Protein AF-A0A7W1CTC3-F1 (afdb_monomer)

Secondary structure (DSSP, 8-state):
--TT-EEEEEEEE---GGGT--SEEEEEEEES---TTTTTTT-EEEEEEE-S-TT-SEEE-GGG-S-EEEEEESEEEEE-STT-EEEEEE-TT-S----STT--GGGGTEEEE-SSSTT-EEEEEEEGGGTEEEEEEEHHHHHHTT--S-GGG-EEEEEEE-S---BTTB-SS--SSS--EEEETTTGGGG---TTTHHHHSGGG-EE---EETTSB--TT--EEEEEEEEE------HHHHHHHH--SSS-STHHHHHHHHHTT--EEEEE-HHHHHHHHH---SS-STT-HHHHHHHHHHHHHTTSEEEPB--TT---GGGS-HHHHHHHHHHHHHHHHHHHSSPPPSSBBPPGGG---HHHHHHHHHTT--EEEEEIIIIIHHHHHHHHHHSGGGGS-EEETTEEEEEE-HHHHGGGG--BTTBS-HHHHHHHHHHHT-SSS--EEEEEEEGGGGGSHHHHHHHHHHHHHHHT-TTEEE--TTHHHHT----EEE----------

Sequence (508 aa):
DSSRDLVAFYAHDGGATNVGGDGNFYFRVDTQDLKAYAEQGNLDIYVAINLGNPGTGEYNLPDQIDTGTSLKWQVVAASYQSDKGNVYVWDKNSPTHSTAIGQDLTQFGVTVRDQNSPNGFKKAYYNSDLDAVEFSINRQALIDAGWGGDPTTLLYQVYTTRDGTLNSPVGLGDIGGRSDIRDSIRNDNIASDYYLDQPNIAGANSVLHSWIGQTADNDRGKKVKVVSLIHGNQAIQPGSTMQKLINNGASGGYYRALDAHQAFEVPLSLHITPTLASAVEWARSATLGADDGPAFNDRIGNLIEAGTIDLLGSTFSDHILPYFHTAFNADNLSLARDFLTNIYGHMPSTNVLWTPERVSSSDVLQKVADAGYAYTFVDQMRHITKWFGRTSALGDDGYRINQINATKTFVVNDSASSYLFQSDDNGSPLLSRQLLSRKARATQHDQIVTFMNDWETFGTKTNADNYDKNMRWLGSRPWIQIVTPDQIPRARSILRSRPMAWATSSAR

Foldseek 3Di:
DQLFAWQDKDKDDQDDVVVPGPQKIKIKTAGLFRDDQCLVQNKKKKKFKDQQDAQDAAFEDPLLQQAGESRHGQWMWMDGHAFWTKIWGFQLPFPDYYDFYPDDRVVRRIDIAICVRVQIWPTWDQDRLQRMIMTMTGNVSCVSSPHPRDQQSMKIKMFMAGPQCDVVVRGPQPPDQQGSTCAIDPPRLLNDPDPVCRVCCGRRNVYDYAIDGNPGDDPVLQAAEEAAEAEEADAQDPLVVQLCQQPVVQQFHLVLVVCLLVVLVFAHEYEYALRNLVSLQNNADPDPDSSGSLVVLQSQLVCVVVRRYQYAQEFNHLDQVVVDDLVVRLVRSVVRQVSSCVSSVDGHDQAEHERRVQPDDPVVQVSCVVSVYQEYEHELVPPCCVFPNPCCSVPQVVFAWEAEPRHIYDYADVVCLCQLLPDDPLAGDSVNSVVRSCQSPDPDGGGYHYRYDYSSQRSHNSSSSSNSSHSNNQSVDSSYHHDHPVVAVVVPDDYDYDYGPPPDDDDD

Solvent-accessible surface area (backbone atoms only — not comparable to full-atom values): 25628 Å² total; per-residue (Å²): 132,53,48,44,39,73,71,48,78,48,76,46,78,45,39,53,56,93,79,75,26,78,34,32,32,39,39,38,40,32,30,69,44,26,50,81,68,35,34,72,65,54,30,26,41,38,39,38,28,22,76,60,52,76,66,47,53,33,19,34,50,73,72,52,34,42,28,27,35,61,48,13,29,33,34,33,45,35,40,42,37,86,60,39,40,38,25,38,32,32,42,69,83,45,94,53,58,46,86,48,63,82,55,69,54,61,84,33,42,39,44,80,16,33,61,86,37,82,57,12,19,63,51,44,48,80,37,34,42,63,17,34,38,39,37,34,32,29,40,54,38,49,42,64,32,65,41,90,82,61,75,60,45,35,33,38,37,44,37,17,31,34,37,44,25,33,80,79,74,70,29,85,18,40,68,78,68,32,34,24,44,63,21,34,62,83,44,45,74,51,39,60,83,53,76,85,52,40,84,66,27,22,48,95,43,11,58,44,78,52,52,33,26,81,81,54,55,63,72,84,79,48,39,18,35,32,30,48,34,38,43,39,78,44,71,78,56,60,33,76,58,40,18,38,47,36,31,52,87,62,72,17,6,48,53,51,60,56,51,39,31,61,77,53,74,38,41,34,24,38,36,59,18,37,31,28,55,50,21,32,49,66,6,61,47,98,56,95,51,87,32,19,15,44,63,50,41,48,49,52,22,54,30,38,75,71,61,40,35,49,45,37,19,38,37,36,70,56,61,54,67,83,83,50,54,70,67,59,52,48,53,37,34,49,53,18,40,54,50,41,21,68,65,32,76,45,74,43,38,72,44,40,35,58,51,37,94,44,72,73,48,78,67,43,40,47,53,42,37,75,68,59,21,50,30,33,55,35,42,18,77,66,43,40,24,71,51,59,34,62,68,37,25,75,40,71,65,27,23,26,53,38,26,48,77,89,19,32,28,44,28,32,32,65,86,59,24,64,44,42,52,35,60,40,81,66,11,49,26,65,69,55,48,54,51,49,56,52,37,30,68,41,88,62,76,68,26,35,49,28,34,58,42,58,43,71,60,22,59,36,36,67,31,32,53,20,34,38,30,24,49,50,34,51,65,70,34,88,49,43,39,67,35,34,82,76,53,52,59,74,71,67,71,75,82,45,85,42,80,78,57,80,78,76,85,77,91,129

Nearest PDB structures (foldseek):
  7e1y-assembly1_H  TM=7.453E-01  e=2.123E-11  Staphylothermus marinus F1
  6h8n-assembly1_A  TM=6.997E-01  e=2.897E-06  Bacillus subtilis subsp. subtilis str. 168
  6rru-assembly1_A  TM=6.208E-01  e=4.379E-07  Drosophila melanogaster
  1o7d-assembly1_A  TM=6.235E-01  e=5.013E-06  Bos taurus
  6b9o-assembly1_B  TM=5.734E-01  e=1.329E-05  Canavalia ensiformis

pLDDT: mean 92.45, std 10.86, range [27.23, 98.75]

Radius of gyration: 27.4 Å; Cα contacts (8 Å, |Δi|>4): 1192; chains: 1; bounding box: 73×39×80 Å

Structure (mmCIF, N/CA/C/O backbone):
data_AF-A0A7W1CTC3-F1
#
_entry.id   AF-A0A7W1CTC3-F1
#
loop_
_atom_site.group_PDB
_atom_site.id
_atom_site.type_symbol
_atom_site.label_atom_id
_atom_site.label_alt_id
_atom_site.label_comp_id
_atom_site.label_asym_id
_atom_site.label_entity_id
_atom_site.label_seq_id
_atom_site.pdbx_PDB_ins_code
_atom_site.Cartn_x
_atom_site.Cartn_y
_atom_site.Cartn_z
_atom_site.occupancy
_atom_site.B_iso_or_equiv
_atom_site.auth_seq_id
_atom_site.auth_comp_id
_atom_site.auth_asym_id
_atom_site.auth_atom_id
_atom_site.pdbx_PDB_model_num
ATOM 1 N N . ASP A 1 1 ? -15.695 15.612 6.391 1.00 71.44 1 ASP A N 1
ATOM 2 C CA . ASP A 1 1 ? -14.465 15.320 7.141 1.00 71.44 1 ASP A CA 1
ATOM 3 C C . ASP A 1 1 ? -14.121 13.880 6.835 1.00 71.44 1 ASP A C 1
ATOM 5 O O . ASP A 1 1 ? -14.897 13.010 7.204 1.00 71.44 1 ASP A O 1
ATOM 9 N N . SER A 1 2 ? -13.076 13.685 6.036 1.00 84.81 2 SER A N 1
ATOM 10 C CA . SER A 1 2 ? -12.657 12.408 5.449 1.00 84.81 2 SER A CA 1
ATOM 11 C C . SER A 1 2 ? -11.713 11.608 6.356 1.00 84.81 2 SER A C 1
ATOM 13 O O . SER A 1 2 ? -11.443 10.440 6.091 1.00 84.81 2 SER A O 1
ATOM 15 N N . SER A 1 3 ? -11.264 12.200 7.471 1.00 92.50 3 SER A N 1
ATOM 16 C CA . SER A 1 3 ? -10.308 11.582 8.404 1.00 92.50 3 SER A CA 1
ATOM 17 C C . SER A 1 3 ? -10.876 10.384 9.165 1.00 92.50 3 SER A C 1
ATOM 19 O O . SER A 1 3 ? -10.132 9.658 9.817 1.00 92.50 3 SER A O 1
ATOM 21 N N . ARG A 1 4 ? -12.199 10.197 9.117 1.00 93.69 4 ARG A N 1
ATOM 22 C CA . ARG A 1 4 ? -12.929 9.150 9.842 1.00 93.69 4 ARG A CA 1
ATOM 23 C C . ARG A 1 4 ? -13.212 7.906 9.008 1.00 93.69 4 ARG A C 1
ATOM 25 O O . ARG A 1 4 ? -13.623 6.908 9.592 1.00 93.69 4 ARG A O 1
ATOM 32 N N . ASP A 1 5 ? -12.967 7.966 7.701 1.00 93.50 5 ASP A N 1
ATOM 33 C CA . ASP A 1 5 ? -13.262 6.881 6.768 1.00 93.50 5 ASP A CA 1
ATOM 34 C C . ASP A 1 5 ? -12.203 5.774 6.916 1.00 93.50 5 ASP A C 1
ATOM 36 O O . ASP A 1 5 ? -11.037 5.938 6.544 1.00 93.50 5 ASP A O 1
ATOM 40 N N . LEU A 1 6 ? -12.602 4.643 7.486 1.00 94.62 6 LEU A N 1
ATOM 41 C CA . LEU A 1 6 ? -11.789 3.473 7.776 1.00 94.62 6 LEU A CA 1
ATOM 42 C C . LEU A 1 6 ? -11.516 2.656 6.507 1.00 94.62 6 LEU A C 1
ATOM 44 O O . LEU A 1 6 ? -12.396 2.364 5.700 1.00 94.62 6 LEU A O 1
ATOM 48 N N . VAL A 1 7 ? -10.270 2.210 6.351 1.00 92.81 7 VAL A N 1
ATOM 49 C CA . VAL A 1 7 ? -9.830 1.382 5.216 1.00 92.81 7 VAL A CA 1
ATOM 50 C C . VAL A 1 7 ? -9.404 -0.007 5.667 1.00 92.81 7 VAL A C 1
ATOM 52 O O . VAL A 1 7 ? -9.766 -0.994 5.022 1.00 92.81 7 VAL A O 1
ATOM 55 N N . ALA A 1 8 ? -8.626 -0.103 6.746 1.00 93.06 8 ALA A N 1
ATOM 56 C CA . ALA A 1 8 ? -8.160 -1.380 7.274 1.00 93.06 8 ALA A CA 1
ATOM 57 C C . ALA A 1 8 ? -7.860 -1.309 8.774 1.00 93.06 8 ALA A C 1
ATOM 59 O O . ALA A 1 8 ? -7.585 -0.244 9.324 1.00 93.06 8 ALA A O 1
ATOM 60 N N . PHE A 1 9 ? -7.876 -2.475 9.413 1.00 94.75 9 PHE A N 1
ATOM 61 C CA . PHE A 1 9 ? -7.536 -2.647 10.818 1.00 94.75 9 PHE A CA 1
ATOM 62 C C . PHE A 1 9 ? -6.572 -3.813 11.000 1.00 94.75 9 PHE A C 1
ATOM 64 O O . PHE A 1 9 ? -6.696 -4.849 10.339 1.00 94.75 9 PHE A O 1
ATOM 71 N N . TYR A 1 10 ? -5.654 -3.643 11.945 1.00 93.88 10 TYR A N 1
ATOM 72 C CA . TYR A 1 10 ? -4.691 -4.650 12.356 1.00 93.88 10 TYR A CA 1
ATOM 73 C C . TYR A 1 10 ? -4.570 -4.677 13.875 1.00 93.88 10 TYR A C 1
ATOM 75 O O . TYR A 1 10 ? -4.657 -3.646 14.541 1.00 93.88 10 TYR A O 1
ATOM 83 N N . ALA A 1 11 ? -4.300 -5.869 14.394 1.00 94.75 11 ALA A N 1
ATOM 84 C CA . ALA A 1 11 ? -4.053 -6.129 15.800 1.00 94.75 11 ALA A CA 1
ATOM 85 C C . ALA A 1 11 ? -2.816 -7.024 15.943 1.00 94.75 11 ALA A C 1
ATOM 87 O O . ALA A 1 11 ? -2.626 -7.947 15.146 1.00 94.75 11 ALA A O 1
ATOM 88 N N . HIS A 1 12 ? -1.986 -6.762 16.951 1.00 94.75 12 HIS A N 1
ATOM 89 C CA . HIS A 1 12 ? -0.773 -7.529 17.222 1.00 94.75 12 HIS A CA 1
ATOM 90 C C . HIS A 1 12 ? -0.528 -7.671 18.732 1.00 94.75 12 HIS A C 1
ATOM 92 O O . HIS A 1 12 ? -0.472 -6.676 19.452 1.00 94.75 12 HIS A O 1
ATOM 98 N N . ASP A 1 13 ? -0.359 -8.909 19.206 1.00 96.94 13 ASP A N 1
ATOM 99 C CA . ASP A 1 13 ? 0.087 -9.189 20.577 1.00 96.94 13 ASP A CA 1
ATOM 100 C C . ASP A 1 13 ? 1.613 -9.052 20.648 1.00 96.94 13 ASP A C 1
ATOM 102 O O . ASP A 1 13 ? 2.325 -9.856 20.046 1.00 96.94 13 ASP A O 1
ATOM 106 N N . GLY A 1 14 ? 2.108 -8.065 21.404 1.00 96.25 14 GLY A N 1
ATOM 107 C CA . GLY A 1 14 ? 3.538 -7.870 21.669 1.00 96.25 14 GLY A CA 1
ATOM 108 C C . GLY A 1 14 ? 4.141 -8.931 22.596 1.00 96.25 14 GLY A C 1
ATOM 109 O O . GLY A 1 14 ? 5.349 -8.945 22.838 1.00 96.25 14 GLY A O 1
ATOM 110 N N . GLY A 1 15 ? 3.310 -9.843 23.108 1.00 95.88 15 GLY A N 1
ATOM 111 C CA . GLY A 1 15 ? 3.713 -10.983 23.916 1.00 95.88 15 GLY A CA 1
ATOM 112 C C . GLY A 1 15 ? 3.867 -10.645 25.396 1.00 95.88 15 GLY A C 1
ATOM 113 O O . GLY A 1 15 ? 3.982 -9.491 25.813 1.00 95.88 15 GLY A O 1
ATOM 114 N N . ALA A 1 16 ? 3.868 -11.682 26.233 1.00 94.75 16 ALA A N 1
ATOM 115 C CA . ALA A 1 16 ? 4.078 -11.515 27.666 1.00 94.75 16 ALA A CA 1
ATOM 116 C C . ALA A 1 16 ? 5.561 -11.265 27.992 1.00 94.75 16 ALA A C 1
ATOM 118 O O . ALA A 1 16 ? 6.462 -11.875 27.413 1.00 94.75 16 ALA A O 1
ATOM 119 N N . THR A 1 17 ? 5.818 -10.403 28.976 1.00 95.31 17 THR A N 1
ATOM 120 C CA . THR A 1 17 ? 7.182 -10.006 29.367 1.00 95.31 17 THR A CA 1
ATOM 121 C C . THR A 1 17 ? 8.026 -11.168 29.887 1.00 95.31 17 THR A C 1
ATOM 123 O O . THR A 1 17 ? 9.236 -11.199 29.685 1.00 95.31 17 THR A O 1
ATOM 126 N N . ASN A 1 18 ? 7.396 -12.175 30.496 1.00 93.44 18 ASN A N 1
ATOM 127 C CA . ASN A 1 18 ? 8.071 -13.377 30.990 1.00 93.44 18 ASN A CA 1
ATOM 128 C C . ASN A 1 18 ? 8.552 -14.333 29.881 1.00 93.44 18 ASN A C 1
ATOM 130 O O . ASN A 1 18 ? 9.319 -15.245 30.176 1.00 93.44 18 ASN A O 1
ATOM 134 N N . VAL A 1 19 ? 8.122 -14.135 28.631 1.00 93.19 19 VAL A N 1
ATOM 135 C CA . VAL A 1 19 ? 8.584 -14.894 27.454 1.00 93.19 19 VAL A CA 1
ATOM 136 C C . VAL A 1 19 ? 9.291 -14.002 26.427 1.00 93.19 19 VAL A C 1
ATOM 138 O O . VAL A 1 19 ? 9.448 -14.392 25.275 1.00 93.19 19 VAL A O 1
ATOM 141 N N . GLY A 1 20 ? 9.741 -12.812 26.845 1.00 94.06 20 GLY A N 1
ATOM 142 C CA . GLY A 1 20 ? 10.511 -11.886 26.007 1.00 94.06 20 GLY A CA 1
ATOM 143 C C . GLY A 1 20 ? 9.679 -10.894 25.190 1.00 94.06 20 GLY A C 1
ATOM 144 O O . GLY A 1 20 ? 10.254 -10.164 24.389 1.00 94.06 20 GLY A O 1
ATOM 145 N N . GLY A 1 21 ? 8.358 -10.851 25.389 1.00 96.12 21 GLY A N 1
ATOM 146 C CA . GLY A 1 21 ? 7.502 -9.804 24.831 1.00 96.12 21 GLY A CA 1
ATOM 147 C C . GLY A 1 21 ? 7.592 -8.483 25.599 1.00 96.12 21 GLY A C 1
ATOM 148 O O . GLY A 1 21 ? 8.264 -8.381 26.626 1.00 96.12 21 GLY A O 1
ATOM 149 N N . ASP A 1 22 ? 6.877 -7.465 25.130 1.00 96.88 22 ASP A N 1
ATOM 150 C CA . ASP A 1 22 ? 6.873 -6.126 25.743 1.00 96.88 22 ASP A CA 1
ATOM 151 C C . ASP A 1 22 ? 5.683 -5.861 26.685 1.00 96.88 22 ASP A C 1
ATOM 153 O O . ASP A 1 22 ? 5.635 -4.830 27.361 1.00 96.88 22 ASP A O 1
ATOM 157 N N . GLY A 1 23 ? 4.739 -6.803 26.779 1.00 96.94 23 GLY A N 1
ATOM 158 C CA . GLY A 1 23 ? 3.557 -6.692 27.631 1.00 96.94 23 GLY A CA 1
ATOM 159 C C . GLY A 1 23 ? 2.469 -5.758 27.096 1.00 96.94 23 GLY A C 1
ATOM 160 O O . GLY A 1 23 ? 1.550 -5.421 27.848 1.00 96.94 23 GLY A O 1
ATOM 161 N N . ASN A 1 24 ? 2.534 -5.351 25.828 1.00 98.00 24 ASN A N 1
ATOM 162 C CA . ASN A 1 24 ? 1.531 -4.511 25.185 1.00 98.00 24 ASN A CA 1
ATOM 163 C C . ASN A 1 24 ? 0.739 -5.276 24.122 1.00 98.00 24 ASN A C 1
ATOM 165 O O . ASN A 1 24 ? 1.158 -6.303 23.590 1.00 98.00 24 ASN A O 1
ATOM 169 N N . PHE A 1 25 ? -0.427 -4.729 23.802 1.00 98.50 25 PHE A N 1
ATOM 170 C CA . PHE A 1 25 ? -1.234 -5.136 22.667 1.00 98.50 25 PHE A CA 1
ATOM 171 C C . PHE A 1 25 ? -1.419 -3.929 21.748 1.00 98.50 25 PHE A C 1
ATOM 173 O O . PHE A 1 25 ? -1.771 -2.841 22.213 1.00 98.50 25 PHE A O 1
ATOM 180 N N . TYR A 1 26 ? -1.141 -4.115 20.464 1.00 98.44 26 TYR A N 1
ATOM 181 C CA . TYR A 1 26 ? -1.036 -3.048 19.478 1.00 98.44 26 TYR A CA 1
ATOM 182 C C . TYR A 1 26 ? -2.192 -3.091 18.494 1.00 98.44 26 TYR A C 1
ATOM 184 O O . TYR A 1 26 ? -2.605 -4.160 18.042 1.00 98.44 26 TYR A O 1
ATOM 192 N N . PHE A 1 27 ? -2.653 -1.907 18.118 1.00 98.12 27 PHE A N 1
ATOM 193 C CA . PHE A 1 27 ? -3.662 -1.687 17.104 1.00 98.12 27 PHE A CA 1
ATOM 194 C C . PHE A 1 27 ? -3.123 -0.729 16.057 1.00 98.12 27 PHE A C 1
ATOM 196 O O . PHE A 1 27 ? -2.422 0.236 16.371 1.00 98.12 27 PHE A O 1
ATOM 203 N N . ARG A 1 28 ? -3.503 -0.976 14.810 1.00 97.19 28 ARG A N 1
ATOM 204 C CA . ARG A 1 28 ? -3.321 -0.025 13.725 1.00 97.19 28 ARG A CA 1
ATOM 205 C C . ARG A 1 28 ? -4.614 0.115 12.952 1.00 97.19 28 ARG A C 1
ATOM 207 O O . ARG A 1 28 ? -5.222 -0.882 12.563 1.00 97.19 28 ARG A O 1
ATOM 214 N N . VAL A 1 29 ? -4.979 1.358 12.692 1.00 96.94 29 VAL A N 1
ATOM 215 C CA . VAL A 1 29 ? -6.104 1.736 11.857 1.00 96.94 29 VAL A CA 1
ATOM 216 C C . VAL A 1 29 ? -5.586 2.564 10.697 1.00 96.94 29 VAL A C 1
ATOM 218 O O . VAL A 1 29 ? -4.929 3.585 10.868 1.00 96.94 29 VAL A O 1
ATOM 221 N N . ASP A 1 30 ? -5.891 2.093 9.504 1.00 95.88 30 ASP A N 1
ATOM 222 C CA . ASP A 1 30 ? -5.645 2.792 8.261 1.00 95.88 30 ASP A CA 1
ATOM 223 C C . ASP A 1 30 ? -6.929 3.527 7.865 1.00 95.88 30 ASP A C 1
ATOM 225 O O . ASP A 1 30 ? -7.989 2.902 7.788 1.00 95.88 30 ASP A O 1
ATOM 229 N N . THR A 1 31 ? -6.830 4.815 7.554 1.00 95.19 31 THR A N 1
ATOM 230 C CA . THR A 1 31 ? -7.946 5.638 7.062 1.00 95.19 31 THR A CA 1
ATOM 231 C C . THR A 1 31 ? -7.749 6.001 5.589 1.00 95.19 31 THR A C 1
ATOM 233 O O . THR A 1 31 ? -6.691 5.742 5.000 1.00 95.19 31 THR A O 1
ATOM 236 N N . GLN A 1 32 ? -8.794 6.541 4.967 1.00 93.38 32 GLN A N 1
ATOM 237 C CA . GLN A 1 32 ? -8.792 6.939 3.563 1.00 93.38 32 GLN A CA 1
ATOM 238 C C . GLN A 1 32 ? -8.052 8.261 3.332 1.00 93.38 32 GLN A C 1
ATOM 240 O O . GLN A 1 32 ? -7.473 8.425 2.256 1.00 93.38 32 GLN A O 1
ATOM 245 N N . ASP A 1 33 ? -8.119 9.185 4.296 1.00 94.62 33 ASP A N 1
ATOM 246 C CA . ASP A 1 33 ? -7.584 10.547 4.194 1.00 94.62 33 ASP A CA 1
ATOM 247 C C . ASP A 1 33 ? -7.448 11.217 5.578 1.00 94.62 33 ASP A C 1
ATOM 249 O O . ASP A 1 33 ? -8.265 12.059 5.960 1.00 94.62 33 ASP A O 1
ATOM 253 N N . LEU A 1 34 ? -6.438 10.820 6.359 1.00 95.44 34 LEU A N 1
ATOM 254 C CA . LEU A 1 34 ? -6.214 11.356 7.706 1.00 95.44 34 LEU A CA 1
ATOM 255 C C . LEU A 1 34 ? -5.649 12.770 7.609 1.00 95.44 34 LEU A C 1
ATOM 257 O O . LEU A 1 34 ? -4.468 12.960 7.315 1.00 95.44 34 LEU A O 1
ATOM 261 N N . LYS A 1 35 ? -6.449 13.785 7.933 1.00 94.75 35 LYS A N 1
ATOM 262 C CA . LYS A 1 35 ? -5.929 15.153 7.972 1.00 94.75 35 LYS A CA 1
ATOM 263 C C . LYS A 1 35 ? -4.988 15.367 9.152 1.00 94.75 35 LYS A C 1
ATOM 265 O O . LYS A 1 35 ? -5.167 14.810 10.233 1.00 94.75 35 LYS A O 1
ATOM 270 N N . ALA A 1 36 ? -3.977 16.209 8.941 1.00 93.25 36 ALA A N 1
ATOM 271 C CA . ALA A 1 36 ? -3.099 16.647 10.017 1.00 93.25 36 ALA A CA 1
ATOM 272 C C . ALA A 1 36 ? -3.932 17.250 11.158 1.00 93.25 36 ALA A C 1
ATOM 274 O O . ALA A 1 36 ? -4.781 18.110 10.911 1.00 93.25 36 ALA A O 1
ATOM 275 N N . TYR A 1 37 ? -3.670 16.803 12.389 1.00 93.69 37 TYR A N 1
ATOM 276 C CA . TYR A 1 37 ? -4.400 17.197 13.596 1.00 93.69 37 TYR A CA 1
ATOM 277 C C . TYR A 1 37 ? -5.882 16.781 13.624 1.00 93.69 37 TYR A C 1
ATOM 279 O O . TYR A 1 37 ? -6.666 17.379 14.362 1.00 93.69 37 TYR A O 1
ATOM 287 N N . ALA A 1 38 ? -6.303 15.775 12.849 1.00 93.75 38 ALA A N 1
ATOM 288 C CA . ALA A 1 38 ? -7.673 15.256 12.914 1.00 93.75 38 ALA A CA 1
ATOM 289 C C . ALA A 1 38 ? -8.053 14.769 14.325 1.00 93.75 38 ALA A C 1
ATOM 291 O O . ALA A 1 38 ? -9.193 14.936 14.756 1.00 93.75 38 ALA A O 1
ATOM 292 N N . GLU A 1 39 ? -7.091 14.246 15.080 1.00 92.56 39 GLU A N 1
ATOM 293 C CA . GLU A 1 39 ? -7.270 13.828 16.470 1.00 92.56 39 GLU A CA 1
ATOM 294 C C . GLU A 1 39 ? -7.608 14.994 17.417 1.00 92.56 39 GLU A C 1
ATOM 296 O O . GLU A 1 39 ? -8.074 14.787 18.531 1.00 92.56 39 GLU A O 1
ATOM 301 N N . GLN A 1 40 ? -7.416 16.246 16.991 1.00 92.12 40 GLN A N 1
ATOM 302 C CA . GLN A 1 40 ? -7.754 17.433 17.777 1.00 92.12 40 GLN A CA 1
ATOM 303 C C . GLN A 1 40 ? -9.234 17.798 17.600 1.00 92.12 40 GLN A C 1
ATOM 305 O O . GLN A 1 40 ? -9.585 18.782 16.945 1.00 92.12 40 GLN A O 1
ATOM 310 N N . GLY A 1 41 ? -10.112 16.975 18.178 1.00 89.12 41 GLY A N 1
ATOM 311 C CA . GLY A 1 41 ? -11.549 17.244 18.273 1.00 89.12 41 GLY A CA 1
ATOM 312 C C . GLY A 1 41 ? -12.396 16.783 17.081 1.00 89.12 41 GLY A C 1
ATOM 313 O O . GLY A 1 41 ? -13.574 17.141 16.988 1.00 89.12 41 GLY A O 1
ATOM 314 N N . ASN A 1 42 ? -11.822 16.034 16.131 1.00 91.81 42 ASN A N 1
ATOM 315 C CA . ASN A 1 42 ? -12.540 15.613 14.919 1.00 91.81 42 ASN A CA 1
ATOM 316 C C . ASN A 1 42 ? -12.613 14.093 14.723 1.00 91.81 42 ASN A C 1
ATOM 318 O O . ASN A 1 42 ? -13.517 13.634 14.015 1.00 91.81 42 ASN A O 1
ATOM 322 N N . LEU A 1 43 ? -11.726 13.333 15.368 1.00 95.88 43 LEU A N 1
ATOM 323 C CA . LEU A 1 43 ? -11.590 11.889 15.220 1.00 95.88 43 LEU A CA 1
ATOM 324 C C . LEU A 1 43 ? -11.291 11.233 16.568 1.00 95.88 43 LEU A C 1
ATOM 326 O O . LEU A 1 43 ? -10.228 11.478 17.134 1.00 95.88 43 LEU A O 1
ATOM 330 N N . ASP A 1 44 ? -12.171 10.319 16.961 1.00 96.94 44 ASP A N 1
ATOM 331 C CA . ASP A 1 44 ? -11.884 9.293 17.960 1.00 96.94 44 ASP A CA 1
ATOM 332 C C . ASP A 1 44 ? -12.003 7.912 17.314 1.00 96.94 44 ASP A C 1
ATOM 334 O O . ASP A 1 44 ? -12.834 7.690 16.424 1.00 96.94 44 ASP A O 1
ATOM 338 N N . ILE A 1 45 ? -11.161 6.977 17.752 1.00 98.12 45 ILE A N 1
ATOM 339 C CA . ILE A 1 45 ? -11.109 5.604 17.243 1.00 98.12 45 ILE A CA 1
ATOM 340 C C . ILE A 1 45 ? -11.385 4.639 18.383 1.00 98.12 45 ILE A C 1
ATOM 342 O O . ILE A 1 45 ? -10.716 4.666 19.415 1.00 98.12 45 ILE A O 1
ATOM 346 N N . TYR A 1 46 ? -12.303 3.711 18.144 1.00 98.56 46 TYR A N 1
ATOM 347 C CA . TYR A 1 46 ? -12.681 2.690 19.104 1.00 98.56 46 TYR A CA 1
ATOM 348 C C . TYR A 1 46 ? -12.469 1.297 18.536 1.00 98.56 46 TYR A C 1
ATOM 350 O O . TYR A 1 46 ? -12.777 1.015 17.377 1.00 98.56 46 TYR A O 1
ATOM 358 N N . VAL A 1 47 ? -11.984 0.407 19.395 1.00 98.69 47 VAL A N 1
ATOM 359 C CA . VAL A 1 47 ? -11.875 -1.026 19.140 1.00 98.69 47 VAL A CA 1
ATOM 360 C C . VAL A 1 47 ? -12.575 -1.741 20.285 1.00 98.69 47 VAL A C 1
ATOM 362 O O . VAL A 1 47 ? -12.012 -1.883 21.371 1.00 98.69 47 VAL A O 1
ATOM 365 N N . ALA A 1 48 ? -13.811 -2.177 20.051 1.00 98.56 48 ALA A N 1
ATOM 366 C CA . ALA A 1 48 ? -14.536 -3.047 20.965 1.00 98.56 48 ALA A CA 1
ATOM 367 C C . ALA A 1 48 ? -14.081 -4.495 20.753 1.00 98.56 48 ALA A C 1
ATOM 369 O O . ALA A 1 48 ? -14.071 -4.995 19.628 1.00 98.56 48 ALA A O 1
ATOM 370 N N . ILE A 1 49 ? -13.682 -5.153 21.838 1.00 98.69 49 ILE A N 1
ATOM 371 C CA . ILE A 1 49 ? -12.998 -6.443 21.840 1.00 98.69 49 ILE A CA 1
ATOM 372 C C . ILE A 1 49 ? -13.846 -7.452 22.605 1.00 98.69 49 ILE A C 1
ATOM 374 O O . ILE A 1 49 ? -14.167 -7.263 23.784 1.00 98.69 49 ILE A O 1
ATOM 378 N N . ASN A 1 50 ? -14.157 -8.554 21.932 1.00 98.00 50 ASN A N 1
ATOM 379 C CA . ASN A 1 50 ? -14.717 -9.745 22.544 1.00 98.00 50 ASN A CA 1
ATOM 380 C C . ASN A 1 50 ? -13.663 -10.853 22.604 1.00 98.00 50 ASN A C 1
ATOM 382 O O . ASN A 1 50 ? -12.886 -11.053 21.669 1.00 98.00 50 ASN A O 1
ATOM 386 N N . LEU A 1 51 ? -13.640 -11.587 23.713 1.00 96.62 51 LEU A N 1
ATOM 387 C CA . LEU A 1 51 ? -12.583 -12.551 24.029 1.00 96.62 51 LEU A CA 1
ATOM 388 C C . LEU A 1 51 ? -12.834 -13.962 23.464 1.00 96.62 51 LEU A C 1
ATOM 390 O O . LEU A 1 51 ? -12.313 -14.941 23.997 1.00 96.62 51 LEU A O 1
ATOM 394 N N . GLY A 1 52 ? -13.623 -14.068 22.391 1.00 93.75 52 GLY A N 1
ATOM 395 C CA . GLY A 1 52 ? -13.920 -15.318 21.681 1.00 93.75 52 GLY A CA 1
ATOM 396 C C . GLY A 1 52 ? -15.269 -15.951 22.025 1.00 93.75 52 GLY A C 1
ATOM 397 O O . GLY A 1 52 ? -15.526 -17.083 21.630 1.00 93.75 52 GLY A O 1
ATOM 398 N N . ASN A 1 53 ? -16.141 -15.223 22.726 1.00 91.62 53 ASN A N 1
ATOM 399 C CA . ASN A 1 53 ? -17.484 -15.653 23.111 1.00 91.62 53 ASN A CA 1
ATOM 400 C C . ASN A 1 53 ? -18.529 -14.578 22.741 1.00 91.62 53 ASN A C 1
ATOM 402 O O . ASN A 1 53 ? -19.013 -13.870 23.635 1.00 91.62 53 ASN A O 1
ATOM 406 N N . PRO A 1 54 ? -18.874 -14.410 21.446 1.00 93.06 54 PRO A N 1
ATOM 407 C CA . PRO A 1 54 ? -19.908 -13.469 21.016 1.00 93.06 54 PRO A CA 1
ATOM 408 C C . PRO A 1 54 ? -21.217 -13.639 21.786 1.00 93.06 54 PRO A C 1
ATOM 410 O O . PRO A 1 54 ? -21.635 -14.759 22.077 1.00 93.06 54 PRO A O 1
ATOM 413 N N . GLY A 1 55 ? -21.874 -12.524 22.098 1.00 92.56 55 GLY A N 1
ATOM 414 C CA . GLY A 1 55 ? -23.126 -12.505 22.857 1.00 92.56 55 GLY A CA 1
ATOM 415 C C . GLY A 1 55 ? -22.951 -12.478 24.380 1.00 92.56 55 GLY A C 1
ATOM 416 O O . GLY A 1 55 ? -23.935 -12.272 25.089 1.00 92.56 55 GLY A O 1
ATOM 417 N N . THR A 1 56 ? -21.720 -12.605 24.884 1.00 92.00 56 THR A N 1
ATOM 418 C CA . THR A 1 56 ? -21.374 -12.425 26.304 1.00 92.00 56 THR A CA 1
ATOM 419 C C . THR A 1 56 ? -20.636 -11.104 26.503 1.00 92.00 56 THR A C 1
ATOM 421 O O . THR A 1 56 ? -19.755 -10.782 25.709 1.00 92.00 56 THR A O 1
ATOM 424 N N . GLY A 1 57 ? -20.944 -10.371 27.577 1.00 94.69 57 GLY A N 1
ATOM 425 C CA . GLY A 1 57 ? -20.324 -9.086 27.922 1.00 94.69 57 GLY A CA 1
ATOM 426 C C . GLY A 1 57 ? -21.277 -7.897 27.787 1.00 94.69 57 GLY A C 1
ATOM 427 O O . GLY A 1 57 ? -22.499 -8.059 27.747 1.00 94.69 57 GLY A O 1
ATOM 428 N N . GLU A 1 58 ? -20.707 -6.700 27.699 1.00 98.00 58 GLU A N 1
ATOM 429 C CA . GLU A 1 58 ? -21.444 -5.436 27.693 1.00 98.00 58 GLU A CA 1
ATOM 430 C C . GLU A 1 58 ? -22.086 -5.128 26.337 1.00 98.00 58 GLU A C 1
ATOM 432 O O . GLU A 1 58 ? -21.487 -5.327 25.280 1.00 98.00 58 GLU A O 1
ATOM 437 N N . TYR A 1 59 ? -23.327 -4.633 26.371 1.00 98.12 59 TYR A N 1
ATOM 438 C CA . TYR A 1 59 ? -24.063 -4.180 25.191 1.00 98.12 59 TYR A CA 1
ATOM 439 C C . TYR A 1 59 ? -23.780 -2.733 24.829 1.00 98.12 59 TYR A C 1
ATOM 441 O O . TYR A 1 59 ? -23.590 -2.423 23.655 1.00 98.12 59 TYR A O 1
ATOM 449 N N . ASN A 1 60 ? -23.856 -1.855 25.829 1.00 97.75 60 ASN A N 1
ATOM 450 C CA . ASN A 1 60 ? -23.742 -0.425 25.631 1.00 97.75 60 ASN A CA 1
ATOM 451 C C . ASN A 1 60 ? -22.288 -0.089 25.299 1.00 97.75 60 ASN A C 1
ATOM 453 O O . ASN A 1 60 ? -21.372 -0.642 25.911 1.00 97.75 60 ASN A O 1
ATOM 457 N N . LEU A 1 61 ? -22.064 0.789 24.326 1.00 97.69 61 LEU A N 1
ATOM 458 C CA . LEU A 1 61 ? -20.724 1.285 24.035 1.00 97.69 61 LEU A CA 1
ATOM 459 C C . LEU A 1 61 ? -20.358 2.414 25.019 1.00 97.69 61 LEU A C 1
ATOM 461 O O . LEU A 1 61 ? -21.250 3.083 25.551 1.00 97.69 61 LEU A O 1
ATOM 465 N N . PRO A 1 62 ? -19.060 2.604 25.320 1.00 96.75 62 PRO A N 1
ATOM 466 C CA . PRO A 1 62 ? -18.607 3.691 26.183 1.00 96.75 62 PRO A CA 1
ATOM 467 C C . PRO A 1 62 ? -18.865 5.069 25.558 1.00 96.75 62 PRO A C 1
ATOM 469 O O . PRO A 1 62 ? -19.314 5.178 24.422 1.00 96.75 62 PRO A O 1
ATOM 472 N N . ASP A 1 63 ? -18.594 6.122 26.331 1.00 95.31 63 ASP A N 1
ATOM 473 C CA . ASP A 1 63 ? -18.644 7.533 25.910 1.00 95.31 63 ASP A CA 1
ATOM 474 C C . ASP A 1 63 ? -19.992 8.026 25.372 1.00 95.31 63 ASP A C 1
ATOM 476 O O . ASP A 1 63 ? -20.058 9.062 24.726 1.00 95.31 63 ASP A O 1
ATOM 480 N N . GLN A 1 64 ? -21.085 7.329 25.691 1.00 93.88 64 GLN A N 1
ATOM 481 C CA . GLN A 1 64 ? -22.439 7.715 25.277 1.00 93.88 64 GLN A CA 1
ATOM 482 C C . GLN A 1 64 ? -22.630 7.765 23.749 1.00 93.88 64 GLN A C 1
ATOM 484 O O . GLN A 1 64 ? -23.440 8.540 23.280 1.00 93.88 64 GLN A O 1
ATOM 489 N N . ILE A 1 65 ? -21.961 6.887 22.989 1.00 93.88 65 ILE A N 1
ATOM 490 C CA . ILE A 1 65 ? -21.955 6.822 21.502 1.00 93.88 65 ILE A CA 1
ATOM 491 C C . ILE A 1 65 ? -23.337 6.491 20.864 1.00 93.88 65 ILE A C 1
ATOM 493 O O . ILE A 1 65 ? -23.443 6.165 19.677 1.00 93.88 65 ILE A O 1
ATOM 497 N N . ASP A 1 66 ? -24.416 6.508 21.653 1.00 94.31 66 ASP A N 1
ATOM 498 C CA . ASP A 1 66 ? -25.800 6.243 21.237 1.00 94.31 66 ASP A CA 1
ATOM 499 C C . ASP A 1 66 ? -25.957 4.990 20.354 1.00 94.31 66 ASP A C 1
ATOM 501 O O . ASP A 1 66 ? -26.774 4.903 19.435 1.00 94.31 66 ASP A O 1
ATOM 505 N N . THR A 1 67 ? -25.128 3.981 20.633 1.00 96.50 67 THR A N 1
ATOM 506 C CA . THR A 1 67 ? -25.017 2.756 19.844 1.00 96.50 67 THR A CA 1
ATOM 507 C C . THR A 1 67 ? -24.695 1.578 20.757 1.00 96.50 67 THR A C 1
ATOM 509 O O . THR A 1 67 ? -23.867 1.673 21.663 1.00 96.50 67 THR A O 1
ATOM 512 N N . GLY A 1 68 ? -25.365 0.453 20.527 1.00 97.44 68 GLY A N 1
ATOM 513 C CA . GLY A 1 68 ? -25.088 -0.818 21.186 1.00 97.44 68 GLY A CA 1
ATOM 514 C C . GLY A 1 68 ? -24.334 -1.780 20.275 1.00 97.44 68 GLY A C 1
ATOM 515 O O . GLY A 1 68 ? -24.138 -1.539 19.084 1.00 97.44 68 GLY A O 1
ATOM 516 N N . THR A 1 69 ? -23.946 -2.930 20.813 1.00 97.75 69 THR A N 1
ATOM 517 C CA . THR A 1 69 ? -23.351 -3.997 20.007 1.00 97.75 69 THR A CA 1
ATOM 518 C C . THR A 1 69 ? -23.905 -5.377 20.328 1.00 97.75 69 THR A C 1
ATOM 520 O O . THR A 1 69 ? -24.017 -5.792 21.482 1.00 97.75 69 THR A O 1
ATOM 523 N N . SER A 1 70 ? -24.201 -6.133 19.271 1.00 96.38 70 SER A N 1
ATOM 524 C CA . SER A 1 70 ? -24.555 -7.550 19.375 1.00 96.38 70 SER A CA 1
ATOM 525 C C . SER A 1 70 ? -23.349 -8.476 19.571 1.00 96.38 70 SER A C 1
ATOM 527 O O . SER A 1 70 ? -23.538 -9.585 20.067 1.00 96.38 70 SER A O 1
ATOM 529 N N . LEU A 1 71 ? -22.123 -8.023 19.258 1.00 96.69 71 LEU A N 1
ATOM 530 C CA . LEU A 1 71 ? -20.895 -8.764 19.575 1.00 96.69 71 LEU A CA 1
ATOM 531 C C . LEU A 1 71 ? -20.805 -8.998 21.085 1.00 96.69 71 LEU A C 1
ATOM 533 O O . LEU A 1 71 ? -20.436 -10.093 21.510 1.00 96.69 71 LEU A O 1
ATOM 537 N N . LYS A 1 72 ? -21.210 -7.976 21.853 1.00 97.00 72 LYS A N 1
ATOM 538 C CA . LYS A 1 72 ? -20.963 -7.801 23.286 1.00 97.00 72 LYS A CA 1
ATOM 539 C C . LYS A 1 72 ? -19.468 -7.779 23.598 1.00 97.00 72 LYS A C 1
ATOM 541 O O . LYS A 1 72 ? -18.719 -8.638 23.145 1.00 97.00 72 LYS A O 1
ATOM 546 N N . TRP A 1 73 ? -19.003 -6.794 24.349 1.00 98.12 73 TRP A N 1
ATOM 547 C CA . TRP A 1 73 ? -17.566 -6.587 24.548 1.00 98.12 73 TRP A CA 1
ATOM 548 C C . TRP A 1 73 ? -17.141 -6.840 25.995 1.00 98.12 73 TRP A C 1
ATOM 550 O O . TRP A 1 73 ? -17.941 -6.739 26.925 1.00 98.12 73 TRP A O 1
ATOM 560 N N . GLN A 1 74 ? -15.866 -7.184 26.181 1.00 98.06 74 GLN A N 1
ATOM 561 C CA . GLN A 1 74 ? -15.218 -7.242 27.497 1.00 98.06 74 GLN A CA 1
ATOM 562 C C . GLN A 1 74 ? -14.158 -6.155 27.667 1.00 98.06 74 GLN A C 1
ATOM 564 O O . GLN A 1 74 ? -13.915 -5.696 28.782 1.00 98.06 74 GLN A O 1
ATOM 569 N N . VAL A 1 75 ? -13.542 -5.720 26.566 1.00 98.62 75 VAL A N 1
ATOM 570 C CA . VAL A 1 75 ? -12.623 -4.583 26.569 1.00 98.62 75 VAL A CA 1
ATOM 571 C C . VAL A 1 75 ? -12.967 -3.632 25.428 1.00 98.62 75 VAL A C 1
ATOM 573 O O . VAL A 1 75 ? -13.259 -4.090 24.331 1.00 98.62 75 VAL A O 1
ATOM 576 N N . VAL A 1 76 ? -12.900 -2.320 25.656 1.00 98.75 76 VAL A N 1
ATOM 577 C CA . VAL A 1 76 ? -12.841 -1.324 24.573 1.00 98.75 76 VAL A CA 1
ATOM 578 C C . VAL A 1 76 ? -11.549 -0.538 24.706 1.00 98.75 76 VAL A C 1
ATOM 580 O O . VAL A 1 76 ? -11.294 0.049 25.755 1.00 98.75 76 VAL A O 1
ATOM 583 N N . ALA A 1 77 ? -10.743 -0.517 23.649 1.00 98.69 77 ALA A N 1
ATOM 584 C CA . ALA A 1 77 ? -9.630 0.416 23.524 1.00 98.69 77 ALA A CA 1
ATOM 585 C C . ALA A 1 77 ? -10.110 1.642 22.742 1.00 98.69 77 ALA A C 1
ATOM 587 O O . ALA A 1 77 ? -10.557 1.502 21.604 1.00 98.69 77 ALA A O 1
ATOM 588 N N . ALA A 1 78 ? -10.026 2.820 23.354 1.00 98.25 78 ALA A N 1
ATOM 589 C CA . ALA A 1 78 ? -10.422 4.087 22.757 1.00 98.25 78 ALA A CA 1
ATOM 590 C C . ALA A 1 78 ? -9.204 5.010 22.652 1.00 98.25 78 ALA A C 1
ATOM 592 O O . ALA A 1 78 ? -8.537 5.280 23.653 1.00 98.25 78 ALA A O 1
ATOM 593 N N . SER A 1 79 ? -8.900 5.457 21.437 1.00 97.50 79 SER A N 1
ATOM 594 C CA . SER A 1 79 ? -7.858 6.436 21.136 1.00 97.50 79 SER A CA 1
ATOM 595 C C . SER A 1 79 ? -8.522 7.765 20.803 1.00 97.50 79 SER A C 1
ATOM 597 O O . SER A 1 79 ? -9.364 7.823 19.907 1.00 97.50 79 SER A O 1
ATOM 599 N N . TYR A 1 80 ? -8.119 8.809 21.517 1.00 93.81 80 TYR A N 1
ATOM 600 C CA . TYR A 1 80 ? -8.656 10.165 21.412 1.00 93.81 80 TYR A CA 1
ATOM 601 C C . TYR A 1 80 ? -7.581 11.101 20.836 1.00 93.81 80 TYR A C 1
ATOM 603 O O . TYR A 1 80 ? -6.763 10.674 20.019 1.00 93.81 80 TYR A O 1
ATOM 611 N N . GLN A 1 81 ? -7.550 12.352 21.308 1.00 89.31 81 GLN A N 1
ATOM 612 C CA . GLN A 1 81 ? -6.521 13.380 21.091 1.00 89.31 81 GLN A CA 1
ATOM 613 C C . GLN A 1 81 ? -5.075 12.862 21.031 1.00 89.31 81 GLN A C 1
ATOM 615 O O . GLN A 1 81 ? -4.764 11.749 21.456 1.00 89.31 81 GLN A O 1
ATOM 620 N N . SER A 1 82 ? -4.154 13.708 20.548 1.00 89.38 82 SER A N 1
ATOM 621 C CA . SER A 1 82 ? -2.746 13.334 20.359 1.00 89.38 82 SER A CA 1
ATOM 622 C C . SER A 1 82 ? -2.168 12.668 21.607 1.00 89.38 82 SER A C 1
ATOM 624 O O . SER A 1 82 ? -2.000 13.298 22.653 1.00 89.38 82 SER A O 1
ATOM 626 N N . ASP A 1 83 ? -1.856 11.382 21.460 1.00 92.12 83 ASP A N 1
ATOM 627 C CA . ASP A 1 83 ? -1.352 10.534 22.530 1.00 92.12 83 ASP A CA 1
ATOM 628 C C . ASP A 1 83 ? -2.226 10.591 23.796 1.00 92.12 83 ASP A C 1
ATOM 630 O O . ASP A 1 83 ? -1.727 10.866 24.891 1.00 92.12 83 ASP A O 1
ATOM 634 N N . LYS A 1 84 ? -3.542 10.368 23.649 1.00 94.75 84 LYS A N 1
ATOM 635 C CA . LYS A 1 84 ? -4.524 10.182 24.731 1.00 94.75 84 LYS A CA 1
ATOM 636 C C . LYS A 1 84 ? -5.495 9.055 24.401 1.00 94.75 84 LYS A C 1
ATOM 638 O O . LYS A 1 84 ? -5.843 8.837 23.248 1.00 94.75 84 LYS A O 1
ATOM 643 N N . GLY A 1 85 ? -5.935 8.340 25.430 1.00 97.12 85 GLY A N 1
ATOM 644 C CA . GLY A 1 85 ? -6.838 7.212 25.263 1.00 97.12 85 GLY A CA 1
ATOM 645 C C . GLY A 1 85 ? -7.255 6.584 26.582 1.00 97.12 85 GLY A C 1
ATOM 646 O O . GLY A 1 85 ? -6.617 6.803 27.616 1.00 97.12 85 GLY A O 1
ATOM 647 N N . ASN A 1 86 ? -8.308 5.778 26.508 1.00 98.06 86 ASN A N 1
ATOM 648 C CA . ASN A 1 86 ? -8.853 5.000 27.611 1.00 98.06 86 ASN A CA 1
ATOM 649 C C . ASN A 1 86 ? -8.963 3.528 27.225 1.00 98.06 86 ASN A C 1
ATOM 651 O O . ASN A 1 86 ? -9.148 3.165 26.063 1.00 98.06 86 ASN A O 1
ATOM 655 N N . VAL A 1 87 ? -8.902 2.671 28.239 1.00 98.62 87 VAL A N 1
ATOM 656 C CA . VAL A 1 87 ? -9.276 1.264 28.125 1.00 98.62 87 VAL A CA 1
ATOM 657 C C . VAL A 1 87 ? -10.422 0.993 29.079 1.0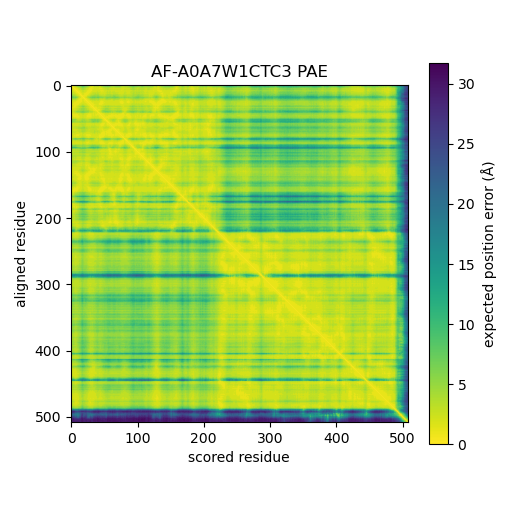0 98.62 87 VAL A C 1
ATOM 659 O O . VAL A 1 87 ? -10.262 1.105 30.294 1.00 98.62 87 VAL A O 1
ATOM 662 N N . TYR A 1 88 ? -11.573 0.637 28.526 1.00 98.69 88 TYR A N 1
ATOM 663 C CA . TYR A 1 88 ? -12.739 0.201 29.281 1.00 98.69 88 TYR A CA 1
ATOM 664 C C . TYR A 1 88 ? -12.612 -1.299 29.500 1.00 98.69 88 TYR A C 1
ATOM 666 O O . TYR A 1 88 ? -12.476 -2.045 28.535 1.00 98.69 88 TYR A O 1
ATOM 674 N N . VAL A 1 89 ? -12.612 -1.741 30.754 1.00 98.31 89 VAL A N 1
ATOM 675 C CA . VAL A 1 89 ? -12.371 -3.137 31.134 1.00 98.31 89 VAL A CA 1
ATOM 676 C C . VAL A 1 89 ? -13.540 -3.624 31.973 1.00 98.31 89 VAL A C 1
ATOM 678 O O . VAL A 1 89 ? -13.762 -3.120 33.076 1.00 98.31 89 VAL A O 1
ATOM 681 N N . TRP A 1 90 ? -14.273 -4.602 31.449 1.00 96.19 90 TRP A N 1
ATOM 682 C CA . TRP A 1 90 ? -15.327 -5.302 32.173 1.00 96.19 90 TRP A CA 1
ATOM 683 C C . TRP A 1 90 ? -14.731 -6.227 33.245 1.00 96.19 90 TRP A C 1
ATOM 685 O O . TRP A 1 90 ? -13.790 -6.981 32.979 1.00 96.19 90 TRP A O 1
ATOM 695 N N . ASP A 1 91 ? -15.284 -6.185 34.459 1.00 94.06 91 ASP A N 1
ATOM 696 C CA . ASP A 1 91 ? -14.974 -7.163 35.502 1.00 94.06 91 ASP A CA 1
ATOM 697 C C . ASP A 1 91 ? -15.642 -8.504 35.188 1.00 94.06 91 ASP A C 1
ATOM 699 O O . ASP A 1 91 ? -16.861 -8.652 35.286 1.00 94.06 91 ASP A O 1
ATOM 703 N N . LYS A 1 92 ? -14.823 -9.518 34.895 1.00 88.88 92 LYS A N 1
ATOM 704 C CA . LYS A 1 92 ? -15.275 -10.883 34.599 1.00 88.88 92 LYS A CA 1
ATOM 705 C C . LYS A 1 92 ? -16.116 -11.543 35.699 1.00 88.88 92 LYS A C 1
ATOM 707 O O . LYS A 1 92 ? -16.743 -12.566 35.443 1.00 88.88 92 LYS A O 1
ATOM 712 N N . ASN A 1 93 ? -16.085 -11.012 36.924 1.00 90.00 93 ASN A N 1
ATOM 713 C CA . ASN A 1 93 ? -16.874 -11.511 38.052 1.00 90.00 93 ASN A CA 1
ATOM 714 C C . ASN A 1 93 ? -18.204 -10.765 38.229 1.00 90.00 93 ASN A C 1
ATOM 716 O O . ASN A 1 93 ? -18.978 -11.111 39.124 1.00 90.00 93 ASN A O 1
ATOM 720 N N . SER A 1 94 ? -18.472 -9.744 37.414 1.00 90.56 94 SER A N 1
ATOM 721 C CA . SER A 1 94 ? -19.725 -9.001 37.468 1.00 90.56 94 SER A CA 1
ATOM 722 C C . SER A 1 94 ? -20.903 -9.908 37.079 1.00 90.56 94 SER A C 1
ATOM 724 O O . SER A 1 94 ? -20.859 -10.548 36.024 1.00 90.56 94 SER A O 1
ATOM 726 N N . PRO A 1 95 ? -21.972 -9.983 37.897 1.00 86.44 95 PRO A N 1
ATOM 727 C CA . PRO A 1 95 ? -23.113 -10.865 37.645 1.00 86.44 95 PRO A CA 1
ATOM 728 C C . PRO A 1 95 ? -24.115 -10.298 36.628 1.00 86.44 95 PRO A C 1
ATOM 730 O O . PRO A 1 95 ? -25.102 -10.959 36.305 1.00 86.44 95 PRO A O 1
ATOM 733 N N . THR A 1 96 ? -23.916 -9.062 36.169 1.00 92.06 96 THR A N 1
ATOM 734 C CA . THR A 1 96 ? -24.866 -8.317 35.336 1.00 92.06 96 THR A CA 1
ATOM 735 C C . THR A 1 96 ? -24.153 -7.591 34.206 1.00 92.06 96 THR A C 1
ATOM 737 O O . THR A 1 96 ? -23.006 -7.185 34.369 1.00 92.06 96 THR A O 1
ATOM 740 N N . HIS A 1 97 ? -24.871 -7.363 33.104 1.00 94.75 97 HIS A N 1
ATOM 741 C CA . HIS A 1 97 ? -24.391 -6.622 31.936 1.00 94.75 97 HIS A CA 1
ATOM 742 C C . HIS A 1 97 ? -25.404 -5.574 31.507 1.00 94.75 97 HIS A C 1
ATOM 744 O O . HIS A 1 97 ? -26.615 -5.758 31.691 1.00 94.75 97 HIS A O 1
ATOM 750 N N . SER A 1 98 ? -24.921 -4.529 30.843 1.00 97.44 98 SER A N 1
ATOM 751 C CA . SER A 1 98 ? -25.793 -3.644 30.084 1.00 97.44 98 SER A CA 1
ATOM 752 C C . SER A 1 98 ? -26.546 -4.428 29.001 1.00 97.44 98 SER A C 1
ATOM 754 O O . SER A 1 98 ? -26.044 -5.358 28.360 1.00 97.44 98 SER A O 1
ATOM 756 N N . THR A 1 99 ? -27.803 -4.052 28.802 1.00 96.50 99 THR A N 1
ATOM 757 C CA . THR A 1 99 ? -28.745 -4.659 27.849 1.00 96.50 99 THR A CA 1
ATOM 758 C C . THR A 1 99 ? -29.421 -3.629 26.950 1.00 96.50 99 THR A C 1
ATOM 760 O O . THR A 1 99 ? -30.071 -4.016 25.983 1.00 96.50 99 THR A O 1
ATOM 763 N N . ALA A 1 100 ? -29.243 -2.337 27.230 1.00 96.44 100 ALA A N 1
ATOM 764 C CA . ALA A 1 100 ? -29.791 -1.234 26.454 1.00 96.44 100 ALA A CA 1
ATOM 765 C C . ALA A 1 100 ? -28.760 -0.110 26.276 1.00 96.44 100 ALA A C 1
ATOM 767 O O . ALA A 1 100 ? -27.811 0.010 27.051 1.00 96.44 100 ALA A O 1
ATOM 768 N N . ILE A 1 101 ? -28.967 0.706 25.242 1.00 95.94 101 ILE A N 1
ATOM 769 C CA . ILE A 1 101 ? -28.150 1.892 24.952 1.00 95.94 101 ILE A CA 1
ATOM 770 C C . ILE A 1 101 ? -28.357 2.935 26.056 1.00 95.94 101 ILE A C 1
ATOM 772 O O . ILE A 1 101 ? -29.466 3.086 26.572 1.00 95.94 101 ILE A O 1
ATOM 776 N N . GLY A 1 102 ? -27.285 3.637 26.425 1.00 92.88 102 GLY A N 1
ATOM 777 C CA . GLY A 1 102 ? -27.319 4.735 27.396 1.00 92.88 102 GLY A CA 1
ATOM 778 C C . GLY A 1 102 ? -27.287 4.302 28.865 1.00 92.88 102 GLY A C 1
ATOM 779 O O . GLY A 1 102 ? -27.373 5.147 29.753 1.00 92.88 102 GLY A O 1
ATOM 780 N N . GLN A 1 103 ? -27.154 3.003 29.149 1.00 95.88 103 GLN A N 1
ATOM 781 C CA . GLN A 1 103 ? -26.989 2.521 30.520 1.00 95.88 103 GLN A CA 1
ATOM 782 C C . GLN A 1 103 ? -25.581 2.819 31.059 1.00 95.88 103 GLN A C 1
ATOM 784 O O . GLN A 1 103 ? -24.585 2.672 30.350 1.00 95.88 103 GLN A O 1
ATOM 789 N N . ASP A 1 104 ? -25.498 3.195 32.334 1.00 94.94 104 ASP A N 1
ATOM 790 C CA . ASP A 1 104 ? -24.234 3.489 33.013 1.00 94.94 104 ASP A CA 1
ATOM 791 C C . ASP A 1 104 ? -23.397 2.215 33.200 1.00 94.94 104 ASP A C 1
ATOM 793 O O . ASP A 1 104 ? -23.722 1.343 34.008 1.00 94.94 104 ASP A O 1
ATOM 797 N N . LEU A 1 105 ? -22.296 2.124 32.452 1.00 96.88 105 LEU A N 1
ATOM 798 C CA . LEU A 1 105 ? -21.394 0.973 32.438 1.00 96.88 105 LEU A CA 1
ATOM 799 C C . LEU A 1 105 ? -20.738 0.698 33.801 1.00 96.88 105 LEU A C 1
ATOM 801 O O . LEU A 1 105 ? -20.406 -0.450 34.101 1.00 96.88 105 LEU A O 1
ATOM 805 N N . THR A 1 106 ? -20.581 1.714 34.655 1.00 95.50 106 THR A N 1
ATOM 806 C CA . THR A 1 106 ? -19.956 1.534 35.975 1.00 95.50 106 THR A CA 1
ATOM 807 C C . THR A 1 106 ? -20.807 0.661 36.899 1.00 95.50 106 THR A C 1
ATOM 809 O O . THR A 1 106 ? -20.267 -0.099 37.703 1.00 95.50 106 THR A O 1
ATOM 812 N N . GLN A 1 107 ? -22.133 0.675 36.723 1.00 95.44 107 GLN A N 1
ATOM 813 C CA . GLN A 1 107 ? -23.069 -0.170 37.472 1.00 95.44 107 GLN A CA 1
ATOM 814 C C . GLN A 1 107 ? -22.925 -1.659 37.130 1.00 95.44 107 GLN A C 1
ATOM 816 O O . GLN A 1 107 ? -23.332 -2.509 37.919 1.00 95.44 107 GLN A O 1
ATOM 821 N N . PHE A 1 108 ? -22.316 -1.974 35.983 1.00 96.12 108 PHE A N 1
ATOM 822 C CA . PHE A 1 108 ? -22.061 -3.338 35.516 1.00 96.12 108 PHE A CA 1
ATOM 823 C C . PHE A 1 108 ? -20.605 -3.778 35.727 1.00 96.12 108 PHE A C 1
ATOM 825 O O . PHE A 1 108 ? -20.194 -4.827 35.234 1.00 96.12 108 PHE A O 1
ATOM 832 N N . GLY A 1 109 ? -19.821 -3.013 36.496 1.00 95.12 109 GLY A N 1
ATOM 833 C CA . GLY A 1 109 ? -18.445 -3.369 36.851 1.00 95.12 109 GLY A CA 1
ATOM 834 C C . GLY A 1 109 ? -17.405 -3.008 35.789 1.00 95.12 109 GLY A C 1
ATOM 835 O O . GLY A 1 109 ? -16.289 -3.521 35.832 1.00 95.12 109 GLY A O 1
ATOM 836 N N . VAL A 1 110 ? -17.737 -2.133 34.835 1.00 97.94 110 VAL A N 1
ATOM 837 C CA . VAL A 1 110 ? -16.745 -1.590 33.900 1.00 97.94 110 VAL A CA 1
ATOM 838 C C . VAL A 1 110 ? -15.875 -0.556 34.609 1.00 97.94 110 VAL A C 1
ATOM 840 O O . VAL A 1 110 ? -16.369 0.388 35.224 1.00 97.94 110 VAL A O 1
ATOM 843 N N . THR A 1 111 ? -14.562 -0.711 34.468 1.00 97.50 111 THR A N 1
ATOM 844 C CA . THR A 1 111 ? -13.556 0.252 34.934 1.00 97.50 111 THR A CA 1
ATOM 845 C C . THR A 1 111 ? -12.876 0.932 33.752 1.00 97.50 111 THR A C 1
ATOM 847 O O . THR A 1 111 ? -12.722 0.327 32.692 1.00 97.50 111 THR A O 1
ATOM 850 N N . VAL A 1 112 ? -12.455 2.185 33.928 1.00 98.19 112 VAL A N 1
ATOM 851 C CA . VAL A 1 112 ? -11.741 2.959 32.902 1.00 98.19 112 VAL A CA 1
ATOM 852 C C . VAL A 1 112 ? -10.280 3.091 33.305 1.00 98.19 112 VAL A C 1
ATOM 854 O O . VAL A 1 112 ? -9.983 3.426 34.452 1.00 98.19 112 VAL A O 1
ATOM 857 N N . ARG A 1 113 ? -9.368 2.815 32.371 1.00 98.25 113 ARG A N 1
ATOM 858 C CA . ARG A 1 113 ? -7.921 2.879 32.585 1.00 98.25 113 ARG A CA 1
ATOM 859 C C . ARG A 1 113 ? -7.271 3.755 31.521 1.00 98.25 113 ARG A C 1
ATOM 861 O O . ARG A 1 113 ? -7.085 3.329 30.380 1.00 98.25 113 ARG A O 1
ATOM 868 N N . ASP A 1 114 ? -6.926 4.971 31.911 1.00 97.00 114 ASP A N 1
ATOM 869 C CA . ASP A 1 114 ? -6.192 5.922 31.076 1.00 97.00 114 ASP A CA 1
ATOM 870 C C . ASP A 1 114 ? -4.686 5.577 31.024 1.00 97.00 114 ASP A C 1
ATOM 872 O O . ASP A 1 114 ? -4.249 4.500 31.436 1.00 97.00 114 ASP A O 1
ATOM 876 N N . GLN A 1 115 ? -3.871 6.508 30.530 1.00 94.06 115 GLN A N 1
ATOM 877 C CA . GLN A 1 115 ? -2.411 6.367 30.446 1.00 94.06 115 GLN A CA 1
ATOM 878 C C . GLN A 1 115 ? -1.692 6.324 31.792 1.00 94.06 115 GLN A C 1
ATOM 880 O O . GLN A 1 115 ? -0.594 5.773 31.900 1.00 94.06 115 GLN A O 1
ATOM 885 N N . ASN A 1 116 ? -2.288 6.949 32.805 1.00 95.31 116 ASN A N 1
ATOM 886 C CA . ASN A 1 116 ? -1.717 7.049 34.144 1.00 95.31 116 ASN A CA 1
ATOM 887 C C . ASN A 1 116 ? -2.134 5.858 35.010 1.00 95.31 116 ASN A C 1
ATOM 889 O O . ASN A 1 116 ? -1.506 5.559 36.027 1.00 95.31 116 ASN A O 1
ATOM 893 N N . SER A 1 117 ? -3.193 5.171 34.598 1.00 97.12 117 SER A N 1
ATOM 894 C CA . SER A 1 117 ? -3.708 3.984 35.246 1.00 97.12 117 SER A CA 1
ATOM 895 C C . SER A 1 117 ? -2.775 2.790 35.010 1.00 97.12 117 SER A C 1
ATOM 897 O O . SER A 1 117 ? -2.336 2.536 33.879 1.00 97.12 117 SER A O 1
ATOM 899 N N . PRO A 1 118 ? -2.492 1.982 36.048 1.00 95.81 118 PRO A N 1
ATOM 900 C CA . PRO A 1 118 ? -1.851 0.691 35.863 1.00 95.81 118 PRO A CA 1
ATOM 901 C C . PRO A 1 118 ? -2.633 -0.149 34.855 1.00 95.81 118 PRO A C 1
ATOM 903 O O . PRO A 1 118 ? -3.862 -0.182 34.875 1.00 95.81 118 PRO A O 1
ATOM 906 N N . ASN A 1 119 ? -1.914 -0.856 33.985 1.00 97.19 119 ASN A N 1
ATOM 907 C CA . ASN A 1 119 ? -2.513 -1.750 32.995 1.00 97.19 119 ASN A CA 1
ATOM 908 C C . ASN A 1 119 ? -3.560 -1.072 32.085 1.00 97.19 119 ASN A C 1
ATOM 910 O O . ASN A 1 119 ? -4.500 -1.735 31.651 1.00 97.19 119 ASN A O 1
ATOM 914 N N . GLY A 1 120 ? -3.424 0.234 31.839 1.00 97.25 120 GLY A N 1
ATOM 915 C CA . GLY A 1 120 ? -4.326 1.015 30.994 1.00 97.25 120 GLY A CA 1
ATOM 916 C C . GLY A 1 120 ? -3.807 1.267 29.584 1.00 97.25 120 GLY A C 1
ATOM 917 O O . GLY A 1 120 ? -3.007 0.492 29.039 1.00 97.25 120 GLY A O 1
ATOM 918 N N . PHE A 1 121 ? -4.286 2.365 29.002 1.00 98.44 121 PHE A N 1
ATOM 919 C CA . PHE A 1 121 ? -3.860 2.844 27.691 1.00 98.44 121 PHE A CA 1
ATOM 920 C C . PHE A 1 121 ? -2.361 3.149 27.700 1.00 98.44 121 PHE A C 1
ATOM 922 O O . PHE A 1 121 ? -1.782 3.472 28.738 1.00 98.44 121 PHE A O 1
ATOM 929 N N . LYS A 1 122 ? -1.703 3.019 26.551 1.00 97.19 122 LYS A N 1
ATOM 930 C CA . LYS A 1 122 ? -0.275 3.305 26.426 1.00 97.19 122 LYS A CA 1
ATOM 931 C C . LYS A 1 122 ? -0.063 4.531 25.572 1.00 97.19 122 LYS A C 1
ATOM 933 O O . LYS A 1 122 ? -0.104 5.638 26.100 1.00 97.19 122 LYS A O 1
ATOM 938 N N . LYS A 1 123 ? 0.175 4.327 24.283 1.00 95.88 123 LYS A N 1
ATOM 939 C CA . LYS A 1 123 ? 0.569 5.388 23.372 1.00 95.88 123 LYS A CA 1
ATOM 940 C C . LYS A 1 123 ? -0.355 5.418 22.170 1.00 95.88 123 LYS A C 1
ATOM 942 O O . LYS A 1 123 ? -0.809 4.355 21.757 1.00 95.88 123 LYS A O 1
ATOM 947 N N . ALA A 1 124 ? -0.573 6.598 21.602 1.00 96.25 124 ALA A N 1
ATOM 948 C CA . ALA A 1 124 ? -1.138 6.766 20.268 1.00 96.25 124 ALA A CA 1
ATOM 949 C C . ALA A 1 124 ? -0.221 7.622 19.387 1.00 96.25 124 ALA A C 1
ATOM 951 O O . ALA A 1 124 ? 0.421 8.566 19.852 1.00 96.25 124 ALA A O 1
ATOM 952 N N . TYR A 1 125 ? -0.166 7.295 18.101 1.00 95.81 125 TYR A N 1
ATOM 953 C CA . TYR A 1 125 ? 0.566 8.032 17.086 1.00 95.81 125 TYR A CA 1
ATOM 954 C C . TYR A 1 125 ? -0.292 8.176 15.831 1.00 95.81 125 TYR A C 1
ATOM 956 O O . TYR A 1 125 ? -0.713 7.186 15.236 1.00 95.81 125 TYR A O 1
ATOM 964 N N . TYR A 1 126 ? -0.530 9.426 15.441 1.00 95.94 126 TYR A N 1
ATOM 965 C CA . TYR A 1 126 ? -1.286 9.801 14.253 1.00 95.94 126 TYR A CA 1
ATOM 966 C C . TYR A 1 126 ? -0.306 10.265 13.182 1.00 95.94 126 TYR A C 1
ATOM 968 O O . TYR A 1 126 ? 0.492 11.177 13.412 1.00 95.94 126 TYR A O 1
ATOM 976 N N . ASN A 1 127 ? -0.357 9.640 12.010 1.00 95.31 127 ASN A N 1
ATOM 977 C CA . ASN A 1 127 ? 0.509 9.973 10.891 1.00 95.31 127 ASN A CA 1
ATOM 978 C C . ASN A 1 127 ? -0.333 10.280 9.653 1.00 95.31 127 ASN A C 1
ATOM 980 O O . ASN A 1 127 ? -0.737 9.371 8.926 1.00 95.31 127 ASN A O 1
ATOM 984 N N . SER A 1 128 ? -0.592 11.572 9.437 1.00 94.75 128 SER A N 1
ATOM 985 C CA . SER A 1 128 ? -1.369 12.062 8.292 1.00 94.75 128 SER A CA 1
ATOM 986 C C . SER A 1 128 ? -0.687 11.766 6.958 1.00 94.75 128 SER A C 1
ATOM 988 O O . SER A 1 128 ? -1.355 11.285 6.053 1.00 94.75 128 SER A O 1
ATOM 990 N N . ASP A 1 129 ? 0.644 11.883 6.869 1.00 94.31 129 ASP A N 1
ATOM 991 C CA . ASP A 1 129 ? 1.397 11.523 5.655 1.00 94.31 129 ASP A CA 1
ATOM 992 C C . ASP A 1 129 ? 1.178 10.054 5.229 1.00 94.31 129 ASP A C 1
ATOM 994 O O . ASP A 1 129 ? 1.366 9.705 4.063 1.00 94.31 129 ASP A O 1
ATOM 998 N N . LEU A 1 130 ? 0.849 9.167 6.178 1.00 95.06 130 LEU A N 1
ATOM 999 C CA . LEU A 1 130 ? 0.623 7.738 5.945 1.00 95.06 130 LEU A CA 1
ATOM 1000 C C . LEU A 1 130 ? -0.840 7.321 6.069 1.00 95.06 130 LEU A C 1
ATOM 1002 O O . LEU A 1 130 ? -1.098 6.125 5.975 1.00 95.06 130 LEU A O 1
ATOM 1006 N N . ASP A 1 131 ? -1.768 8.244 6.312 1.00 96.56 131 ASP A N 1
ATOM 1007 C CA . ASP A 1 131 ? -3.167 8.012 6.697 1.00 96.56 131 ASP A CA 1
ATOM 1008 C C . ASP A 1 131 ? -3.383 6.891 7.724 1.00 96.56 131 ASP A C 1
ATOM 1010 O O . ASP A 1 131 ? -4.291 6.065 7.581 1.00 96.56 131 ASP A O 1
ATOM 1014 N N . ALA A 1 132 ? -2.520 6.819 8.736 1.00 95.62 132 ALA A N 1
ATOM 1015 C CA . ALA A 1 132 ? -2.514 5.726 9.699 1.00 95.62 132 ALA A CA 1
ATOM 1016 C C . ALA A 1 132 ? -2.486 6.233 11.140 1.00 95.62 132 ALA A C 1
ATOM 1018 O O . ALA A 1 132 ? -1.829 7.225 11.463 1.00 95.62 132 ALA A O 1
ATOM 1019 N N . VAL A 1 133 ? -3.177 5.496 12.004 1.00 97.25 133 VAL A N 1
ATOM 1020 C CA . VAL A 1 133 ? -3.168 5.677 13.451 1.00 97.25 133 VAL A CA 1
ATOM 1021 C C . VAL A 1 133 ? -2.733 4.376 14.097 1.00 97.25 133 VAL A C 1
ATOM 1023 O O . VAL A 1 133 ? -3.310 3.320 13.841 1.00 97.25 133 VAL A O 1
ATOM 1026 N N . GLU A 1 134 ? -1.716 4.450 14.941 1.00 97.44 134 GLU A N 1
ATOM 1027 C CA . GLU A 1 134 ? -1.196 3.315 15.696 1.00 97.44 134 GLU A CA 1
ATOM 1028 C C . GLU A 1 134 ? -1.339 3.613 17.180 1.00 97.44 134 GLU A C 1
ATOM 1030 O O . GLU A 1 134 ? -0.959 4.687 17.642 1.00 97.44 134 GLU A O 1
ATOM 1035 N N . PHE A 1 135 ? -1.895 2.677 17.941 1.00 98.31 135 PHE A N 1
ATOM 1036 C CA . PHE A 1 135 ? -2.052 2.846 19.378 1.00 98.31 135 PHE A CA 1
ATOM 1037 C C . PHE A 1 135 ? -1.973 1.520 20.117 1.00 98.31 135 PHE A C 1
ATOM 1039 O O . PHE A 1 135 ? -2.072 0.445 19.525 1.00 98.31 135 PHE A O 1
ATOM 1046 N N . SER A 1 136 ? -1.752 1.582 21.425 1.00 98.38 136 SER A N 1
ATOM 1047 C CA . SER A 1 136 ? -1.572 0.382 22.230 1.00 98.38 136 SER A CA 1
ATOM 1048 C C . SER A 1 136 ? -2.186 0.476 23.614 1.00 98.38 136 SER A C 1
ATOM 1050 O O . SER A 1 136 ? -2.393 1.550 24.184 1.00 98.38 136 SER A O 1
ATOM 1052 N N . ILE A 1 137 ? -2.457 -0.702 24.164 1.00 98.62 137 ILE A N 1
ATOM 1053 C CA . ILE A 1 137 ? -2.928 -0.905 25.530 1.00 98.62 137 ILE A CA 1
ATOM 1054 C C . ILE A 1 137 ? -1.999 -1.881 26.238 1.00 98.62 137 ILE A C 1
ATOM 1056 O O . ILE A 1 137 ? -1.278 -2.655 25.604 1.00 98.62 137 ILE A O 1
ATOM 1060 N N . ASN A 1 138 ? -2.031 -1.890 27.567 1.00 98.31 138 ASN A N 1
ATOM 1061 C CA . ASN A 1 138 ? -1.375 -2.958 28.303 1.00 98.31 138 ASN A CA 1
ATOM 1062 C C . ASN A 1 138 ? -2.097 -4.296 28.068 1.00 98.31 138 ASN A C 1
ATOM 1064 O O . ASN A 1 138 ? -3.314 -4.388 28.243 1.00 98.31 138 ASN A O 1
ATOM 1068 N N . ARG A 1 139 ? -1.340 -5.355 27.768 1.00 97.69 139 ARG A N 1
ATOM 1069 C CA . ARG A 1 139 ? -1.853 -6.722 27.585 1.00 97.69 139 ARG A CA 1
ATOM 1070 C C . ARG A 1 139 ? -2.645 -7.221 28.800 1.00 97.69 139 ARG A C 1
ATOM 1072 O O . ARG A 1 139 ? -3.600 -7.982 28.656 1.00 97.69 139 ARG A O 1
ATOM 1079 N N . GLN A 1 140 ? -2.283 -6.762 29.996 1.00 97.69 140 GLN A N 1
ATOM 1080 C CA . GLN A 1 140 ? -2.945 -7.110 31.248 1.00 97.69 140 GLN A CA 1
ATOM 1081 C C . GLN A 1 140 ? -4.402 -6.627 31.311 1.00 97.69 140 GLN A C 1
ATOM 1083 O O . GLN A 1 140 ? -5.200 -7.273 31.978 1.00 97.69 140 GLN A O 1
ATOM 1088 N N . ALA A 1 141 ? -4.798 -5.578 30.575 1.00 98.12 141 ALA A N 1
ATOM 1089 C CA . ALA A 1 141 ? -6.206 -5.171 30.491 1.00 98.12 141 ALA A CA 1
ATOM 1090 C C . ALA A 1 141 ? -7.101 -6.287 29.930 1.00 98.12 141 ALA A C 1
ATOM 1092 O O . ALA A 1 141 ? -8.180 -6.546 30.457 1.00 98.12 141 ALA A O 1
ATOM 1093 N N . LEU A 1 142 ? -6.621 -6.992 28.901 1.00 98.19 142 LEU A N 1
ATOM 1094 C CA . LEU A 1 142 ? -7.325 -8.128 28.304 1.00 98.19 142 LEU A CA 1
ATOM 1095 C C . LEU A 1 142 ? -7.366 -9.323 29.268 1.00 98.19 142 LEU A C 1
ATOM 1097 O O . LEU A 1 142 ? -8.399 -9.974 29.410 1.00 98.19 142 LEU A O 1
ATOM 1101 N N . ILE A 1 143 ? -6.254 -9.607 29.954 1.00 97.38 143 ILE A N 1
ATOM 1102 C CA . ILE A 1 143 ? -6.147 -10.723 30.912 1.00 97.38 143 ILE A CA 1
ATOM 1103 C C . ILE A 1 143 ? -7.074 -10.508 32.114 1.00 97.38 143 ILE A C 1
ATOM 1105 O O . ILE A 1 143 ? -7.754 -11.441 32.548 1.00 97.38 143 ILE A O 1
ATOM 1109 N N . ASP A 1 144 ? -7.135 -9.281 32.633 1.00 97.06 144 ASP A N 1
ATOM 1110 C CA . ASP A 1 144 ? -8.016 -8.914 33.745 1.00 97.06 144 ASP A CA 1
ATOM 1111 C C . ASP A 1 144 ? -9.491 -9.126 33.376 1.00 97.06 144 ASP A C 1
ATOM 1113 O O . ASP A 1 144 ? -10.257 -9.649 34.187 1.00 97.06 144 ASP A O 1
ATOM 1117 N N . ALA A 1 145 ? -9.854 -8.832 32.123 1.00 96.62 145 ALA A N 1
ATOM 1118 C CA . ALA A 1 145 ? -11.175 -9.099 31.554 1.00 96.62 145 ALA A CA 1
ATOM 1119 C C . ALA A 1 145 ? -11.441 -10.587 31.233 1.00 96.62 145 ALA A C 1
ATOM 1121 O O . ALA A 1 145 ? -12.539 -10.946 30.811 1.00 96.62 145 ALA A O 1
ATOM 1122 N N . GLY A 1 146 ? -10.457 -11.470 31.445 1.00 95.75 146 GLY A N 1
ATOM 1123 C CA . GLY A 1 146 ? -10.598 -12.922 31.303 1.00 95.75 146 GLY A CA 1
ATOM 1124 C C . GLY A 1 146 ? -9.968 -13.535 30.052 1.00 95.75 146 GLY A C 1
ATOM 1125 O O . GLY A 1 146 ? -10.232 -14.700 29.762 1.00 95.75 146 GLY A O 1
ATOM 1126 N N . TRP A 1 147 ? -9.135 -12.806 29.306 1.00 96.81 147 TRP A N 1
ATOM 1127 C CA . TRP A 1 147 ? -8.491 -13.345 28.106 1.00 96.81 147 TRP A CA 1
ATOM 1128 C C . TRP A 1 147 ? -7.407 -14.370 28.452 1.00 96.81 147 TRP A C 1
ATOM 1130 O O . TRP A 1 147 ? -6.536 -14.122 29.287 1.00 96.81 147 TRP A O 1
ATOM 1140 N N . GLY A 1 148 ? -7.422 -15.510 27.757 1.00 94.25 148 GLY A N 1
ATOM 1141 C CA . GLY A 1 148 ? -6.467 -16.605 27.955 1.00 94.25 148 GLY A CA 1
ATOM 1142 C C . GLY A 1 148 ? -5.079 -16.385 27.340 1.00 94.25 148 GLY A C 1
ATOM 1143 O O . GLY A 1 148 ? -4.201 -17.221 27.530 1.00 94.25 148 GLY A O 1
ATOM 1144 N N . GLY A 1 149 ? -4.864 -15.282 26.614 1.00 94.31 149 GLY A N 1
ATOM 1145 C CA . GLY A 1 149 ? -3.572 -14.948 26.009 1.00 94.31 149 GLY A CA 1
ATOM 1146 C C . GLY A 1 149 ? -3.350 -15.475 24.587 1.00 94.31 149 GLY A C 1
ATOM 1147 O O . GLY A 1 149 ? -2.225 -15.386 24.104 1.00 94.31 149 GLY A O 1
ATOM 1148 N N . ASP A 1 150 ? -4.383 -16.008 23.931 1.00 94.81 150 ASP A N 1
ATOM 1149 C CA . ASP A 1 150 ? -4.348 -16.400 22.518 1.00 94.81 150 ASP A CA 1
ATOM 1150 C C . ASP A 1 150 ? -4.998 -15.305 21.647 1.00 94.81 150 ASP A C 1
ATOM 1152 O O . ASP A 1 150 ? -6.211 -15.095 21.733 1.00 94.81 150 ASP A O 1
ATOM 1156 N N . PRO A 1 151 ? -4.236 -14.569 20.816 1.00 92.81 151 PRO A N 1
ATOM 1157 C CA . PRO A 1 151 ? -4.785 -13.470 20.019 1.00 92.81 151 PRO A CA 1
ATOM 1158 C C . PRO A 1 151 ? -5.704 -13.948 18.892 1.00 92.81 151 PRO A C 1
ATOM 1160 O O . PRO A 1 151 ? -6.496 -13.156 18.379 1.00 92.81 151 PRO A O 1
ATOM 1163 N N . THR A 1 152 ? -5.644 -15.230 18.517 1.00 92.69 152 THR A N 1
ATOM 1164 C CA . THR A 1 152 ? -6.469 -15.794 17.440 1.00 92.69 152 THR A CA 1
ATOM 1165 C C . THR A 1 152 ? -7.950 -15.914 17.829 1.00 92.69 152 THR A C 1
ATOM 1167 O O . THR A 1 152 ? -8.816 -16.008 16.951 1.00 92.69 152 THR A O 1
ATOM 1170 N N . THR A 1 153 ? -8.254 -15.872 19.134 1.00 94.88 153 THR A N 1
ATOM 1171 C CA . THR A 1 153 ? -9.622 -15.937 19.670 1.00 94.88 153 THR A CA 1
ATOM 1172 C C . THR A 1 153 ? -10.303 -14.576 19.741 1.00 94.88 153 THR A C 1
ATOM 1174 O O . THR A 1 153 ? -11.508 -14.515 19.966 1.00 94.88 153 THR A O 1
ATOM 1177 N N . LEU A 1 154 ? -9.554 -13.482 19.587 1.00 97.00 154 LEU A N 1
ATOM 1178 C CA . LEU A 1 154 ? -10.085 -12.136 19.741 1.00 97.00 154 LEU A CA 1
ATOM 1179 C C . LEU A 1 154 ? -10.936 -11.732 18.537 1.00 97.00 154 LEU A C 1
ATOM 1181 O O . LEU A 1 154 ? -10.576 -11.958 17.376 1.00 97.00 154 LEU A O 1
ATOM 1185 N N . LEU A 1 155 ? -12.058 -11.091 18.846 1.00 97.69 155 LEU A N 1
ATOM 1186 C CA . LEU A 1 155 ? -13.006 -10.547 17.887 1.00 97.69 155 LEU A CA 1
ATOM 1187 C C . LEU A 1 155 ? -13.133 -9.045 18.111 1.00 97.69 155 LEU A C 1
ATOM 1189 O O . LEU A 1 155 ? -13.128 -8.586 19.252 1.00 97.69 155 LEU A O 1
ATOM 1193 N N . TYR A 1 156 ? -13.263 -8.295 17.026 1.00 97.94 156 TYR A N 1
ATOM 1194 C CA . TYR A 1 156 ? -13.173 -6.845 17.024 1.00 97.94 156 TYR A CA 1
ATOM 1195 C C . TYR A 1 156 ? -14.352 -6.216 16.295 1.00 97.94 156 TYR A C 1
ATOM 1197 O O . TYR A 1 156 ? -14.768 -6.671 15.226 1.00 97.94 156 TYR A O 1
ATOM 1205 N N . GLN A 1 157 ? -14.817 -5.102 16.838 1.00 97.81 157 GLN A N 1
ATOM 1206 C CA . GLN A 1 157 ? -15.575 -4.091 16.120 1.00 97.81 157 GLN A CA 1
ATOM 1207 C C . GLN A 1 157 ? -14.806 -2.786 16.190 1.00 97.81 157 GLN A C 1
ATOM 1209 O O . GLN A 1 157 ? -14.415 -2.351 17.271 1.00 97.81 157 GLN A O 1
ATOM 1214 N N . VAL A 1 158 ? -14.571 -2.192 15.026 1.00 97.75 158 VAL A N 1
ATOM 1215 C CA . VAL A 1 158 ? -13.745 -0.995 14.884 1.00 97.75 158 VAL A CA 1
ATOM 1216 C C . VAL A 1 158 ? -14.589 0.083 14.251 1.00 97.75 158 VAL A C 1
ATOM 1218 O O . VAL A 1 158 ? -15.191 -0.149 13.199 1.00 97.75 158 VAL A O 1
ATOM 1221 N N . TYR A 1 159 ? -14.646 1.233 14.904 1.00 97.88 159 TYR A N 1
ATOM 1222 C CA . TYR A 1 159 ? -15.482 2.342 14.482 1.00 97.88 159 TYR A CA 1
ATOM 1223 C C . TYR A 1 159 ? -14.872 3.679 14.890 1.00 97.88 159 TYR A C 1
ATOM 1225 O O . TYR A 1 159 ? -14.036 3.754 15.794 1.00 97.88 159 TYR A O 1
ATOM 1233 N N . THR A 1 160 ? -15.288 4.730 14.195 1.00 97.44 160 THR A N 1
ATOM 1234 C CA . THR A 1 160 ? -14.871 6.108 14.455 1.00 97.44 160 THR A CA 1
ATOM 1235 C C . THR A 1 160 ? -16.055 6.958 14.868 1.00 97.44 160 THR A C 1
ATOM 1237 O O . THR A 1 160 ? -17.179 6.751 14.407 1.00 97.44 160 THR A O 1
ATOM 1240 N N . THR A 1 161 ? -15.798 7.954 15.705 1.00 96.06 161 THR A N 1
ATOM 1241 C CA . THR A 1 161 ? -16.749 9.024 16.019 1.00 96.06 161 THR A CA 1
ATOM 1242 C C . THR A 1 161 ? -16.062 10.374 15.828 1.00 96.06 161 THR A C 1
ATOM 1244 O O . THR A 1 161 ? -14.887 10.466 15.452 1.00 96.06 161 THR A O 1
ATOM 1247 N N . ARG A 1 162 ? -16.820 11.448 16.035 1.00 94.69 162 ARG A N 1
ATOM 1248 C CA . ARG A 1 162 ? -16.243 12.763 16.303 1.00 94.69 162 ARG A CA 1
ATOM 1249 C C . ARG A 1 162 ? -16.154 12.945 17.818 1.00 94.69 162 ARG A C 1
ATOM 1251 O O . ARG A 1 162 ? -17.070 12.516 18.511 1.00 94.69 162 ARG A O 1
ATOM 1258 N N . ASP A 1 163 ? -15.124 13.650 18.278 1.00 91.94 163 ASP A N 1
ATOM 1259 C CA . ASP A 1 163 ? -14.957 14.013 19.689 1.00 91.94 163 ASP A CA 1
ATOM 1260 C C . ASP A 1 163 ? -16.205 14.687 20.284 1.00 91.94 163 ASP A C 1
ATOM 1262 O O . ASP A 1 163 ? -16.884 15.499 19.640 1.00 91.94 163 ASP A O 1
ATOM 1266 N N . GLY A 1 164 ? -16.481 14.348 21.542 1.00 92.88 164 GLY A N 1
ATOM 1267 C CA . GLY A 1 164 ? -17.600 14.854 22.324 1.00 92.88 164 GLY A CA 1
ATOM 1268 C C . GLY A 1 164 ? -18.945 14.223 21.964 1.00 92.88 164 GLY A C 1
ATOM 1269 O O . GLY A 1 164 ? -19.863 14.944 21.584 1.00 92.88 164 GLY A O 1
ATOM 1270 N N . THR A 1 165 ? -19.093 12.913 22.141 1.00 94.75 165 THR A N 1
ATOM 1271 C CA . THR A 1 165 ? -20.363 12.162 21.996 1.00 94.75 165 THR A CA 1
ATOM 1272 C C . THR A 1 165 ? -21.275 12.247 23.229 1.00 94.75 165 THR A C 1
ATOM 1274 O O . THR A 1 165 ? -22.193 11.461 23.404 1.00 94.75 165 THR A O 1
ATOM 1277 N N . LEU A 1 166 ? -21.014 13.186 24.143 1.00 91.94 166 LEU A N 1
ATOM 1278 C CA . LEU A 1 166 ? -21.801 13.334 25.366 1.00 91.94 166 LEU A CA 1
ATOM 1279 C C . LEU A 1 166 ? -23.208 13.857 25.055 1.00 91.94 166 LEU A C 1
ATOM 1281 O O . LEU A 1 166 ? -23.349 14.865 24.367 1.00 91.94 166 LEU A O 1
ATOM 1285 N N . ASN A 1 167 ? -24.225 13.264 25.683 1.00 88.69 167 ASN A N 1
ATOM 1286 C CA . ASN A 1 167 ? -25.626 13.683 25.535 1.00 88.69 167 ASN A CA 1
ATOM 1287 C C . ASN A 1 167 ? -26.001 14.889 26.424 1.00 88.69 167 ASN A C 1
ATOM 1289 O O . ASN A 1 167 ? -27.020 15.547 26.205 1.00 88.69 167 ASN A O 1
ATOM 1293 N N . SER A 1 168 ? -25.228 15.174 27.483 1.00 87.12 168 SER A N 1
ATOM 1294 C CA . SER A 1 168 ? -25.507 16.288 28.405 1.00 87.12 168 SER A CA 1
ATOM 1295 C C . SER A 1 168 ? -24.257 16.777 29.169 1.00 87.12 168 SER A C 1
ATOM 1297 O O . SER A 1 168 ? -23.794 16.075 30.070 1.00 87.12 168 SER A O 1
ATOM 1299 N N . PRO A 1 169 ? -23.770 18.012 28.917 1.00 89.50 169 PRO A N 1
ATOM 1300 C CA . PRO A 1 169 ? -24.189 18.869 27.808 1.00 89.50 169 PRO A CA 1
ATOM 1301 C C . PRO A 1 169 ? -23.907 18.181 26.468 1.00 89.50 169 PRO A C 1
ATOM 1303 O O . PRO A 1 169 ? -22.931 17.443 26.364 1.00 89.50 169 PRO A O 1
ATOM 1306 N N . VAL A 1 170 ? -24.764 18.435 25.476 1.00 91.69 170 VAL A N 1
ATOM 1307 C CA . VAL A 1 170 ? -24.599 17.921 24.109 1.00 91.69 170 VAL A CA 1
ATOM 1308 C C . VAL A 1 170 ? -23.229 18.340 23.580 1.00 91.69 170 VAL A C 1
ATOM 1310 O O . VAL A 1 170 ? -22.932 19.537 23.488 1.00 91.69 170 VAL A O 1
ATOM 1313 N N . GLY A 1 171 ? -22.385 17.354 23.294 1.00 92.62 171 GLY A N 1
ATOM 1314 C CA . GLY A 1 171 ? -21.068 17.562 22.712 1.00 92.62 171 GLY A CA 1
ATOM 1315 C C . GLY A 1 171 ? -21.123 17.725 21.190 1.00 92.62 171 GLY A C 1
ATOM 1316 O O . GLY A 1 171 ? -22.175 17.648 20.564 1.00 92.62 171 GLY A O 1
ATOM 1317 N N . LEU A 1 172 ? -19.976 18.006 20.567 1.00 92.31 172 LEU A N 1
ATOM 1318 C CA . LEU A 1 172 ? -19.905 18.256 19.118 1.00 92.31 172 LEU A CA 1
ATOM 1319 C C . LEU A 1 172 ? -20.041 16.989 18.261 1.00 92.31 172 LEU A C 1
ATOM 1321 O O . LEU A 1 172 ? -20.238 17.106 17.043 1.00 92.31 172 LEU A O 1
ATOM 1325 N N . GLY A 1 173 ? -19.849 15.823 18.875 1.00 92.62 173 GLY A N 1
ATOM 1326 C CA . GLY A 1 173 ? -19.927 14.508 18.258 1.00 92.62 173 GLY A CA 1
ATOM 1327 C C . GLY A 1 173 ? -21.309 13.874 18.326 1.00 92.62 173 GLY A C 1
ATOM 1328 O O . GLY A 1 173 ? -21.628 13.126 17.399 1.00 92.62 173 GLY A O 1
ATOM 1329 N N . ASP A 1 174 ? -22.115 14.246 19.326 1.00 93.06 174 ASP A N 1
ATOM 1330 C CA . ASP A 1 174 ? -23.525 13.855 19.443 1.00 93.06 174 ASP A CA 1
ATOM 1331 C C . ASP A 1 174 ? -24.343 14.438 18.277 1.00 93.06 174 ASP A C 1
ATOM 1333 O O . ASP A 1 174 ? -24.292 15.640 17.982 1.00 93.06 174 ASP A O 1
ATOM 1337 N N . ILE A 1 175 ? -25.085 13.577 17.577 1.00 88.38 175 ILE A N 1
ATOM 1338 C CA . ILE A 1 175 ? -25.986 13.977 16.483 1.00 88.38 175 ILE A CA 1
ATOM 1339 C C . ILE A 1 175 ? -27.474 13.752 16.767 1.00 88.38 175 ILE A C 1
ATOM 1341 O O . ILE A 1 175 ? -28.288 13.755 15.836 1.00 88.38 175 ILE A O 1
ATOM 1345 N N . GLY A 1 176 ? -27.847 13.632 18.038 1.00 82.94 176 GLY A N 1
ATOM 1346 C CA . GLY A 1 176 ? -29.217 13.766 18.513 1.00 82.94 176 GLY A CA 1
ATOM 1347 C C . GLY A 1 176 ? -30.062 12.513 18.307 1.00 82.94 176 GLY A C 1
ATOM 1348 O O . GLY A 1 176 ? -31.000 12.515 17.504 1.00 82.94 176 GLY A O 1
ATOM 1349 N N . GLY A 1 177 ? -29.762 11.450 19.061 1.00 80.44 177 GLY A N 1
ATOM 1350 C CA . GLY A 1 177 ? -30.550 10.208 19.103 1.00 80.44 177 GLY A CA 1
ATOM 1351 C C . GLY A 1 177 ? -30.366 9.282 17.894 1.00 80.44 177 GLY A C 1
ATOM 1352 O O . GLY A 1 177 ? -31.116 8.314 17.718 1.00 80.44 177 GLY A O 1
ATOM 1353 N N . ARG A 1 178 ? -29.378 9.585 17.050 1.00 90.38 178 ARG A N 1
ATOM 1354 C CA . ARG A 1 178 ? -28.860 8.727 15.976 1.00 90.38 178 ARG A CA 1
ATOM 1355 C C . ARG A 1 178 ? -27.528 8.127 16.435 1.00 90.38 178 ARG A C 1
ATOM 1357 O O . ARG A 1 178 ? -26.986 8.557 17.440 1.00 90.38 178 ARG A O 1
ATOM 1364 N N . SER A 1 179 ? -26.982 7.173 15.684 1.00 92.62 179 SER A N 1
ATOM 1365 C CA . SER A 1 179 ? -25.639 6.663 15.976 1.00 92.62 179 SER A CA 1
ATOM 1366 C C . SER A 1 179 ? -24.577 7.764 15.856 1.00 92.62 179 SER A C 1
ATOM 1368 O O . SER A 1 179 ? -24.469 8.430 14.821 1.00 92.62 179 SER A O 1
ATOM 1370 N N . ASP A 1 180 ? -23.724 7.915 16.868 1.00 94.88 180 ASP A N 1
ATOM 1371 C CA . ASP A 1 180 ? -22.585 8.842 16.796 1.00 94.88 180 ASP A CA 1
ATOM 1372 C C . ASP A 1 180 ? -21.417 8.319 15.959 1.00 94.88 180 ASP A C 1
ATOM 1374 O O . ASP A 1 180 ? -20.463 9.048 15.664 1.00 94.88 180 ASP A O 1
ATOM 1378 N N . ILE A 1 181 ? -21.516 7.069 15.512 1.00 95.50 181 ILE A N 1
ATOM 1379 C CA . ILE A 1 181 ? -20.548 6.453 14.617 1.00 95.50 181 ILE A CA 1
ATOM 1380 C C . ILE A 1 181 ? -20.551 7.175 13.264 1.00 95.50 181 ILE A C 1
ATOM 1382 O O . ILE A 1 181 ? -21.588 7.570 12.723 1.00 95.50 181 ILE A O 1
ATOM 1386 N N . ARG A 1 182 ? -19.353 7.388 12.718 1.00 93.62 182 ARG A N 1
ATOM 1387 C CA . ARG A 1 182 ? -19.126 8.032 11.415 1.00 93.62 182 ARG A CA 1
ATOM 1388 C C . ARG A 1 182 ? -18.574 7.078 10.376 1.00 93.62 182 ARG A C 1
ATOM 1390 O O . ARG A 1 182 ? -18.832 7.291 9.200 1.00 93.62 182 ARG A O 1
ATOM 1397 N N . ASP A 1 183 ? -17.891 6.030 10.812 1.00 95.62 183 ASP A N 1
ATOM 1398 C CA . ASP A 1 183 ? -17.593 4.871 9.986 1.00 95.62 183 ASP A CA 1
ATOM 1399 C C . ASP A 1 183 ? -17.356 3.634 10.861 1.00 95.62 183 ASP A C 1
ATOM 1401 O O . ASP A 1 183 ? -17.019 3.743 12.044 1.00 95.62 183 ASP A O 1
ATOM 1405 N N . SER A 1 184 ? -17.525 2.445 10.289 1.00 95.44 184 SER A N 1
ATOM 1406 C CA . SER A 1 184 ? -17.179 1.188 10.942 1.00 95.44 184 SER A CA 1
ATOM 1407 C C . SER A 1 184 ? -16.803 0.098 9.945 1.00 95.44 184 SER A C 1
ATOM 1409 O O . SER A 1 184 ? -17.377 -0.045 8.863 1.00 95.44 184 SER A O 1
ATOM 1411 N N . ILE A 1 185 ? -15.863 -0.757 10.341 1.00 93.00 185 ILE A N 1
ATOM 1412 C CA . ILE A 1 185 ? -15.495 -1.914 9.525 1.00 93.00 185 ILE A CA 1
ATOM 1413 C C . ILE A 1 185 ? -16.634 -2.945 9.571 1.00 93.00 185 ILE A C 1
ATOM 1415 O O . ILE A 1 185 ? -16.965 -3.459 10.636 1.00 93.00 185 ILE A O 1
ATOM 1419 N N . ARG A 1 186 ? -17.187 -3.288 8.395 1.00 90.44 186 ARG A N 1
ATOM 1420 C CA . ARG A 1 186 ? -18.285 -4.264 8.170 1.00 90.44 186 ARG A CA 1
ATOM 1421 C C . ARG A 1 186 ? -19.686 -3.842 8.646 1.00 90.44 186 ARG A C 1
ATOM 1423 O O . ARG A 1 186 ? -20.618 -4.634 8.485 1.00 90.44 186 ARG A O 1
ATOM 1430 N N . ASN A 1 187 ? -19.862 -2.631 9.179 1.00 91.31 187 ASN A N 1
ATOM 1431 C CA . ASN A 1 187 ? -21.164 -2.095 9.606 1.00 91.31 187 ASN A CA 1
ATOM 1432 C C . ASN A 1 187 ? -21.387 -0.628 9.192 1.00 91.31 187 ASN A C 1
ATOM 1434 O O . ASN A 1 187 ? -22.184 0.060 9.820 1.00 91.31 187 ASN A O 1
ATOM 1438 N N . ASP A 1 188 ? -20.715 -0.153 8.143 1.00 87.06 188 ASP A N 1
ATOM 1439 C CA . ASP A 1 188 ? -20.763 1.228 7.627 1.00 87.06 188 ASP A CA 1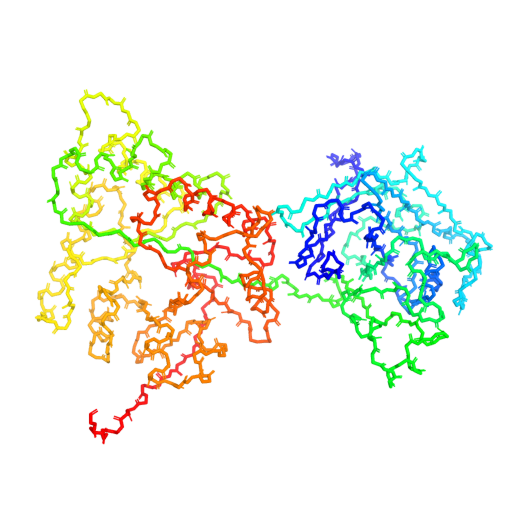
ATOM 1440 C C . ASP A 1 188 ? -22.178 1.824 7.487 1.00 87.06 188 ASP A C 1
ATOM 1442 O O . ASP A 1 188 ? -22.378 3.001 7.775 1.00 87.06 188 ASP A O 1
ATOM 1446 N N . ASN A 1 189 ? -23.186 1.012 7.151 1.00 92.75 189 ASN A N 1
ATOM 1447 C CA . ASN A 1 189 ? -24.590 1.440 7.091 1.00 92.75 189 ASN A CA 1
ATOM 1448 C C . ASN A 1 189 ? -25.110 2.092 8.393 1.00 92.75 189 ASN A C 1
ATOM 1450 O O . ASN A 1 189 ? -26.048 2.884 8.342 1.00 92.75 189 ASN A O 1
ATOM 1454 N N . ILE A 1 190 ? -24.511 1.800 9.556 1.00 93.94 190 ILE A N 1
ATOM 1455 C CA . ILE A 1 190 ? -24.861 2.448 10.833 1.00 93.94 190 ILE A CA 1
ATOM 1456 C C . ILE A 1 190 ? -24.654 3.972 10.784 1.00 93.94 190 ILE A C 1
ATOM 1458 O O . ILE A 1 190 ? -25.345 4.715 11.475 1.00 93.94 190 ILE A O 1
ATOM 1462 N N . ALA A 1 191 ? -23.739 4.438 9.929 1.00 93.19 191 ALA A N 1
ATOM 1463 C CA . ALA A 1 191 ? -23.414 5.843 9.733 1.00 93.19 191 ALA A CA 1
ATOM 1464 C C . ALA A 1 191 ? -24.230 6.501 8.601 1.00 93.19 191 ALA A C 1
ATOM 1466 O O . ALA A 1 191 ? -23.962 7.653 8.254 1.00 93.19 191 ALA A O 1
ATOM 1467 N N . SER A 1 192 ? -25.221 5.805 8.018 1.00 92.38 192 SER A N 1
ATOM 1468 C CA . SER A 1 192 ? -26.050 6.359 6.939 1.00 92.38 192 SER A CA 1
ATOM 1469 C C . SER A 1 192 ? -26.730 7.660 7.376 1.00 92.38 192 SER A C 1
ATOM 1471 O O . SER A 1 192 ? -27.310 7.763 8.465 1.00 92.38 192 SER A O 1
ATOM 1473 N N . ASP A 1 193 ? -26.682 8.670 6.507 1.00 88.75 193 ASP A N 1
ATOM 1474 C CA . ASP A 1 193 ? -27.391 9.941 6.652 1.00 88.75 193 ASP A CA 1
ATOM 1475 C C . ASP A 1 193 ? -28.742 9.966 5.932 1.00 88.75 193 ASP A C 1
ATOM 1477 O O . ASP A 1 193 ? -29.512 10.922 6.070 1.00 88.75 193 ASP A O 1
ATOM 1481 N N . TYR A 1 194 ? -29.078 8.894 5.217 1.00 93.62 194 TYR A N 1
ATOM 1482 C CA . TYR A 1 194 ? -30.323 8.814 4.487 1.00 93.62 194 TYR A CA 1
ATOM 1483 C C . TYR A 1 194 ? -31.505 8.655 5.447 1.00 93.62 194 TYR A C 1
ATOM 1485 O O . TYR A 1 194 ? -31.546 7.766 6.302 1.00 93.62 194 TYR A O 1
ATOM 1493 N N . TYR A 1 195 ? -32.499 9.535 5.312 1.00 92.19 195 TYR A N 1
ATOM 1494 C CA . TYR A 1 195 ? -33.614 9.624 6.259 1.00 92.19 195 TYR A CA 1
ATOM 1495 C C . TYR A 1 195 ? -34.465 8.342 6.336 1.00 92.19 195 TYR A C 1
ATOM 1497 O O . TYR A 1 195 ? -35.044 8.070 7.386 1.00 92.19 195 TYR A O 1
ATOM 1505 N N . LEU A 1 196 ? -34.542 7.552 5.254 1.00 95.19 196 LEU A N 1
ATOM 1506 C CA . LEU A 1 196 ? -35.289 6.286 5.245 1.00 95.19 196 LEU A CA 1
ATOM 1507 C C . LEU A 1 196 ? -34.576 5.159 5.993 1.00 95.19 196 LEU A C 1
ATOM 1509 O O . LEU A 1 196 ? -35.237 4.199 6.385 1.00 95.19 196 LEU A O 1
ATOM 1513 N N . ASP A 1 197 ? -33.267 5.276 6.213 1.00 94.88 197 ASP A N 1
ATOM 1514 C CA . ASP A 1 197 ? -32.513 4.263 6.948 1.00 94.88 197 ASP A CA 1
ATOM 1515 C C . ASP A 1 197 ? -32.680 4.456 8.459 1.00 94.88 197 ASP A C 1
ATOM 1517 O O . ASP A 1 197 ? -32.735 3.475 9.199 1.00 94.88 197 ASP A O 1
ATOM 1521 N N . GLN A 1 198 ? -32.863 5.706 8.914 1.00 93.38 198 GLN A N 1
ATOM 1522 C CA . GLN A 1 198 ? -32.888 6.087 10.336 1.00 93.38 198 GLN A CA 1
ATOM 1523 C C . GLN A 1 198 ? -33.847 5.268 11.212 1.00 93.38 198 GLN A C 1
ATOM 1525 O O . GLN A 1 198 ? -33.429 4.869 12.299 1.00 93.38 198 GLN A O 1
ATOM 1530 N N . PRO A 1 199 ? -35.087 4.936 10.789 1.00 93.38 199 PRO A N 1
ATOM 1531 C CA . PRO A 1 199 ? -35.968 4.082 11.588 1.00 93.38 199 PRO A CA 1
ATOM 1532 C C . PRO A 1 199 ? -35.352 2.724 11.966 1.00 93.38 199 PRO A C 1
ATOM 1534 O O . PRO A 1 199 ? -35.738 2.143 12.978 1.00 93.38 199 PRO A O 1
ATOM 1537 N N . ASN A 1 200 ? -34.389 2.229 11.181 1.00 94.00 200 ASN A N 1
ATOM 1538 C CA . ASN A 1 200 ? -33.742 0.931 11.367 1.00 94.00 200 ASN A CA 1
ATOM 1539 C C . ASN A 1 200 ? -32.350 1.012 12.013 1.00 94.00 200 ASN A C 1
ATOM 1541 O O . ASN A 1 200 ? -31.798 -0.036 12.324 1.00 94.00 200 ASN A O 1
ATOM 1545 N N . ILE A 1 201 ? -31.779 2.210 12.193 1.00 94.44 201 ILE A N 1
ATOM 1546 C CA . ILE A 1 201 ? -30.390 2.395 12.668 1.00 94.44 201 ILE A CA 1
ATOM 1547 C C . ILE A 1 201 ? -30.238 3.463 13.766 1.00 94.44 201 ILE A C 1
ATOM 1549 O O . ILE A 1 201 ? -29.121 3.789 14.152 1.00 94.44 201 ILE A O 1
ATOM 1553 N N . ALA A 1 202 ? -31.338 4.028 14.268 1.00 93.50 202 ALA A N 1
ATOM 1554 C CA . ALA A 1 202 ? -31.343 5.044 15.324 1.00 93.50 202 ALA A CA 1
ATOM 1555 C C . ALA A 1 202 ? -32.036 4.550 16.605 1.00 93.50 202 ALA A C 1
ATOM 1557 O O . ALA A 1 202 ? -32.760 3.545 16.602 1.00 93.50 202 ALA A O 1
ATOM 1558 N N . GLY A 1 203 ? -31.833 5.270 17.713 1.00 92.19 203 GLY A N 1
ATOM 1559 C CA . GLY A 1 203 ? -32.354 4.890 19.026 1.00 92.19 203 GLY A CA 1
ATOM 1560 C C . GLY A 1 203 ? -31.973 3.453 19.392 1.00 92.19 203 GLY A C 1
ATOM 1561 O O . GLY A 1 203 ? -30.839 3.035 19.195 1.00 92.19 203 GLY A O 1
ATOM 1562 N N . ALA A 1 204 ? -32.938 2.657 19.860 1.00 92.62 204 ALA A N 1
ATOM 1563 C CA . ALA A 1 204 ? -32.700 1.261 20.246 1.00 92.62 204 ALA A CA 1
ATOM 1564 C C . ALA A 1 204 ? -32.212 0.351 19.097 1.00 92.62 204 ALA A C 1
ATOM 1566 O O . ALA A 1 204 ? -31.651 -0.708 19.373 1.00 92.62 204 ALA A O 1
ATOM 1567 N N . ASN A 1 205 ? -32.412 0.756 17.836 1.00 94.75 205 ASN A N 1
ATOM 1568 C CA . ASN A 1 205 ? -31.975 0.009 16.654 1.00 94.75 205 ASN A CA 1
ATOM 1569 C C . ASN A 1 205 ? -30.538 0.358 16.224 1.00 94.75 205 ASN A C 1
ATOM 1571 O O . ASN A 1 205 ? -30.008 -0.271 15.312 1.00 94.75 205 ASN A O 1
ATOM 1575 N N . SER A 1 206 ? -29.899 1.335 16.872 1.00 96.00 206 SER A N 1
ATOM 1576 C CA . SER A 1 206 ? -28.500 1.696 16.637 1.00 96.00 206 SER A CA 1
ATOM 1577 C C . SER A 1 206 ? -27.577 0.601 17.184 1.00 96.00 206 SER A C 1
ATOM 1579 O O . SER A 1 206 ? -27.160 0.637 18.343 1.00 96.00 206 SER A O 1
ATOM 1581 N N . VAL A 1 207 ? -27.325 -0.444 16.389 1.00 96.88 207 VAL A N 1
ATOM 1582 C CA . VAL A 1 207 ? -26.602 -1.645 16.834 1.00 96.88 207 VAL A CA 1
ATOM 1583 C C . VAL A 1 207 ? -25.576 -2.109 15.806 1.00 96.88 207 VAL A C 1
ATOM 1585 O O . VAL A 1 207 ? -25.887 -2.331 14.638 1.00 96.88 207 VAL A O 1
ATOM 1588 N N . LEU A 1 208 ? -24.345 -2.347 16.264 1.00 97.19 208 LEU A N 1
ATOM 1589 C CA . LEU A 1 208 ? -23.322 -3.021 15.468 1.00 97.19 208 LEU A CA 1
ATOM 1590 C C . LEU A 1 208 ? -23.551 -4.543 15.457 1.00 97.19 208 LEU A C 1
ATOM 1592 O O . LEU A 1 208 ? -23.635 -5.196 16.509 1.00 97.19 208 LEU A O 1
ATOM 1596 N N . HIS A 1 209 ? -23.617 -5.120 14.254 1.00 95.31 209 HIS A N 1
ATOM 1597 C CA . HIS A 1 209 ? -24.011 -6.519 14.045 1.00 95.31 209 HIS A CA 1
ATOM 1598 C C . HIS A 1 209 ? -22.911 -7.451 13.549 1.00 95.31 209 HIS A C 1
ATOM 1600 O O . HIS A 1 209 ? -23.002 -8.659 13.751 1.00 95.31 209 HIS A O 1
ATOM 1606 N N . SER A 1 210 ? -21.884 -6.909 12.908 1.00 94.81 210 SER A N 1
ATOM 1607 C CA . SER A 1 210 ? -20.799 -7.680 12.312 1.00 94.81 210 SER A CA 1
ATOM 1608 C C . SER A 1 210 ? -19.533 -7.480 13.132 1.00 94.81 210 SER A C 1
ATOM 1610 O O . SER A 1 210 ? -19.397 -6.498 13.857 1.00 94.81 210 SER A O 1
ATOM 1612 N N . TRP A 1 211 ? -18.593 -8.409 13.038 1.00 95.06 211 TRP A N 1
ATOM 1613 C CA . TRP A 1 211 ? -17.298 -8.296 13.698 1.00 95.06 211 TRP A CA 1
ATOM 1614 C C . TRP A 1 211 ? -16.239 -9.026 12.897 1.00 95.06 211 TRP A C 1
ATOM 1616 O O . TRP A 1 211 ? -16.532 -9.959 12.146 1.00 95.06 211 TRP A O 1
ATOM 1626 N N . ILE A 1 212 ? -15.000 -8.600 13.098 1.00 95.00 212 ILE A N 1
ATOM 1627 C CA . ILE A 1 212 ? -13.832 -9.175 12.449 1.00 95.00 212 ILE A CA 1
ATOM 1628 C C . ILE A 1 212 ? -12.953 -9.912 13.450 1.00 95.00 212 ILE A C 1
ATOM 1630 O O . ILE A 1 212 ? -13.004 -9.666 14.647 1.00 95.00 212 ILE A O 1
ATOM 1634 N N . GLY A 1 213 ? -12.125 -10.826 12.972 1.00 92.88 213 GLY A N 1
ATOM 1635 C CA . GLY A 1 213 ? -11.176 -11.555 13.813 1.00 92.88 213 GLY A CA 1
ATOM 1636 C C . GLY A 1 213 ? -10.509 -12.656 13.017 1.00 92.88 213 GLY A C 1
ATOM 1637 O O . GLY A 1 213 ? -10.994 -13.016 11.948 1.00 92.88 213 GLY A O 1
ATOM 1638 N N . GLN A 1 214 ? -9.404 -13.213 13.507 1.00 89.06 214 GLN A N 1
ATOM 1639 C CA . GLN A 1 214 ? -8.640 -14.210 12.746 1.00 89.06 214 GLN A CA 1
ATOM 1640 C C . GLN A 1 214 ? -9.456 -15.476 12.431 1.00 89.06 214 GLN A C 1
ATOM 1642 O O . GLN A 1 214 ? -9.293 -16.077 11.367 1.00 89.06 214 GLN A O 1
ATOM 1647 N N . THR A 1 215 ? -10.368 -15.838 13.334 1.00 86.62 215 THR A N 1
ATOM 1648 C CA . THR A 1 215 ? -11.292 -16.976 13.224 1.00 86.62 215 THR A CA 1
ATOM 1649 C C . THR A 1 215 ? -12.718 -16.576 12.809 1.00 86.62 215 THR A C 1
ATOM 1651 O O . THR A 1 215 ? -13.578 -17.447 12.691 1.00 86.62 215 THR A O 1
ATOM 1654 N N . ALA A 1 216 ? -12.972 -15.290 12.537 1.00 89.00 216 ALA A N 1
ATOM 1655 C CA . ALA A 1 216 ? -14.268 -14.743 12.115 1.00 89.00 216 ALA A CA 1
ATOM 1656 C C . ALA A 1 216 ? -14.195 -14.119 10.706 1.00 89.00 216 ALA A C 1
ATOM 1658 O O . ALA A 1 216 ? -13.353 -14.520 9.896 1.00 89.00 216 ALA A O 1
ATOM 1659 N N . ASP A 1 217 ? -15.091 -13.174 10.385 1.00 85.06 217 ASP A N 1
ATOM 1660 C CA . ASP A 1 217 ? -15.030 -12.442 9.118 1.00 85.06 217 ASP A CA 1
ATOM 1661 C C . ASP A 1 217 ? -13.708 -11.675 9.040 1.00 85.06 217 ASP A C 1
ATOM 1663 O O . ASP A 1 217 ? -13.353 -10.874 9.901 1.00 85.06 217 ASP A O 1
ATOM 1667 N N . ASN A 1 218 ? -12.927 -11.965 8.016 1.00 82.19 218 ASN A N 1
ATOM 1668 C CA . ASN A 1 218 ? -11.732 -11.218 7.701 1.00 82.19 218 ASN A CA 1
ATOM 1669 C C . ASN A 1 218 ? -11.430 -11.416 6.221 1.00 82.19 218 ASN A C 1
ATOM 1671 O O . ASN A 1 218 ? -11.810 -12.411 5.598 1.00 82.19 218 ASN A O 1
ATOM 1675 N N . ASP A 1 219 ? -10.686 -10.479 5.653 1.00 78.50 219 ASP A N 1
ATOM 1676 C CA . ASP A 1 219 ? -10.270 -10.590 4.263 1.00 78.50 219 ASP A CA 1
ATOM 1677 C C . ASP A 1 219 ? -9.094 -11.560 4.061 1.00 78.50 219 ASP A C 1
ATOM 1679 O O . ASP A 1 219 ? -8.548 -11.617 2.969 1.00 78.50 219 ASP A O 1
ATOM 1683 N N . ARG A 1 220 ? -8.691 -12.341 5.077 1.00 71.62 220 ARG A N 1
ATOM 1684 C CA . ARG A 1 220 ? -7.591 -13.332 5.058 1.00 71.62 220 ARG A CA 1
ATOM 1685 C C . ARG A 1 220 ? -6.308 -12.816 4.407 1.00 71.62 220 ARG A C 1
ATOM 1687 O O . ARG A 1 220 ? -5.597 -13.559 3.737 1.00 71.62 220 ARG A O 1
ATOM 1694 N N . GLY A 1 221 ? -6.028 -11.526 4.582 1.00 71.88 221 GLY A N 1
ATOM 1695 C CA . GLY A 1 221 ? -4.898 -10.873 3.936 1.00 71.88 221 GLY A CA 1
ATOM 1696 C C . GLY A 1 221 ? -5.056 -10.724 2.422 1.00 71.88 221 GLY A C 1
ATOM 1697 O O . GLY A 1 221 ? -4.053 -10.831 1.723 1.00 71.88 221 GLY A O 1
ATOM 1698 N N . LYS A 1 222 ? -6.269 -10.484 1.894 1.00 83.00 222 LYS A N 1
ATOM 1699 C CA . LYS A 1 222 ? -6.447 -9.964 0.528 1.00 83.00 222 LYS A CA 1
ATOM 1700 C C . LYS A 1 222 ? -5.603 -8.706 0.368 1.00 83.00 222 LYS A C 1
ATOM 1702 O O . LYS A 1 222 ? -5.578 -7.842 1.245 1.00 83.00 222 LYS A O 1
ATOM 1707 N N . LYS A 1 223 ? -4.937 -8.616 -0.777 1.00 88.50 223 LYS A N 1
ATOM 1708 C CA . LYS A 1 223 ? -4.093 -7.483 -1.140 1.00 88.50 223 LYS A CA 1
ATOM 1709 C C . LYS A 1 223 ? -4.319 -7.119 -2.590 1.00 88.50 223 LYS A C 1
ATOM 1711 O O . LYS A 1 223 ? -4.581 -7.994 -3.418 1.00 88.50 223 LYS A O 1
ATOM 1716 N N . VAL A 1 224 ? -4.141 -5.843 -2.898 1.00 93.38 224 VAL A N 1
ATOM 1717 C CA . VAL A 1 224 ? -3.850 -5.425 -4.268 1.00 93.38 224 VAL A CA 1
ATOM 1718 C C . VAL A 1 224 ? -2.357 -5.600 -4.520 1.00 93.38 224 VAL A C 1
ATOM 1720 O O . VAL A 1 224 ? -1.530 -5.240 -3.680 1.00 93.38 224 VAL A O 1
ATOM 1723 N N . LYS A 1 225 ? -2.001 -6.159 -5.674 1.00 95.00 225 LYS A N 1
ATOM 1724 C CA . LYS A 1 225 ? -0.613 -6.203 -6.131 1.00 95.00 225 LYS A CA 1
ATOM 1725 C C . LYS A 1 225 ? -0.296 -4.909 -6.869 1.00 95.00 225 LYS A C 1
ATOM 1727 O O . LYS A 1 225 ? -1.092 -4.452 -7.686 1.00 95.00 225 LYS A O 1
ATOM 1732 N N . VAL A 1 226 ? 0.861 -4.329 -6.600 1.00 96.75 226 VAL A N 1
ATOM 1733 C CA . VAL A 1 226 ? 1.345 -3.125 -7.275 1.00 96.75 226 VAL A CA 1
ATOM 1734 C C . VAL A 1 226 ? 2.666 -3.450 -7.944 1.00 96.75 226 VAL A C 1
ATOM 1736 O O . VAL A 1 226 ? 3.571 -3.967 -7.301 1.00 96.75 226 VAL A O 1
ATOM 1739 N N . VAL A 1 227 ? 2.776 -3.138 -9.230 1.00 97.38 227 VAL A N 1
ATOM 1740 C CA . VAL A 1 227 ? 4.042 -3.175 -9.959 1.00 97.38 227 VAL A CA 1
ATOM 1741 C C . VAL A 1 227 ? 4.491 -1.739 -10.168 1.00 97.38 227 VAL A C 1
ATOM 1743 O O . VAL A 1 227 ? 3.776 -0.975 -10.819 1.00 97.38 227 VAL A O 1
ATOM 1746 N N . SER A 1 228 ? 5.662 -1.388 -9.635 1.00 96.94 228 SER A N 1
ATOM 1747 C CA . SER A 1 228 ? 6.380 -0.185 -10.056 1.00 96.94 228 SER A CA 1
ATOM 1748 C C . SER A 1 228 ? 7.376 -0.569 -11.143 1.00 96.94 228 SER A C 1
ATOM 1750 O O . SER A 1 228 ? 8.313 -1.328 -10.887 1.00 96.94 228 SER A O 1
ATOM 1752 N N . LEU A 1 229 ? 7.124 -0.098 -12.361 1.00 97.81 229 LEU A N 1
ATOM 1753 C CA . LEU A 1 229 ? 7.949 -0.334 -13.535 1.00 97.81 229 LEU A CA 1
ATOM 1754 C C . LEU A 1 229 ? 8.590 0.975 -13.987 1.00 97.81 229 LEU A C 1
ATOM 1756 O O . LEU A 1 229 ? 7.895 1.935 -14.317 1.00 97.81 229 LEU A O 1
ATOM 1760 N N . ILE A 1 230 ? 9.915 0.983 -14.061 1.00 97.94 230 ILE A N 1
ATOM 1761 C CA . ILE A 1 230 ? 10.671 2.079 -14.659 1.00 97.94 230 ILE A CA 1
ATOM 1762 C C . ILE A 1 230 ? 11.232 1.625 -15.998 1.00 97.94 230 ILE A C 1
ATOM 1764 O O . ILE A 1 230 ? 11.864 0.572 -16.103 1.00 97.94 230 ILE A O 1
ATOM 1768 N N . HIS A 1 231 ? 10.973 2.427 -17.023 1.00 97.75 231 HIS A N 1
ATOM 1769 C CA . HIS A 1 231 ? 11.470 2.237 -18.372 1.00 97.75 231 HIS A CA 1
ATOM 1770 C C . HIS A 1 231 ? 12.605 3.226 -18.644 1.00 97.75 231 HIS A C 1
ATOM 1772 O O . HIS A 1 231 ? 12.409 4.436 -18.581 1.00 97.75 231 HIS A O 1
ATOM 1778 N N . GLY A 1 232 ? 13.798 2.712 -18.930 1.00 97.19 232 GLY A N 1
ATOM 1779 C CA . GLY A 1 232 ? 14.954 3.499 -19.335 1.00 97.19 232 GLY A CA 1
ATOM 1780 C C . GLY A 1 232 ? 15.390 3.149 -20.750 1.00 97.19 232 GLY A C 1
ATOM 1781 O O . GLY A 1 232 ? 15.709 1.991 -21.037 1.00 97.19 232 GLY A O 1
ATOM 1782 N N . ASN A 1 233 ? 15.468 4.162 -21.609 1.00 96.62 233 ASN A N 1
ATOM 1783 C CA . ASN A 1 233 ? 16.031 4.036 -22.943 1.00 96.62 233 ASN A CA 1
ATOM 1784 C C . ASN A 1 233 ? 16.741 5.325 -23.364 1.00 96.62 233 ASN A C 1
ATOM 1786 O O . ASN A 1 233 ? 16.176 6.412 -23.312 1.00 96.62 233 ASN A O 1
ATOM 1790 N N . GLN A 1 234 ? 17.982 5.194 -23.821 1.00 95.62 234 GLN A N 1
ATOM 1791 C CA . GLN A 1 234 ? 18.779 6.289 -24.361 1.00 95.62 234 GLN A CA 1
ATOM 1792 C C . GLN A 1 234 ? 19.613 5.781 -25.535 1.00 95.62 234 GLN A C 1
ATOM 1794 O O . GLN A 1 234 ? 20.083 4.638 -25.550 1.00 95.62 234 GLN A O 1
ATOM 1799 N N . ALA A 1 235 ? 19.836 6.659 -26.513 1.00 93.19 235 ALA A N 1
ATOM 1800 C CA . ALA A 1 235 ? 20.932 6.481 -27.459 1.00 93.19 235 ALA A CA 1
ATOM 1801 C C . ALA A 1 235 ? 22.283 6.618 -26.730 1.00 93.19 235 ALA A C 1
ATOM 1803 O O . ALA A 1 235 ? 22.344 7.139 -25.618 1.00 93.19 235 ALA A O 1
ATOM 1804 N N . ILE A 1 236 ? 23.384 6.209 -27.365 1.00 93.06 236 ILE A N 1
ATOM 1805 C CA . ILE A 1 236 ? 24.719 6.499 -26.824 1.00 93.06 236 ILE A CA 1
ATOM 1806 C C . ILE A 1 236 ? 24.922 8.020 -26.789 1.00 93.06 236 ILE A C 1
ATOM 1808 O O . ILE A 1 236 ? 24.854 8.685 -27.823 1.00 93.06 236 ILE A O 1
ATOM 1812 N N . GLN A 1 237 ? 25.170 8.559 -25.595 1.00 92.38 237 GLN A N 1
ATOM 1813 C CA . GLN A 1 237 ? 25.366 9.988 -25.342 1.00 92.38 237 GLN A CA 1
ATOM 1814 C C . GLN A 1 237 ? 26.790 10.271 -24.836 1.00 92.38 237 GLN A C 1
ATOM 1816 O O . GLN A 1 237 ? 27.454 9.368 -24.322 1.00 92.38 237 GLN A O 1
ATOM 1821 N N . PRO A 1 238 ? 27.271 11.527 -24.917 1.00 94.75 238 PRO A N 1
ATOM 1822 C CA . PRO A 1 238 ? 28.482 11.940 -24.214 1.00 94.75 238 PRO A CA 1
ATOM 1823 C C . PRO A 1 238 ? 28.386 11.660 -22.708 1.00 94.75 238 PRO A C 1
ATOM 1825 O O . PRO A 1 238 ? 27.332 11.869 -22.103 1.00 94.75 238 PRO A O 1
ATOM 1828 N N . GLY A 1 239 ? 29.504 11.274 -22.082 1.00 94.62 239 GLY A N 1
ATOM 1829 C CA . GLY A 1 239 ? 29.539 10.942 -20.652 1.00 94.62 239 GLY A CA 1
ATOM 1830 C C . GLY A 1 239 ? 28.998 12.054 -19.747 1.00 94.62 239 GLY A C 1
ATOM 1831 O O . GLY A 1 239 ? 28.252 11.777 -18.816 1.00 94.62 239 GLY A O 1
ATOM 1832 N N . SER A 1 240 ? 29.253 13.323 -20.082 1.00 94.25 240 SER A N 1
ATOM 1833 C CA . SER A 1 240 ? 28.745 14.479 -19.326 1.00 94.25 240 SER A CA 1
ATOM 1834 C C . SER A 1 240 ? 27.223 14.651 -19.382 1.00 94.25 240 SER A C 1
ATOM 1836 O O . SER A 1 240 ? 26.639 15.254 -18.480 1.00 94.25 240 SER A O 1
ATOM 1838 N N . THR A 1 241 ? 26.566 14.141 -20.426 1.00 95.88 241 THR A N 1
ATOM 1839 C CA . THR A 1 241 ? 25.100 14.083 -20.506 1.00 95.88 241 THR A CA 1
ATOM 1840 C C . THR A 1 241 ? 24.582 12.979 -19.593 1.00 95.88 241 THR A C 1
ATOM 1842 O O . THR A 1 241 ? 23.691 13.227 -18.785 1.00 95.88 241 THR A O 1
ATOM 1845 N N . MET A 1 242 ? 25.173 11.785 -19.677 1.00 96.88 242 MET A N 1
ATOM 1846 C CA . MET A 1 242 ? 24.757 10.638 -18.869 1.00 96.88 242 MET A CA 1
ATOM 1847 C C . MET A 1 242 ? 24.979 10.858 -17.373 1.00 96.88 242 MET A C 1
ATOM 1849 O O . MET A 1 242 ? 24.075 10.580 -16.596 1.00 96.88 242 MET A O 1
ATOM 1853 N N . GLN A 1 243 ? 26.103 11.453 -16.971 1.00 96.38 243 GLN A N 1
ATOM 1854 C CA . GLN A 1 243 ? 26.380 11.849 -15.583 1.00 96.38 243 GLN A CA 1
ATOM 1855 C C . GLN A 1 243 ? 25.250 12.708 -14.999 1.00 96.38 243 GLN A C 1
ATOM 1857 O O . GLN A 1 243 ? 24.775 12.445 -13.898 1.00 96.38 243 GLN A O 1
ATOM 1862 N N . LYS A 1 244 ? 24.730 13.674 -15.771 1.00 95.50 244 LYS A N 1
ATOM 1863 C CA . LYS A 1 244 ? 23.607 14.530 -15.345 1.00 95.50 244 LYS A CA 1
ATOM 1864 C C . LYS A 1 244 ? 22.267 13.801 -15.285 1.00 95.50 244 LYS A C 1
ATOM 1866 O O . LYS A 1 244 ? 21.411 14.198 -14.499 1.00 95.50 244 LYS A O 1
ATOM 1871 N N . LEU A 1 245 ? 22.062 12.789 -16.127 1.00 97.12 245 LEU A N 1
ATOM 1872 C CA . LEU A 1 245 ? 20.867 11.945 -16.069 1.00 97.12 245 LEU A CA 1
ATOM 1873 C C . LEU A 1 245 ? 20.918 11.016 -14.853 1.00 97.12 245 LEU A C 1
ATOM 1875 O O . LEU A 1 245 ? 19.906 10.855 -14.175 1.00 97.12 245 LEU A O 1
ATOM 1879 N N . ILE A 1 246 ? 22.100 10.480 -14.531 1.00 97.38 246 ILE A N 1
ATOM 1880 C CA . ILE A 1 246 ? 22.335 9.684 -13.323 1.00 97.38 246 ILE A CA 1
ATOM 1881 C C . ILE A 1 246 ? 22.070 10.539 -12.093 1.00 97.38 246 ILE A C 1
ATOM 1883 O O . ILE A 1 246 ? 21.218 10.166 -11.293 1.00 97.38 246 ILE A O 1
ATOM 1887 N N . ASN A 1 247 ? 22.740 11.689 -11.975 1.00 96.56 247 ASN A N 1
ATOM 1888 C CA . ASN A 1 247 ? 22.577 12.650 -10.891 1.00 96.56 247 ASN A CA 1
ATOM 1889 C C . ASN A 1 247 ? 22.804 14.082 -11.398 1.00 96.56 247 ASN A C 1
ATOM 1891 O O . ASN A 1 247 ? 23.903 14.466 -11.793 1.00 96.56 247 ASN A O 1
ATOM 1895 N N . ASN A 1 248 ? 21.764 14.911 -11.346 1.00 94.88 248 ASN A N 1
ATOM 1896 C CA . ASN A 1 248 ? 21.810 16.267 -11.893 1.00 94.88 248 ASN A CA 1
ATOM 1897 C C . ASN A 1 248 ? 22.420 17.316 -10.938 1.00 94.88 248 ASN A C 1
ATOM 1899 O O . ASN A 1 248 ? 22.439 18.500 -11.276 1.00 94.88 248 ASN A O 1
ATOM 1903 N N . GLY A 1 249 ? 22.858 16.924 -9.733 1.00 93.44 249 GLY A N 1
ATOM 1904 C CA . GLY A 1 249 ? 23.369 17.835 -8.698 1.00 93.44 249 GLY A CA 1
ATOM 1905 C C . GLY A 1 249 ? 22.308 18.745 -8.056 1.00 93.44 249 GLY A C 1
ATOM 1906 O O . GLY A 1 249 ? 22.623 19.564 -7.197 1.00 93.44 249 GLY A O 1
ATOM 1907 N N . ALA A 1 250 ? 21.042 18.592 -8.439 1.00 95.00 250 ALA A N 1
ATOM 1908 C CA . ALA A 1 250 ? 19.880 19.350 -7.983 1.00 95.00 250 ALA A CA 1
ATOM 1909 C C . ALA A 1 250 ? 18.825 18.428 -7.344 1.00 95.00 250 ALA A C 1
ATOM 1911 O O . ALA A 1 250 ? 17.623 18.686 -7.425 1.00 95.00 250 ALA A O 1
ATOM 1912 N N . SER A 1 251 ? 19.279 17.346 -6.696 1.00 94.75 251 SER A N 1
ATOM 1913 C CA . SER A 1 251 ? 18.426 16.320 -6.077 1.00 94.75 251 SER A CA 1
ATOM 1914 C C . SER A 1 251 ? 17.474 15.630 -7.067 1.00 94.75 251 SER A C 1
ATOM 1916 O O . SER A 1 251 ? 16.370 15.253 -6.696 1.00 94.75 251 SER A O 1
ATOM 1918 N N . GLY A 1 252 ? 17.856 15.476 -8.331 1.00 96.38 252 GLY A N 1
ATOM 1919 C CA . GLY A 1 252 ? 17.118 14.690 -9.319 1.00 96.38 252 GLY A CA 1
ATOM 1920 C C . GLY A 1 252 ? 18.059 13.806 -10.131 1.00 96.38 252 GLY A C 1
ATOM 1921 O O . GLY A 1 252 ? 19.275 13.993 -10.121 1.00 96.38 252 GLY A O 1
ATOM 1922 N N . GLY A 1 253 ? 17.489 12.843 -10.839 1.00 97.44 253 GLY A N 1
ATOM 1923 C CA . GLY A 1 253 ? 18.219 11.887 -11.663 1.00 97.44 253 GLY A CA 1
ATOM 1924 C C . GLY A 1 253 ? 17.811 10.447 -11.387 1.00 97.44 253 GLY A C 1
ATOM 1925 O O . GLY A 1 253 ? 17.033 10.156 -10.475 1.00 97.44 253 GLY A O 1
ATOM 1926 N N . TYR A 1 254 ? 18.355 9.542 -12.190 1.00 98.25 254 TYR A N 1
ATOM 1927 C CA . TYR A 1 254 ? 18.021 8.125 -12.188 1.00 98.25 254 TYR A CA 1
ATOM 1928 C C . TYR A 1 254 ? 18.234 7.449 -10.829 1.00 98.25 254 TYR A C 1
ATOM 1930 O O . TYR A 1 254 ? 17.462 6.560 -10.459 1.00 98.25 254 TYR A O 1
ATOM 1938 N N . TYR A 1 255 ? 19.216 7.909 -10.048 1.00 97.69 255 TYR A N 1
ATOM 1939 C CA . TYR A 1 255 ? 19.515 7.354 -8.726 1.00 97.69 255 TYR A CA 1
ATOM 1940 C C . TYR A 1 255 ? 18.342 7.417 -7.741 1.00 97.69 255 TYR A C 1
ATOM 1942 O O . TYR A 1 255 ? 18.222 6.541 -6.887 1.00 97.69 255 TYR A O 1
ATOM 1950 N N . ARG A 1 256 ? 17.444 8.402 -7.888 1.00 97.75 256 ARG A N 1
ATOM 1951 C CA . ARG A 1 256 ? 16.319 8.623 -6.967 1.00 97.75 256 ARG A CA 1
ATOM 1952 C C . ARG A 1 256 ? 15.362 7.435 -6.914 1.00 97.75 256 ARG A C 1
ATOM 1954 O O . ARG A 1 256 ? 14.886 7.084 -5.842 1.00 97.75 256 ARG A O 1
ATOM 1961 N N . ALA A 1 257 ? 15.135 6.775 -8.047 1.00 97.25 257 ALA A N 1
ATOM 1962 C CA . ALA A 1 257 ? 14.333 5.559 -8.083 1.00 97.25 257 ALA A CA 1
ATOM 1963 C C . ALA A 1 257 ? 14.953 4.434 -7.240 1.00 97.25 257 ALA A C 1
ATOM 1965 O O . ALA A 1 257 ? 14.249 3.756 -6.495 1.00 97.25 257 ALA A O 1
ATOM 1966 N N . LEU A 1 258 ? 16.273 4.251 -7.334 1.00 98.06 258 LEU A N 1
ATOM 1967 C CA . LEU A 1 258 ? 16.981 3.210 -6.590 1.00 98.06 258 LEU A CA 1
ATOM 1968 C C . LEU A 1 258 ? 16.984 3.516 -5.089 1.00 98.06 258 LEU A C 1
ATOM 1970 O O . LEU A 1 258 ? 16.724 2.624 -4.284 1.00 98.06 258 LEU A O 1
ATOM 1974 N N . ASP A 1 259 ? 17.221 4.781 -4.723 1.00 97.81 259 ASP A N 1
ATOM 1975 C CA . ASP A 1 259 ? 17.170 5.254 -3.336 1.00 97.81 259 ASP A CA 1
ATOM 1976 C C . ASP A 1 259 ? 15.815 4.938 -2.690 1.00 97.81 259 ASP A C 1
ATOM 1978 O O . ASP A 1 259 ? 15.785 4.355 -1.609 1.00 97.81 259 ASP A O 1
ATOM 1982 N N . ALA A 1 260 ? 14.701 5.258 -3.360 1.00 97.38 260 ALA A N 1
ATOM 1983 C CA . ALA A 1 260 ? 13.357 5.026 -2.830 1.00 97.38 260 ALA A CA 1
ATOM 1984 C C . ALA A 1 260 ? 13.098 3.540 -2.538 1.00 97.38 260 ALA A C 1
ATOM 1986 O O . ALA A 1 260 ? 12.651 3.173 -1.453 1.00 97.38 260 ALA A O 1
ATOM 1987 N N . HIS A 1 261 ? 13.403 2.671 -3.501 1.00 97.88 261 HIS A N 1
ATOM 1988 C CA . HIS A 1 261 ? 13.152 1.237 -3.370 1.00 97.88 261 HIS A CA 1
ATOM 1989 C C . HIS A 1 261 ? 14.045 0.568 -2.322 1.00 97.88 261 HIS A C 1
ATOM 1991 O O . HIS A 1 261 ? 13.578 -0.303 -1.590 1.00 97.88 261 HIS A O 1
ATOM 1997 N N . GLN A 1 262 ? 15.298 1.010 -2.190 1.00 96.25 262 GLN A N 1
ATOM 1998 C CA . GLN A 1 262 ? 16.172 0.557 -1.108 1.00 96.25 262 GLN A CA 1
ATOM 1999 C C . GLN A 1 262 ? 15.717 1.062 0.261 1.00 96.25 262 GLN A C 1
ATOM 2001 O O . GLN A 1 262 ? 15.672 0.280 1.204 1.00 96.25 262 GLN A O 1
ATOM 2006 N N . ALA A 1 263 ? 15.376 2.347 0.380 1.00 96.56 263 ALA A N 1
ATOM 2007 C CA . ALA A 1 263 ? 15.024 2.965 1.657 1.00 96.56 263 ALA A CA 1
ATOM 2008 C C . ALA A 1 263 ? 13.753 2.372 2.276 1.00 96.56 263 ALA A C 1
ATOM 2010 O O . ALA A 1 263 ? 13.631 2.329 3.499 1.00 96.56 263 ALA A O 1
ATOM 2011 N N . PHE A 1 264 ? 12.812 1.933 1.439 1.00 95.12 264 PHE A N 1
ATOM 2012 C CA . PHE A 1 264 ? 11.547 1.350 1.886 1.00 95.12 264 PHE A CA 1
ATOM 2013 C C . PHE A 1 264 ? 11.486 -0.171 1.728 1.00 95.12 264 PHE A C 1
ATOM 2015 O O . PHE A 1 264 ? 1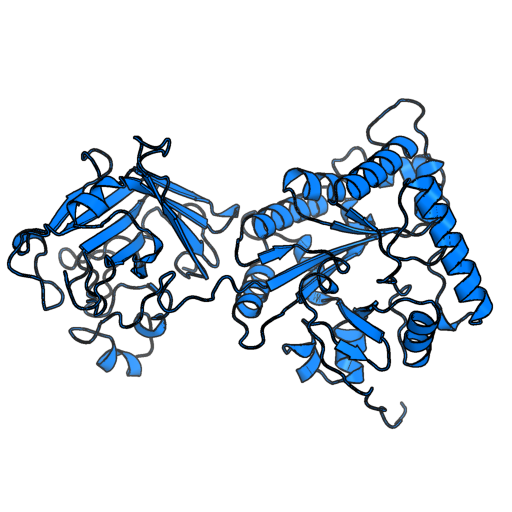0.435 -0.744 1.989 1.00 95.12 264 PHE A O 1
ATOM 2022 N N . GLU A 1 265 ? 12.585 -0.814 1.316 1.00 94.56 265 GLU A N 1
ATOM 2023 C CA . GLU A 1 265 ? 12.695 -2.272 1.157 1.00 94.56 265 GLU A CA 1
ATOM 2024 C C . GLU A 1 265 ? 11.578 -2.876 0.281 1.00 94.56 265 GLU A C 1
ATOM 2026 O O . GLU A 1 265 ? 11.026 -3.940 0.563 1.00 94.56 265 GLU A O 1
ATOM 2031 N N . VAL A 1 266 ? 11.225 -2.181 -0.806 1.00 94.88 266 VAL A N 1
ATOM 2032 C CA . VAL A 1 266 ? 10.166 -2.594 -1.741 1.00 94.88 266 VAL A CA 1
ATOM 2033 C C . VAL A 1 266 ? 10.743 -2.876 -3.124 1.00 94.88 266 VAL A C 1
ATOM 2035 O O . VAL A 1 266 ? 11.616 -2.140 -3.587 1.00 94.88 266 VAL A O 1
ATOM 2038 N N . PRO A 1 267 ? 10.257 -3.904 -3.840 1.00 96.81 267 PRO A N 1
ATOM 2039 C CA . PRO A 1 267 ? 10.886 -4.313 -5.084 1.00 96.81 267 PRO A CA 1
ATOM 2040 C C . PRO A 1 267 ? 10.567 -3.358 -6.246 1.00 96.81 267 PRO A C 1
ATOM 2042 O O . PRO A 1 267 ? 9.487 -2.764 -6.312 1.00 96.81 267 PRO A O 1
ATOM 2045 N N . LEU A 1 268 ? 11.511 -3.230 -7.178 1.00 98.06 268 LEU A N 1
ATOM 2046 C CA . LEU A 1 268 ? 11.447 -2.417 -8.391 1.00 98.06 268 LEU A CA 1
ATOM 2047 C C . LEU A 1 268 ? 11.510 -3.317 -9.624 1.00 98.06 268 LEU A C 1
ATOM 2049 O O . LEU A 1 268 ? 12.364 -4.193 -9.725 1.00 98.06 268 LEU A O 1
ATOM 2053 N N . SER A 1 269 ? 10.642 -3.068 -10.601 1.00 98.25 269 SER A N 1
ATOM 2054 C CA . SER A 1 269 ? 10.799 -3.639 -11.942 1.00 98.25 269 SER A CA 1
ATOM 2055 C C . SER A 1 269 ? 11.501 -2.625 -12.824 1.00 98.25 269 SER A C 1
ATOM 2057 O O . SER A 1 269 ? 11.045 -1.487 -12.943 1.00 98.25 269 SER A O 1
ATOM 2059 N N . LEU A 1 270 ? 12.600 -3.027 -13.446 1.00 98.50 270 LEU A N 1
ATOM 2060 C CA . LEU A 1 270 ? 13.434 -2.117 -14.214 1.00 98.50 270 LEU A CA 1
ATOM 2061 C C . LEU A 1 270 ? 13.620 -2.662 -15.625 1.00 98.50 270 LEU A C 1
ATOM 2063 O O . LEU A 1 270 ? 14.029 -3.804 -15.815 1.00 98.50 270 LEU A O 1
ATOM 2067 N N . HIS A 1 271 ? 13.299 -1.856 -16.629 1.00 98.56 271 HIS A N 1
ATOM 2068 C CA . HIS A 1 271 ? 13.661 -2.127 -18.013 1.00 98.56 271 HIS A CA 1
ATOM 2069 C C . HIS A 1 271 ? 14.752 -1.152 -18.440 1.00 98.56 271 HIS A C 1
ATOM 2071 O O . HIS A 1 271 ? 14.548 0.058 -18.371 1.00 98.56 271 HIS A O 1
ATOM 2077 N N . ILE A 1 272 ? 15.874 -1.681 -18.924 1.00 98.31 272 ILE A N 1
ATOM 2078 C CA . ILE A 1 272 ? 16.998 -0.899 -19.442 1.00 98.31 272 ILE A CA 1
ATOM 2079 C C . ILE A 1 272 ? 17.397 -1.475 -20.794 1.00 98.31 272 ILE A C 1
ATOM 2081 O O . ILE A 1 272 ? 17.660 -2.674 -20.896 1.00 98.31 272 ILE A O 1
ATOM 2085 N N . THR A 1 273 ? 17.483 -0.627 -21.818 1.00 98.38 273 THR A N 1
ATOM 2086 C CA . THR A 1 273 ? 18.088 -1.031 -23.092 1.00 98.38 273 THR A CA 1
ATOM 2087 C C . THR A 1 273 ? 19.608 -1.165 -22.960 1.00 98.38 273 THR A C 1
ATOM 2089 O O . THR A 1 273 ? 20.248 -0.338 -22.303 1.00 98.38 273 THR A O 1
ATOM 2092 N N . PRO A 1 274 ? 20.245 -2.147 -23.621 1.00 98.38 274 PRO A N 1
ATOM 2093 C CA . PRO A 1 274 ? 21.703 -2.224 -23.721 1.00 98.38 274 PRO A CA 1
ATOM 2094 C C . PRO A 1 274 ? 22.375 -0.930 -24.177 1.00 98.38 274 PRO A C 1
ATOM 2096 O O . PRO A 1 274 ? 23.479 -0.635 -23.720 1.00 98.38 274 PRO A O 1
ATOM 2099 N N . THR A 1 275 ? 21.732 -0.132 -25.037 1.00 97.81 275 THR A N 1
ATOM 2100 C CA . THR A 1 275 ? 22.250 1.191 -25.410 1.00 97.81 275 THR A CA 1
ATOM 2101 C C . THR A 1 275 ? 22.319 2.146 -24.222 1.00 97.81 275 THR A C 1
ATOM 2103 O O . THR A 1 275 ? 23.357 2.777 -24.039 1.00 97.81 275 THR A O 1
ATOM 2106 N N . LEU A 1 276 ? 21.286 2.214 -23.374 1.00 98.19 276 LEU A N 1
ATOM 2107 C CA . LEU A 1 276 ? 21.338 3.010 -22.146 1.00 98.19 276 LEU A CA 1
ATOM 2108 C C . LEU A 1 276 ? 22.388 2.461 -21.173 1.00 98.19 276 LEU A C 1
ATOM 2110 O O . LEU A 1 276 ? 23.229 3.224 -20.704 1.00 98.19 276 LEU A O 1
ATOM 2114 N N . ALA A 1 277 ? 22.385 1.151 -20.911 1.00 98.31 277 ALA A N 1
ATOM 2115 C CA . ALA A 1 277 ? 23.347 0.521 -20.003 1.00 98.31 277 ALA A CA 1
ATOM 2116 C C . ALA A 1 277 ? 24.800 0.802 -20.427 1.00 98.31 277 ALA A C 1
ATOM 2118 O O . ALA A 1 277 ? 25.637 1.159 -19.600 1.00 98.31 277 ALA A O 1
ATOM 2119 N N . SER A 1 278 ? 25.080 0.724 -21.733 1.00 97.75 278 SER A N 1
ATOM 2120 C CA . SER A 1 278 ? 26.397 1.031 -22.305 1.00 97.75 278 SER A CA 1
ATOM 2121 C C . SER A 1 278 ? 26.735 2.522 -22.229 1.00 97.75 278 SER A C 1
ATOM 2123 O O . SER A 1 278 ? 27.879 2.878 -21.957 1.00 97.75 278 SER A O 1
ATOM 2125 N N . ALA A 1 279 ? 25.759 3.408 -22.455 1.00 97.69 279 ALA A N 1
ATOM 2126 C CA . ALA A 1 279 ? 25.960 4.850 -22.321 1.00 97.69 279 ALA A CA 1
ATOM 2127 C C . ALA A 1 279 ? 26.309 5.234 -20.875 1.00 97.69 279 ALA A C 1
ATOM 2129 O O . ALA A 1 279 ? 27.209 6.045 -20.664 1.00 97.69 279 ALA A O 1
ATOM 2130 N N . VAL A 1 280 ? 25.631 4.626 -19.895 1.00 97.69 280 VAL A N 1
ATOM 2131 C CA . VAL A 1 280 ? 25.965 4.743 -18.470 1.00 97.69 280 VAL A CA 1
ATOM 2132 C C . VAL A 1 280 ? 27.371 4.206 -18.218 1.00 97.69 280 VAL A C 1
ATOM 2134 O O . VAL A 1 280 ? 28.186 4.923 -17.656 1.00 97.69 280 VAL A O 1
ATOM 2137 N N . GLU A 1 281 ? 27.710 3.013 -18.706 1.00 96.12 281 GLU A N 1
ATOM 2138 C CA . GLU A 1 281 ? 29.031 2.405 -18.488 1.00 96.12 281 GLU A CA 1
ATOM 2139 C C . GLU A 1 281 ? 30.180 3.285 -19.011 1.00 96.12 281 GLU A C 1
ATOM 2141 O O . GLU A 1 281 ? 31.238 3.420 -18.397 1.00 96.12 281 GLU A O 1
ATOM 2146 N N . TRP A 1 282 ? 29.969 3.953 -20.146 1.00 94.38 282 TRP A N 1
ATOM 2147 C CA . TRP A 1 282 ? 30.954 4.869 -20.724 1.00 94.38 282 TRP A CA 1
ATOM 2148 C C . TRP A 1 282 ? 31.041 6.214 -19.996 1.00 94.38 282 TRP A C 1
ATOM 2150 O O . TRP A 1 282 ? 32.021 6.941 -20.166 1.00 94.38 282 TRP A O 1
ATOM 2160 N N . ALA A 1 283 ? 30.058 6.552 -19.163 1.00 95.62 283 ALA A N 1
ATOM 2161 C CA . ALA A 1 283 ? 29.964 7.819 -18.447 1.00 95.62 283 ALA A CA 1
ATOM 2162 C C . ALA A 1 283 ? 30.810 7.867 -17.165 1.00 95.62 283 ALA A C 1
ATOM 2164 O O . ALA A 1 283 ? 30.410 8.474 -16.169 1.00 95.62 283 ALA A O 1
ATOM 2165 N N . ARG A 1 284 ? 32.003 7.262 -17.184 1.00 94.25 284 ARG A N 1
ATOM 2166 C CA . ARG A 1 284 ? 32.945 7.308 -16.061 1.00 94.25 284 ARG A CA 1
ATOM 2167 C C . ARG A 1 284 ? 33.266 8.754 -15.685 1.00 94.25 284 ARG A C 1
ATOM 2169 O O . ARG A 1 284 ? 33.679 9.551 -16.532 1.00 94.25 284 ARG A O 1
ATOM 2176 N N . SER A 1 285 ? 33.081 9.083 -14.414 1.00 90.25 285 SER A N 1
ATOM 2177 C CA . SER A 1 285 ? 33.422 10.389 -13.864 1.00 90.25 285 SER A CA 1
ATOM 2178 C C . SER A 1 285 ? 34.925 10.471 -13.594 1.00 90.25 285 SER A C 1
ATOM 2180 O O . SER A 1 285 ? 35.586 9.482 -13.273 1.00 90.25 285 SER A O 1
ATOM 2182 N N . ALA A 1 286 ? 35.501 11.665 -13.748 1.00 83.25 286 ALA A N 1
ATOM 2183 C CA . ALA A 1 286 ? 36.923 11.890 -13.472 1.00 83.25 286 ALA A CA 1
ATOM 2184 C C . ALA A 1 286 ? 37.248 11.756 -11.973 1.00 83.25 286 ALA A C 1
ATOM 2186 O O . ALA A 1 286 ? 38.385 11.468 -11.598 1.00 83.25 286 ALA A O 1
ATOM 2187 N N . THR A 1 287 ? 36.244 11.959 -11.123 1.00 81.62 287 THR A N 1
ATOM 2188 C CA . THR A 1 287 ? 36.293 11.762 -9.676 1.00 81.62 287 THR A CA 1
ATOM 2189 C C . THR A 1 287 ? 35.181 10.804 -9.294 1.00 81.62 287 THR A C 1
ATOM 2191 O O . THR A 1 287 ? 34.038 11.046 -9.669 1.00 81.62 287 THR A O 1
ATOM 2194 N N . LEU A 1 288 ? 35.490 9.752 -8.532 1.00 78.75 288 LEU A N 1
ATOM 2195 C CA . LEU A 1 288 ? 34.460 8.845 -8.022 1.00 78.75 288 LEU A CA 1
ATOM 2196 C C . LEU A 1 288 ? 33.426 9.651 -7.224 1.00 78.75 288 LEU A C 1
ATOM 2198 O O . LEU A 1 288 ? 33.765 10.305 -6.236 1.00 78.75 288 LEU A O 1
ATOM 2202 N N . GLY A 1 289 ? 32.183 9.631 -7.694 1.00 81.44 289 GLY A N 1
ATOM 2203 C CA . GLY A 1 289 ? 31.095 10.470 -7.212 1.00 81.44 289 GLY A CA 1
ATOM 2204 C C . GLY A 1 289 ? 29.736 9.854 -7.530 1.00 81.44 289 GLY A C 1
ATOM 2205 O O . GLY A 1 289 ? 29.646 8.803 -8.158 1.00 81.44 289 GLY A O 1
ATOM 2206 N N . ALA A 1 290 ? 28.666 10.507 -7.078 1.00 86.81 290 ALA A N 1
ATOM 2207 C CA . ALA A 1 290 ? 27.296 10.012 -7.240 1.00 86.81 290 ALA A CA 1
ATOM 2208 C C . ALA A 1 290 ? 26.771 10.066 -8.692 1.00 86.81 290 ALA A C 1
ATOM 2210 O O . ALA A 1 290 ? 25.643 9.651 -8.943 1.00 86.81 290 ALA A O 1
ATOM 2211 N N . ASP A 1 291 ? 27.561 10.608 -9.618 1.00 91.88 291 ASP A N 1
ATOM 2212 C CA . ASP A 1 291 ? 27.309 10.685 -11.055 1.00 91.88 291 ASP A CA 1
ATOM 2213 C C . ASP A 1 291 ? 28.155 9.687 -11.871 1.00 91.88 291 ASP A C 1
ATOM 2215 O O . ASP A 1 291 ? 28.009 9.633 -13.092 1.00 91.88 291 ASP A O 1
ATOM 2219 N N . ASP A 1 292 ? 29.035 8.902 -11.231 1.00 96.75 292 ASP A N 1
ATOM 2220 C CA . ASP A 1 292 ? 29.883 7.930 -11.923 1.00 96.75 292 ASP A CA 1
ATOM 2221 C C . ASP A 1 292 ? 29.059 6.785 -12.525 1.00 96.75 292 ASP A C 1
ATOM 2223 O O . ASP A 1 292 ? 28.372 6.041 -11.824 1.00 96.75 292 ASP A O 1
ATOM 2227 N N . GLY A 1 293 ? 29.159 6.649 -13.847 1.00 97.19 293 GLY A N 1
ATOM 2228 C CA . GLY A 1 293 ? 28.433 5.660 -14.633 1.00 97.19 293 GLY A CA 1
ATOM 2229 C C . GLY A 1 293 ? 28.684 4.201 -14.237 1.00 97.19 293 GLY A C 1
ATOM 2230 O O . GLY A 1 293 ? 27.730 3.529 -13.842 1.00 97.19 293 GLY A O 1
ATOM 2231 N N . PRO A 1 294 ? 29.934 3.702 -14.297 1.00 97.44 294 PRO A N 1
ATOM 2232 C CA . PRO A 1 294 ? 30.266 2.342 -13.871 1.00 97.44 294 PRO A CA 1
ATOM 2233 C C . PRO A 1 294 ? 29.801 2.024 -12.446 1.00 97.44 294 PRO A C 1
ATOM 2235 O O . PRO A 1 294 ? 29.118 1.027 -12.237 1.00 97.44 294 PRO A O 1
ATOM 2238 N N . ALA A 1 295 ? 30.053 2.910 -11.474 1.00 97.31 295 ALA A N 1
ATOM 2239 C CA . ALA A 1 295 ? 29.583 2.704 -10.103 1.00 97.31 295 ALA A CA 1
ATOM 2240 C C . ALA A 1 295 ? 28.046 2.648 -10.001 1.00 97.31 295 ALA A C 1
ATOM 2242 O O . ALA A 1 295 ? 27.496 1.930 -9.161 1.00 97.31 295 ALA A O 1
ATOM 2243 N N . PHE A 1 296 ? 27.330 3.394 -10.849 1.00 97.81 296 PHE A N 1
ATOM 2244 C CA . PHE A 1 296 ? 25.873 3.329 -10.927 1.00 97.81 296 PHE A CA 1
ATOM 2245 C C . PHE A 1 296 ? 25.379 1.991 -11.499 1.00 97.81 296 PHE A C 1
ATOM 2247 O O . PHE A 1 296 ? 24.446 1.407 -10.944 1.00 97.81 296 PHE A O 1
ATOM 2254 N N . ASN A 1 297 ? 26.019 1.467 -12.550 1.00 98.25 297 ASN A N 1
ATOM 2255 C CA . ASN A 1 297 ? 25.714 0.136 -13.082 1.00 98.25 297 ASN A CA 1
ATOM 2256 C C . ASN A 1 297 ? 26.033 -0.974 -12.068 1.00 98.25 297 ASN A C 1
ATOM 2258 O O . ASN A 1 297 ? 25.186 -1.840 -11.845 1.00 98.25 297 ASN A O 1
ATOM 2262 N N . ASP A 1 298 ? 27.179 -0.900 -11.384 1.00 98.00 298 ASP A N 1
ATOM 2263 C CA . ASP A 1 298 ? 27.545 -1.827 -10.305 1.00 98.00 298 ASP A CA 1
ATOM 2264 C C . ASP A 1 298 ? 26.486 -1.823 -9.192 1.00 98.00 298 ASP A C 1
ATOM 2266 O O . ASP A 1 298 ? 26.077 -2.872 -8.691 1.00 98.00 298 ASP A O 1
ATOM 2270 N N . ARG A 1 299 ? 25.973 -0.640 -8.820 1.00 98.00 299 ARG A N 1
ATOM 2271 C CA . ARG A 1 299 ? 24.882 -0.515 -7.842 1.00 98.00 299 ARG A CA 1
ATOM 2272 C C . ARG A 1 299 ? 23.607 -1.214 -8.314 1.00 98.00 299 ARG A C 1
ATOM 2274 O O . ARG A 1 299 ? 22.958 -1.866 -7.500 1.00 98.00 299 ARG A O 1
ATOM 2281 N N . ILE A 1 300 ? 23.239 -1.092 -9.590 1.00 98.62 300 ILE A N 1
ATOM 2282 C CA . ILE A 1 300 ? 22.083 -1.810 -10.152 1.00 98.62 300 ILE A CA 1
ATOM 2283 C C . ILE A 1 300 ? 22.317 -3.323 -10.077 1.00 98.62 300 ILE A C 1
ATOM 2285 O O . ILE A 1 300 ? 21.426 -4.031 -9.615 1.00 98.62 300 ILE A O 1
ATOM 2289 N N . GLY A 1 301 ? 23.506 -3.807 -10.452 1.00 98.62 301 GLY A N 1
ATOM 2290 C CA . GLY A 1 301 ? 23.883 -5.221 -10.338 1.00 98.62 301 GLY A CA 1
ATOM 2291 C C . GLY A 1 301 ? 23.716 -5.756 -8.913 1.00 98.62 301 GLY A C 1
ATOM 2292 O O . GLY A 1 301 ? 22.971 -6.709 -8.694 1.00 98.62 301 GLY A O 1
ATOM 2293 N N . ASN A 1 302 ? 24.280 -5.055 -7.925 1.00 98.50 302 ASN A N 1
ATOM 2294 C CA . ASN A 1 302 ? 24.143 -5.403 -6.505 1.00 98.50 302 ASN A CA 1
ATOM 2295 C C . ASN A 1 302 ? 22.676 -5.427 -6.034 1.00 98.50 302 ASN A C 1
ATOM 2297 O O . ASN A 1 302 ? 22.301 -6.217 -5.169 1.00 98.50 302 ASN A O 1
ATOM 2301 N N . LEU A 1 303 ? 21.823 -4.558 -6.587 1.00 98.19 303 LEU A N 1
ATOM 2302 C CA . LEU A 1 303 ? 20.399 -4.528 -6.250 1.00 98.19 303 LEU A CA 1
ATOM 2303 C C . LEU A 1 303 ? 19.586 -5.632 -6.917 1.00 98.19 303 LEU A C 1
ATOM 2305 O O . LEU A 1 303 ? 18.567 -6.045 -6.357 1.00 98.19 303 LEU A O 1
ATOM 2309 N N . ILE A 1 304 ? 20.031 -6.117 -8.075 1.00 98.19 304 ILE A N 1
ATOM 2310 C CA . ILE A 1 304 ? 19.497 -7.335 -8.682 1.00 98.19 304 ILE A CA 1
ATOM 2311 C C . ILE A 1 304 ? 19.885 -8.539 -7.816 1.00 98.19 304 ILE A C 1
ATOM 2313 O O . ILE A 1 304 ? 19.018 -9.341 -7.475 1.00 98.19 304 ILE A O 1
ATOM 2317 N N . GLU A 1 305 ? 21.148 -8.633 -7.381 1.00 96.75 305 GLU A N 1
ATOM 2318 C CA . GLU A 1 305 ? 21.609 -9.699 -6.479 1.00 96.75 305 GLU A CA 1
ATOM 2319 C C . GLU A 1 305 ? 20.810 -9.738 -5.168 1.00 96.75 305 GLU A C 1
ATOM 2321 O O . GLU A 1 305 ? 20.389 -10.804 -4.718 1.00 96.75 305 GLU A O 1
ATOM 2326 N N . ALA A 1 306 ? 20.545 -8.566 -4.583 1.00 94.88 306 ALA A N 1
ATOM 2327 C CA . ALA A 1 306 ? 19.770 -8.427 -3.351 1.00 94.88 306 ALA A CA 1
ATOM 2328 C C . ALA A 1 306 ? 18.266 -8.729 -3.515 1.00 94.88 306 ALA A C 1
ATOM 2330 O O . ALA A 1 306 ? 17.545 -8.797 -2.520 1.00 94.88 306 ALA A O 1
ATOM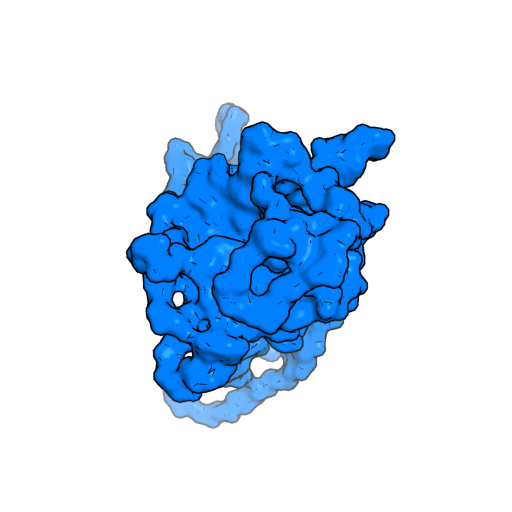 2331 N N . GLY A 1 307 ? 17.769 -8.893 -4.747 1.00 93.56 307 GLY A N 1
ATOM 2332 C CA . GLY A 1 307 ? 16.347 -9.097 -5.037 1.00 93.56 307 GLY A CA 1
ATOM 2333 C C . GLY A 1 307 ? 15.488 -7.831 -4.925 1.00 93.56 307 GLY A C 1
ATOM 2334 O O . GLY A 1 307 ? 14.259 -7.922 -4.942 1.00 93.56 307 GLY A O 1
ATOM 2335 N N . THR A 1 308 ? 16.112 -6.654 -4.821 1.00 96.00 308 THR A N 1
ATOM 2336 C CA . THR A 1 308 ? 15.416 -5.359 -4.831 1.00 96.00 308 THR A CA 1
ATOM 2337 C C . THR A 1 308 ? 14.980 -4.981 -6.245 1.00 96.00 308 THR A C 1
ATOM 2339 O O . THR A 1 308 ? 13.936 -4.355 -6.405 1.00 96.00 308 THR A O 1
ATOM 2342 N N . ILE A 1 309 ? 15.749 -5.351 -7.274 1.00 98.12 309 ILE A N 1
ATOM 2343 C CA . ILE A 1 309 ? 15.438 -5.065 -8.681 1.00 98.12 309 ILE A CA 1
ATOM 2344 C C . ILE A 1 309 ? 15.235 -6.364 -9.456 1.00 98.12 309 ILE A C 1
ATOM 2346 O O . ILE A 1 309 ? 16.127 -7.204 -9.493 1.00 98.12 309 ILE A O 1
ATOM 2350 N N . ASP A 1 310 ? 14.120 -6.459 -10.181 1.00 97.56 310 ASP A N 1
ATOM 2351 C CA . ASP A 1 310 ? 13.981 -7.418 -1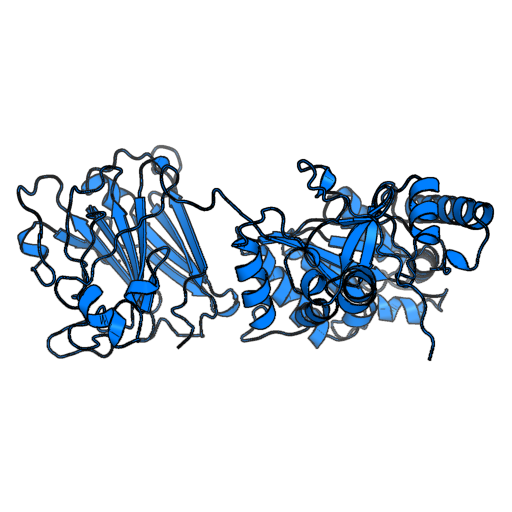1.278 1.00 97.56 310 ASP A CA 1
ATOM 2352 C C . ASP A 1 310 ? 14.182 -6.701 -12.617 1.00 97.56 310 ASP A C 1
ATOM 2354 O O . ASP A 1 310 ? 13.382 -5.849 -13.025 1.00 97.56 310 ASP A O 1
ATOM 2358 N N . LEU A 1 311 ? 15.263 -7.069 -13.307 1.00 98.38 311 LEU A N 1
ATOM 2359 C CA . LEU A 1 311 ? 15.596 -6.563 -14.634 1.00 98.38 311 LEU A CA 1
ATOM 2360 C C . LEU A 1 311 ? 14.777 -7.303 -15.701 1.00 98.38 311 LEU A C 1
ATOM 2362 O O . LEU A 1 311 ? 14.859 -8.524 -15.823 1.00 98.38 311 LEU A O 1
ATOM 2366 N N . LEU A 1 312 ? 13.991 -6.577 -16.494 1.00 98.44 312 LEU A N 1
ATOM 2367 C CA . LEU A 1 312 ? 13.153 -7.161 -17.543 1.00 98.44 312 LEU A CA 1
ATOM 2368 C C . LEU A 1 312 ? 13.956 -7.550 -18.790 1.00 98.44 312 LEU A C 1
ATOM 2370 O O . LEU A 1 312 ? 15.001 -6.972 -19.087 1.00 98.44 312 LEU A O 1
ATOM 2374 N N . GLY A 1 313 ? 13.423 -8.498 -19.568 1.00 98.19 313 GLY A N 1
ATOM 2375 C CA . GLY A 1 313 ? 13.922 -8.778 -20.911 1.00 98.19 313 GLY A CA 1
ATOM 2376 C C . GLY A 1 313 ? 13.774 -7.550 -21.810 1.00 98.19 313 GLY A C 1
ATOM 2377 O O . GLY A 1 313 ? 12.774 -6.830 -21.721 1.00 98.19 313 GLY A O 1
ATOM 2378 N N . SER A 1 314 ? 14.756 -7.330 -22.683 1.00 97.81 314 SER A N 1
ATOM 2379 C CA . SER A 1 314 ? 14.870 -6.122 -23.500 1.00 97.81 314 SER A CA 1
ATOM 2380 C C . SER A 1 314 ? 15.313 -6.446 -24.926 1.00 97.81 314 SER A C 1
ATOM 2382 O O . SER A 1 314 ? 15.959 -7.467 -25.170 1.00 97.81 314 SER A O 1
ATOM 2384 N N . THR A 1 315 ? 14.989 -5.550 -25.857 1.00 97.44 315 THR A N 1
ATOM 2385 C CA . THR A 1 315 ? 15.668 -5.466 -27.159 1.00 97.44 315 THR A CA 1
ATOM 2386 C C . THR A 1 315 ? 16.891 -4.559 -27.043 1.00 97.44 315 THR A C 1
ATOM 2388 O O . THR A 1 315 ? 16.987 -3.760 -26.119 1.00 97.44 315 THR A O 1
ATOM 2391 N N . PHE A 1 316 ? 17.833 -4.632 -27.981 1.00 97.25 316 PHE A N 1
ATOM 2392 C CA . PHE A 1 316 ? 19.115 -3.942 -27.837 1.00 97.25 316 PHE A CA 1
ATOM 2393 C C . PHE A 1 316 ? 18.999 -2.414 -27.748 1.00 97.25 316 PHE A C 1
ATOM 2395 O O . PHE A 1 316 ? 19.752 -1.769 -27.020 1.00 97.25 316 PHE A O 1
ATOM 2402 N N . SER A 1 317 ? 18.060 -1.836 -28.492 1.00 94.88 317 SER A N 1
ATOM 2403 C CA . SER A 1 317 ? 17.901 -0.386 -28.623 1.00 94.88 317 SER A CA 1
ATOM 2404 C C . SER A 1 317 ? 16.438 0.013 -28.837 1.00 94.88 317 SER A C 1
ATOM 2406 O O . SER A 1 317 ? 16.159 0.903 -29.640 1.00 94.88 317 SER A O 1
ATOM 2408 N N . ASP A 1 318 ? 15.503 -0.710 -28.213 1.00 94.50 318 ASP A N 1
ATOM 2409 C CA . ASP A 1 318 ? 14.053 -0.497 -28.352 1.00 94.50 318 ASP A CA 1
ATOM 2410 C C . ASP A 1 318 ? 13.547 -0.446 -29.798 1.00 94.50 318 ASP A C 1
ATOM 2412 O O . ASP A 1 318 ? 12.698 0.364 -30.179 1.00 94.50 318 ASP A O 1
ATOM 2416 N N . HIS A 1 319 ? 14.049 -1.345 -30.647 1.00 95.12 319 HIS A N 1
ATOM 2417 C CA . HIS A 1 319 ? 13.549 -1.421 -32.012 1.00 95.12 319 HIS A CA 1
ATOM 2418 C C . HIS A 1 319 ? 12.127 -2.001 -32.034 1.00 95.12 319 HIS A C 1
ATOM 2420 O O . HIS A 1 319 ? 11.790 -2.966 -31.348 1.00 95.12 319 HIS A O 1
ATOM 2426 N N . ILE A 1 320 ? 11.269 -1.425 -32.870 1.00 96.06 320 ILE A N 1
ATOM 2427 C CA . ILE A 1 320 ? 9.862 -1.821 -32.956 1.00 96.06 320 ILE A CA 1
ATOM 2428 C C . ILE A 1 320 ? 9.751 -3.200 -33.625 1.00 96.06 320 ILE A C 1
ATOM 2430 O O . ILE A 1 320 ? 9.894 -3.322 -34.842 1.00 96.06 320 ILE A O 1
ATOM 2434 N N . LEU A 1 321 ? 9.462 -4.240 -32.831 1.00 94.81 321 LEU A N 1
ATOM 2435 C CA . LEU A 1 321 ? 9.422 -5.653 -33.250 1.00 94.81 321 LEU A CA 1
ATOM 2436 C C . LEU A 1 321 ? 8.726 -5.943 -34.596 1.00 94.81 321 LEU A C 1
ATOM 2438 O O . LEU A 1 321 ? 9.257 -6.754 -35.364 1.00 94.81 321 LEU A O 1
ATOM 2442 N N . PRO A 1 322 ? 7.554 -5.357 -34.932 1.00 94.31 322 PRO A N 1
ATOM 2443 C CA . PRO A 1 322 ? 6.891 -5.661 -36.200 1.00 94.31 322 PRO A CA 1
ATOM 2444 C C . PRO A 1 322 ? 7.622 -5.132 -37.441 1.00 94.31 322 PRO A C 1
ATOM 2446 O O . PRO A 1 322 ? 7.306 -5.583 -38.537 1.00 94.31 322 PRO A O 1
ATOM 2449 N N . TYR A 1 323 ? 8.588 -4.219 -37.305 1.00 94.75 323 TYR A N 1
ATOM 2450 C CA . TYR A 1 323 ? 9.340 -3.676 -38.445 1.00 94.75 323 TYR A CA 1
ATOM 2451 C C . TYR A 1 323 ? 10.531 -4.545 -38.860 1.00 94.75 323 TYR A C 1
ATOM 2453 O O . TYR A 1 323 ? 11.183 -4.250 -39.859 1.00 94.75 323 TYR A O 1
ATOM 2461 N N . PHE A 1 324 ? 10.794 -5.629 -38.128 1.00 93.81 324 PHE A N 1
ATOM 2462 C CA . PHE A 1 324 ? 11.924 -6.517 -38.364 1.00 93.81 324 PHE A CA 1
ATOM 2463 C C . PHE A 1 324 ? 11.480 -7.976 -38.482 1.00 93.81 324 PHE A C 1
ATOM 2465 O O . PHE A 1 324 ? 10.446 -8.400 -37.954 1.00 93.81 324 PHE A O 1
ATOM 2472 N N . HIS A 1 325 ? 12.283 -8.760 -39.202 1.00 91.94 325 HIS A N 1
ATOM 2473 C CA . HIS A 1 325 ? 12.064 -10.193 -39.359 1.00 91.94 325 HIS A CA 1
ATOM 2474 C C . HIS A 1 325 ? 12.286 -10.938 -38.035 1.00 91.94 325 HIS A C 1
ATOM 2476 O O . HIS A 1 325 ? 13.098 -10.527 -37.209 1.00 91.94 325 HIS A O 1
ATOM 2482 N N . THR A 1 326 ? 11.613 -12.078 -37.857 1.00 89.62 326 THR A N 1
ATOM 2483 C CA . THR A 1 326 ? 11.715 -12.899 -36.638 1.00 89.62 326 THR A CA 1
ATOM 2484 C C . THR A 1 326 ? 13.157 -13.288 -36.305 1.00 89.62 326 THR A C 1
ATOM 2486 O O . THR A 1 326 ? 13.536 -13.212 -35.143 1.00 89.62 326 THR A O 1
ATOM 2489 N N . ALA A 1 327 ? 13.977 -13.618 -37.311 1.00 93.00 327 ALA A N 1
ATOM 2490 C CA . ALA A 1 327 ? 15.393 -13.935 -37.110 1.00 93.00 327 ALA A CA 1
ATOM 2491 C C . ALA A 1 327 ? 16.177 -12.751 -36.516 1.00 93.00 327 ALA A C 1
ATOM 2493 O O . ALA A 1 327 ? 16.866 -12.917 -35.518 1.00 93.00 327 ALA A O 1
ATOM 2494 N N . PHE A 1 328 ? 15.987 -11.539 -37.054 1.00 95.69 328 PHE A N 1
ATOM 2495 C CA . PHE A 1 328 ? 16.614 -10.335 -36.502 1.00 95.69 328 PHE A CA 1
ATOM 2496 C C . PHE A 1 328 ? 16.176 -10.084 -35.058 1.00 95.69 328 PHE A C 1
ATOM 2498 O O . PHE A 1 328 ? 17.005 -9.780 -34.208 1.00 95.69 328 PHE A O 1
ATOM 2505 N N . ASN A 1 329 ? 14.878 -10.223 -34.768 1.00 95.50 329 ASN A N 1
ATOM 2506 C CA . ASN A 1 329 ? 14.368 -10.052 -33.409 1.00 95.50 329 ASN A CA 1
ATOM 2507 C C . ASN A 1 329 ? 15.002 -11.062 -32.441 1.00 95.50 329 ASN A C 1
ATOM 2509 O O . ASN A 1 329 ? 15.416 -10.666 -31.358 1.00 95.50 329 ASN A O 1
ATOM 2513 N N . ALA A 1 330 ? 15.118 -12.335 -32.829 1.00 94.56 330 ALA A N 1
ATOM 2514 C CA . ALA A 1 330 ? 15.733 -13.368 -31.997 1.00 94.56 330 ALA A CA 1
ATOM 2515 C C . ALA A 1 330 ? 17.219 -13.079 -31.717 1.00 94.56 330 ALA A C 1
ATOM 2517 O O . ALA A 1 330 ? 17.631 -13.082 -30.555 1.00 94.56 330 ALA A O 1
ATOM 2518 N N . ASP A 1 331 ? 17.995 -12.753 -32.755 1.00 96.69 331 ASP A N 1
ATOM 2519 C CA . ASP A 1 331 ? 19.419 -12.425 -32.622 1.00 96.69 331 ASP A CA 1
ATOM 2520 C C . ASP A 1 331 ? 19.626 -11.173 -31.758 1.00 96.69 331 ASP A C 1
ATOM 2522 O O . ASP A 1 331 ? 20.488 -11.144 -30.879 1.00 96.69 331 ASP A O 1
ATOM 2526 N N . ASN A 1 332 ? 18.796 -10.146 -31.955 1.00 97.56 332 ASN A N 1
ATOM 2527 C CA . ASN A 1 332 ? 18.861 -8.902 -31.197 1.00 97.56 332 ASN A CA 1
ATOM 2528 C C . ASN A 1 332 ? 18.522 -9.102 -29.710 1.00 97.56 332 ASN A C 1
ATOM 2530 O O . ASN A 1 332 ? 19.231 -8.581 -28.852 1.00 97.56 332 ASN A O 1
ATOM 2534 N N . LEU A 1 333 ? 17.482 -9.885 -29.397 1.00 97.56 333 LEU A N 1
ATOM 2535 C CA . LEU A 1 333 ? 17.121 -10.235 -28.018 1.00 97.56 333 LEU A CA 1
ATOM 2536 C C . LEU A 1 333 ? 18.230 -11.049 -27.332 1.00 97.56 333 LEU A C 1
ATOM 2538 O O . LEU A 1 333 ? 18.507 -10.835 -26.151 1.00 97.56 333 LEU A O 1
ATOM 2542 N N . SER A 1 334 ? 18.887 -11.958 -28.064 1.00 96.94 334 SER A N 1
ATOM 2543 C CA . SER A 1 334 ? 20.044 -12.701 -27.546 1.00 96.94 334 SER A CA 1
ATOM 2544 C C . SER A 1 334 ? 21.206 -11.761 -27.233 1.00 96.94 334 SER A C 1
ATOM 2546 O O . SER A 1 334 ? 21.726 -11.778 -26.122 1.00 96.94 334 SER A O 1
ATOM 2548 N N . LEU A 1 335 ? 21.560 -10.881 -28.174 1.00 98.12 335 LEU A N 1
ATOM 2549 C CA . LEU A 1 335 ? 22.634 -9.909 -27.984 1.00 98.12 335 LEU A CA 1
ATOM 2550 C C . LEU A 1 335 ? 22.348 -8.960 -26.811 1.00 98.12 335 LEU A C 1
ATOM 2552 O O . LEU A 1 335 ? 23.246 -8.638 -26.035 1.00 98.12 335 LEU A O 1
ATOM 2556 N N . ALA A 1 336 ? 21.095 -8.523 -26.665 1.00 98.38 336 ALA A N 1
ATOM 2557 C CA . ALA A 1 336 ? 20.685 -7.659 -25.568 1.00 98.38 336 ALA A CA 1
ATOM 2558 C C . ALA A 1 336 ? 20.864 -8.338 -24.208 1.00 98.38 336 ALA A C 1
ATOM 2560 O O . ALA A 1 336 ? 21.397 -7.734 -23.277 1.00 98.38 336 ALA A O 1
ATOM 2561 N N . ARG A 1 337 ? 20.479 -9.614 -24.112 1.00 98.25 337 ARG A N 1
ATOM 2562 C CA . ARG A 1 337 ? 20.688 -10.429 -22.915 1.00 98.25 337 ARG A CA 1
ATOM 2563 C C . ARG A 1 337 ? 22.166 -10.540 -22.564 1.00 98.25 337 ARG A C 1
ATOM 2565 O O . ARG A 1 337 ? 22.506 -10.341 -21.400 1.00 98.25 337 ARG A O 1
ATOM 2572 N N . ASP A 1 338 ? 23.021 -10.820 -23.541 1.00 98.31 338 ASP A N 1
ATOM 2573 C CA . ASP A 1 338 ? 24.461 -10.968 -23.316 1.00 98.31 338 ASP A CA 1
ATOM 2574 C C . ASP A 1 338 ? 25.075 -9.661 -22.795 1.00 98.31 338 ASP A C 1
ATOM 2576 O O . ASP A 1 338 ? 25.805 -9.666 -21.806 1.00 98.31 338 ASP A O 1
ATOM 2580 N N . PHE A 1 339 ? 24.722 -8.521 -23.397 1.00 98.19 339 PHE A N 1
ATOM 2581 C CA . PHE A 1 339 ? 25.211 -7.210 -22.958 1.00 98.19 339 PHE A CA 1
ATOM 2582 C C . PHE A 1 339 ? 24.759 -6.849 -21.543 1.00 98.19 339 PHE A C 1
ATOM 2584 O O . PHE A 1 339 ? 25.590 -6.466 -20.722 1.00 98.19 339 PHE A O 1
ATOM 2591 N N . LEU A 1 340 ? 23.466 -6.993 -21.238 1.00 98.62 340 LEU A N 1
ATOM 2592 C CA . LEU A 1 340 ? 22.948 -6.683 -19.903 1.00 98.62 340 LEU A CA 1
ATOM 2593 C C . LEU A 1 340 ? 23.540 -7.618 -18.843 1.00 98.62 340 LEU A C 1
ATOM 2595 O O . LEU A 1 340 ? 23.894 -7.154 -17.765 1.00 98.62 340 LEU A O 1
ATOM 2599 N N . THR A 1 341 ? 23.716 -8.905 -19.167 1.00 98.62 341 THR A N 1
ATOM 2600 C CA . THR A 1 341 ? 24.355 -9.875 -18.261 1.00 98.62 341 THR A CA 1
ATOM 2601 C C . THR A 1 341 ? 25.800 -9.491 -17.970 1.00 98.62 341 THR A C 1
ATOM 2603 O O . THR A 1 341 ? 26.232 -9.560 -16.824 1.00 98.62 341 THR A O 1
ATOM 2606 N N . ASN A 1 342 ? 26.543 -9.055 -18.989 1.00 98.31 342 ASN A N 1
ATOM 2607 C CA . ASN A 1 342 ? 27.933 -8.641 -18.820 1.00 98.31 342 ASN A CA 1
ATOM 2608 C C . ASN A 1 342 ? 28.072 -7.354 -17.996 1.00 98.31 342 ASN A C 1
ATOM 2610 O O . ASN A 1 342 ? 28.998 -7.263 -17.198 1.00 98.31 342 ASN A O 1
ATOM 2614 N N . ILE A 1 343 ? 27.181 -6.374 -18.184 1.00 98.38 343 ILE A N 1
ATOM 2615 C CA . ILE A 1 343 ? 27.233 -5.094 -17.458 1.00 98.38 343 ILE A CA 1
ATOM 2616 C C . ILE A 1 343 ? 26.770 -5.261 -16.009 1.00 98.38 343 ILE A C 1
ATOM 2618 O O . ILE A 1 343 ? 27.428 -4.779 -15.098 1.00 98.38 343 ILE A O 1
ATOM 2622 N N . TYR A 1 344 ? 25.645 -5.943 -15.783 1.00 98.56 344 TYR A N 1
ATOM 2623 C CA . TYR A 1 344 ? 25.038 -6.027 -14.452 1.00 98.56 344 TYR A CA 1
ATOM 2624 C C . TYR A 1 344 ? 25.457 -7.262 -13.652 1.00 98.56 344 TYR A C 1
ATOM 2626 O O . TYR A 1 344 ? 25.058 -7.387 -12.501 1.00 98.56 344 TYR A O 1
ATOM 2634 N N . GLY A 1 345 ? 26.199 -8.203 -14.243 1.00 98.00 345 GLY A N 1
ATOM 2635 C CA . GLY A 1 345 ? 26.581 -9.470 -13.604 1.00 98.00 345 GLY A CA 1
ATOM 2636 C C . GLY A 1 345 ? 25.436 -10.483 -13.458 1.00 98.00 345 GLY A C 1
ATOM 2637 O O . GLY A 1 345 ? 25.654 -11.603 -12.994 1.00 98.00 345 GLY A O 1
ATOM 2638 N N . HIS A 1 346 ? 24.223 -10.126 -13.887 1.00 97.19 346 HIS A N 1
ATOM 2639 C CA . HIS A 1 346 ? 23.013 -10.930 -13.737 1.00 97.19 346 HIS A CA 1
ATOM 2640 C C . HIS A 1 346 ? 22.196 -10.947 -15.025 1.00 97.19 346 HIS A C 1
ATOM 2642 O O . HIS A 1 346 ? 22.054 -9.934 -15.710 1.00 97.19 346 HIS A O 1
ATOM 2648 N N . MET A 1 347 ? 21.621 -12.106 -15.344 1.00 96.25 347 MET A N 1
ATOM 2649 C CA . MET A 1 347 ? 20.773 -12.240 -16.525 1.00 96.25 347 MET A CA 1
ATOM 2650 C C . MET A 1 347 ? 19.457 -11.468 -16.346 1.00 96.25 347 MET A C 1
ATOM 2652 O O . MET A 1 347 ? 18.809 -11.631 -15.308 1.00 96.25 347 MET A O 1
ATOM 2656 N N . PRO A 1 348 ? 19.004 -10.701 -17.359 1.00 98.06 348 PRO A N 1
ATOM 2657 C CA . PRO A 1 348 ? 17.653 -10.153 -17.356 1.00 98.06 348 PRO A CA 1
ATOM 2658 C C . PRO A 1 348 ? 16.615 -11.280 -17.414 1.00 98.06 348 PRO A C 1
ATOM 2660 O O . PRO A 1 348 ? 16.924 -12.423 -17.772 1.00 98.06 348 PRO A O 1
ATOM 2663 N N . SER A 1 349 ? 15.360 -10.942 -17.114 1.00 97.25 349 SER A N 1
ATOM 2664 C CA . SER A 1 349 ? 14.234 -11.869 -17.170 1.00 97.25 349 SER A CA 1
ATOM 2665 C C . SER A 1 349 ? 14.212 -12.639 -18.487 1.00 97.25 349 SER A C 1
ATOM 2667 O O . SER A 1 349 ? 14.341 -12.073 -19.574 1.00 97.25 349 SER A O 1
ATOM 2669 N N . THR A 1 350 ? 14.007 -13.948 -18.386 1.00 95.62 350 THR A N 1
ATOM 2670 C CA . THR A 1 350 ? 13.771 -14.852 -19.521 1.00 95.62 350 THR A CA 1
ATOM 2671 C C . THR A 1 350 ? 12.288 -15.157 -19.710 1.00 95.62 350 THR A C 1
ATOM 2673 O O . THR A 1 350 ? 11.914 -15.920 -20.594 1.00 95.62 350 THR A O 1
ATOM 2676 N N . ASN A 1 351 ? 11.432 -14.569 -18.874 1.00 95.75 351 ASN A N 1
ATOM 2677 C CA . ASN A 1 351 ? 10.014 -14.886 -18.793 1.00 95.75 351 ASN A CA 1
ATOM 2678 C C . ASN A 1 351 ? 9.132 -13.671 -19.115 1.00 95.75 351 ASN A C 1
ATOM 2680 O O . ASN A 1 351 ? 8.047 -13.836 -19.677 1.00 95.75 351 ASN A O 1
ATOM 2684 N N . VAL A 1 352 ? 9.610 -12.459 -18.818 1.00 97.56 352 VAL A N 1
ATOM 2685 C CA . VAL A 1 352 ? 8.913 -11.195 -19.072 1.00 97.56 352 VAL A CA 1
ATOM 2686 C C . VAL A 1 352 ? 9.728 -10.333 -20.036 1.00 97.56 352 VAL A C 1
ATOM 2688 O O . VAL A 1 352 ? 10.850 -9.937 -19.727 1.00 97.56 352 VAL A O 1
ATOM 2691 N N . LEU A 1 353 ? 9.145 -10.012 -21.192 1.00 97.75 353 LEU A N 1
ATOM 2692 C CA . LEU A 1 353 ? 9.742 -9.125 -22.193 1.00 97.75 353 LEU A CA 1
ATOM 2693 C C . LEU A 1 353 ? 9.056 -7.760 -22.186 1.00 97.75 353 LEU A C 1
ATOM 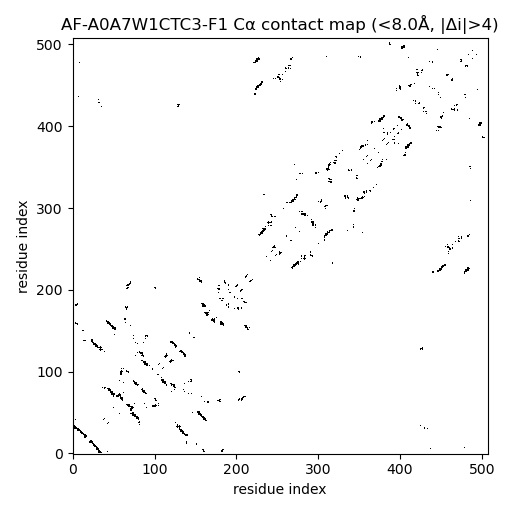2695 O O . LEU A 1 353 ? 7.827 -7.672 -22.305 1.00 97.75 353 LEU A O 1
ATOM 2699 N N . TRP A 1 354 ? 9.842 -6.688 -22.128 1.00 97.75 354 TRP A N 1
ATOM 2700 C CA . TRP A 1 354 ? 9.363 -5.368 -22.517 1.00 97.75 354 TRP A CA 1
ATOM 2701 C C . TRP A 1 354 ? 9.199 -5.301 -24.036 1.00 97.75 354 TRP A C 1
ATOM 2703 O O . TRP A 1 354 ? 10.158 -5.485 -24.782 1.00 97.75 354 TRP A O 1
ATOM 2713 N N . THR A 1 355 ? 7.977 -5.038 -24.498 1.00 96.31 355 THR A N 1
ATOM 2714 C CA . THR A 1 355 ? 7.727 -4.769 -25.917 1.00 96.31 355 THR A CA 1
ATOM 2715 C C . THR A 1 355 ? 7.975 -3.279 -26.176 1.00 96.31 355 THR A C 1
ATOM 2717 O O . THR A 1 355 ? 7.242 -2.465 -25.603 1.00 96.31 355 THR A O 1
ATOM 2720 N N . PRO A 1 356 ? 8.945 -2.898 -27.033 1.00 95.62 356 PRO A N 1
ATOM 2721 C CA . PRO A 1 356 ? 9.258 -1.496 -27.310 1.00 95.62 356 PRO A CA 1
ATOM 2722 C C . PRO A 1 356 ? 8.033 -0.691 -27.752 1.00 95.62 356 PRO A C 1
ATOM 2724 O O . PRO A 1 356 ? 7.237 -1.147 -28.581 1.00 95.62 356 PRO A O 1
ATOM 2727 N N . GLU A 1 357 ? 7.852 0.484 -27.137 1.00 94.75 357 GLU A N 1
ATOM 2728 C CA . GLU A 1 357 ? 6.687 1.374 -27.309 1.00 94.75 357 GLU A CA 1
ATOM 2729 C C . GLU A 1 357 ? 5.319 0.696 -27.096 1.00 94.75 357 GLU A C 1
ATOM 2731 O O . GLU A 1 357 ? 4.279 1.196 -27.528 1.00 94.75 357 GLU A O 1
ATOM 2736 N N . ARG A 1 358 ? 5.320 -0.492 -26.472 1.00 95.06 358 ARG A N 1
ATOM 2737 C CA . ARG A 1 358 ? 4.181 -1.412 -26.371 1.00 95.06 358 ARG A CA 1
ATOM 2738 C C . ARG A 1 358 ? 3.453 -1.614 -27.701 1.00 95.06 358 ARG A C 1
ATOM 2740 O O . ARG A 1 358 ? 2.259 -1.917 -27.697 1.00 95.06 358 ARG A O 1
ATOM 2747 N N . VAL A 1 359 ? 4.134 -1.504 -28.848 1.00 95.94 359 VAL A N 1
ATOM 2748 C CA . VAL A 1 359 ? 3.510 -1.710 -30.166 1.00 95.94 359 VAL A CA 1
ATOM 2749 C C . VAL A 1 359 ? 3.089 -3.171 -30.290 1.00 95.94 359 VAL A C 1
ATOM 2751 O O . VAL A 1 359 ? 3.879 -4.036 -30.658 1.00 95.94 359 VAL A O 1
ATOM 2754 N N . SER A 1 360 ? 1.823 -3.437 -29.973 1.00 94.62 360 SER A N 1
ATOM 2755 C CA . SER A 1 360 ? 1.323 -4.789 -29.747 1.00 94.62 360 SER A CA 1
ATOM 2756 C C . SER A 1 360 ? 0.207 -5.154 -30.719 1.00 94.62 360 SER A C 1
ATOM 2758 O O . SER A 1 360 ? -0.732 -4.398 -30.975 1.00 94.62 360 SER A O 1
ATOM 2760 N N . SER A 1 361 ? 0.295 -6.368 -31.250 1.00 92.62 361 SER A N 1
ATOM 2761 C CA . SER A 1 361 ? -0.693 -6.993 -32.126 1.00 92.62 361 SER A CA 1
ATOM 2762 C C . SER A 1 361 ? -0.654 -8.509 -31.929 1.00 92.62 361 SER A C 1
ATOM 2764 O O . SER A 1 361 ? 0.227 -9.020 -31.242 1.00 92.62 361 SER A O 1
ATOM 2766 N N . SER A 1 362 ? -1.5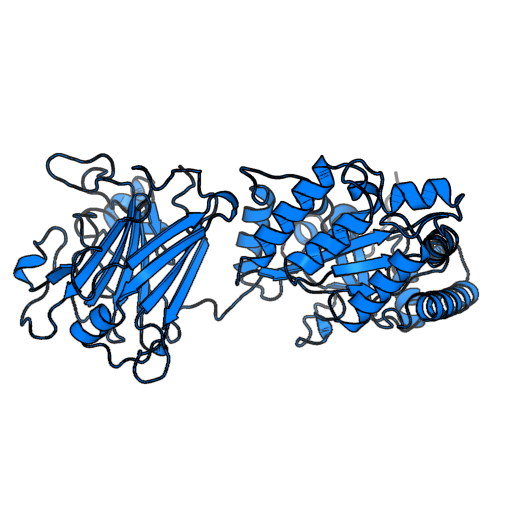74 -9.246 -32.556 1.00 91.88 362 SER A N 1
ATOM 2767 C CA . SER A 1 362 ? -1.533 -10.715 -32.536 1.00 91.88 362 SER A CA 1
ATOM 2768 C C . SER A 1 362 ? -0.192 -11.276 -33.037 1.00 91.88 362 SER A C 1
ATOM 2770 O O . SER A 1 362 ? 0.305 -12.235 -32.457 1.00 91.88 362 SER A O 1
ATOM 2772 N N . ASP A 1 363 ? 0.394 -10.674 -34.080 1.00 92.06 363 ASP A N 1
ATOM 2773 C CA . ASP A 1 363 ? 1.703 -11.063 -34.632 1.00 92.06 363 ASP A CA 1
ATOM 2774 C C . ASP A 1 363 ? 2.839 -10.777 -33.644 1.00 92.06 363 ASP A C 1
ATOM 2776 O O . ASP A 1 363 ? 3.673 -11.639 -33.383 1.00 92.06 363 ASP A O 1
ATOM 2780 N N . VAL A 1 364 ? 2.841 -9.590 -33.028 1.00 94.38 364 VAL A N 1
ATOM 2781 C CA . VAL A 1 364 ? 3.874 -9.226 -32.049 1.00 94.38 364 VAL A CA 1
ATOM 2782 C C . VAL A 1 364 ? 3.808 -10.132 -30.825 1.00 94.38 364 VAL A C 1
ATOM 2784 O O . VAL A 1 364 ? 4.837 -10.639 -30.396 1.00 94.38 364 VAL A O 1
ATOM 2787 N N . LEU A 1 365 ? 2.611 -10.401 -30.296 1.00 95.38 365 LEU A N 1
ATOM 2788 C CA . LEU A 1 365 ? 2.446 -11.311 -29.163 1.00 95.38 365 LEU A CA 1
ATOM 2789 C C . LEU A 1 365 ? 2.945 -12.724 -29.491 1.00 95.38 365 LEU A C 1
ATOM 2791 O O . LEU A 1 365 ? 3.557 -13.349 -28.628 1.00 95.38 365 LEU A O 1
ATOM 2795 N N . GLN A 1 366 ? 2.742 -13.205 -30.724 1.00 92.94 366 GLN A N 1
ATOM 2796 C CA . GLN A 1 366 ? 3.307 -14.481 -31.164 1.00 92.94 366 GLN A CA 1
ATOM 2797 C C . GLN A 1 366 ? 4.840 -14.430 -31.208 1.00 92.94 366 GLN A C 1
ATOM 2799 O O . GLN A 1 366 ? 5.476 -15.332 -30.682 1.00 92.94 366 GLN A O 1
ATOM 2804 N N . LYS A 1 367 ? 5.441 -13.348 -31.722 1.00 93.81 367 LYS A N 1
ATOM 2805 C CA . LYS A 1 367 ? 6.904 -13.157 -31.709 1.00 93.81 367 LYS A CA 1
ATOM 2806 C C . LYS A 1 367 ? 7.490 -13.153 -30.293 1.00 93.81 367 LYS A C 1
ATOM 2808 O O . LYS A 1 367 ? 8.574 -13.689 -30.095 1.00 93.81 367 LYS A O 1
ATOM 2813 N N . VAL A 1 368 ? 6.781 -12.582 -29.313 1.00 95.06 368 VAL A N 1
ATOM 2814 C CA . VAL A 1 368 ? 7.171 -12.653 -27.891 1.00 95.06 368 VAL A CA 1
ATOM 2815 C C . VAL A 1 368 ? 7.211 -14.110 -27.413 1.00 95.06 368 VAL A C 1
ATOM 2817 O O . VAL A 1 368 ? 8.208 -14.533 -26.829 1.00 95.06 368 VAL A O 1
ATOM 2820 N N . ALA A 1 369 ? 6.160 -14.885 -27.702 1.00 94.25 369 ALA A N 1
ATOM 2821 C CA . ALA A 1 369 ? 6.083 -16.297 -27.330 1.00 94.25 369 ALA A CA 1
ATOM 2822 C C . ALA A 1 369 ? 7.144 -17.153 -28.044 1.00 94.25 369 ALA A C 1
ATOM 2824 O O . ALA A 1 369 ? 7.799 -17.972 -27.403 1.00 94.25 369 ALA A O 1
ATOM 2825 N N . ASP A 1 370 ? 7.360 -16.933 -29.343 1.00 91.62 370 ASP A N 1
ATOM 2826 C CA . ASP A 1 370 ? 8.363 -17.641 -30.150 1.00 91.62 370 ASP A CA 1
ATOM 2827 C C . ASP A 1 370 ? 9.794 -17.354 -29.665 1.00 91.62 370 ASP A C 1
ATOM 2829 O O . ASP A 1 370 ? 10.664 -18.218 -29.747 1.00 91.62 370 ASP A O 1
ATOM 2833 N N . ALA A 1 371 ? 10.033 -16.161 -29.108 1.00 92.00 371 ALA A N 1
ATOM 2834 C CA . ALA A 1 371 ? 11.292 -15.796 -28.458 1.00 92.00 371 ALA A CA 1
ATOM 2835 C C . ALA A 1 371 ? 11.464 -16.411 -27.051 1.00 92.00 371 ALA A C 1
ATOM 2837 O O . ALA A 1 371 ? 12.486 -16.182 -26.402 1.00 92.00 371 ALA A O 1
ATOM 2838 N N . GLY A 1 372 ? 10.489 -17.196 -26.578 1.00 93.31 372 GLY A N 1
ATOM 2839 C CA . GLY A 1 372 ? 10.537 -17.931 -25.312 1.00 93.31 372 GLY A CA 1
ATOM 2840 C C . GLY A 1 372 ? 9.973 -17.182 -24.103 1.00 93.31 372 GLY A C 1
ATOM 2841 O O . GLY A 1 372 ? 10.012 -17.715 -22.996 1.00 93.31 372 GLY A O 1
ATOM 2842 N N . TYR A 1 373 ? 9.420 -15.982 -24.289 1.00 95.75 373 TYR A N 1
ATOM 2843 C CA . TYR A 1 373 ? 8.846 -15.189 -23.204 1.00 95.75 373 TYR A CA 1
ATOM 2844 C C . TYR A 1 373 ? 7.361 -15.503 -23.020 1.00 95.75 373 TYR A C 1
ATOM 2846 O O . TYR A 1 373 ? 6.580 -15.479 -23.971 1.00 95.75 373 TYR A O 1
ATOM 2854 N N . ALA A 1 374 ? 6.934 -15.747 -21.781 1.00 95.19 374 ALA A N 1
ATOM 2855 C CA . ALA A 1 374 ? 5.530 -16.033 -21.490 1.00 95.19 374 ALA A CA 1
ATOM 2856 C C . ALA A 1 374 ? 4.701 -14.767 -21.219 1.00 95.19 374 ALA A C 1
ATOM 2858 O O . ALA A 1 374 ? 3.471 -14.810 -21.337 1.00 95.19 374 ALA A O 1
ATOM 2859 N N . TYR A 1 375 ? 5.354 -13.662 -20.840 1.00 97.00 375 TYR A N 1
ATOM 2860 C CA . TYR A 1 375 ? 4.699 -12.423 -20.433 1.00 97.00 375 TYR A CA 1
ATOM 2861 C C . TYR A 1 375 ? 5.230 -11.193 -21.177 1.00 97.00 375 TYR A C 1
ATOM 2863 O O . TYR A 1 375 ? 6.417 -11.090 -21.481 1.00 97.00 375 TYR A O 1
ATOM 2871 N N . THR A 1 376 ? 4.350 -10.218 -21.399 1.00 97.50 376 THR A N 1
ATOM 2872 C CA . THR A 1 376 ? 4.704 -8.857 -21.830 1.00 97.50 376 THR A CA 1
ATOM 2873 C C . THR A 1 376 ? 3.702 -7.826 -21.292 1.00 97.50 376 THR A C 1
ATOM 2875 O O . THR A 1 376 ? 2.877 -8.152 -20.436 1.00 97.50 376 THR A O 1
ATOM 2878 N N . PHE A 1 377 ? 3.766 -6.584 -21.769 1.00 97.19 377 PHE A N 1
ATOM 2879 C CA . PHE A 1 377 ? 2.940 -5.463 -21.326 1.00 97.19 377 PHE A CA 1
ATOM 2880 C C . PHE A 1 377 ? 2.080 -4.917 -22.459 1.00 97.19 377 PHE A C 1
ATOM 2882 O O . PHE A 1 377 ? 2.512 -4.856 -23.608 1.00 97.19 377 PHE A O 1
ATOM 2889 N N . VAL A 1 378 ? 0.873 -4.478 -22.112 1.00 96.62 378 VAL A N 1
ATOM 2890 C CA . VAL A 1 378 ? -0.037 -3.749 -23.001 1.00 96.62 378 VAL A CA 1
ATOM 2891 C C . VAL A 1 378 ? -0.696 -2.605 -22.234 1.00 96.62 378 VAL A C 1
ATOM 2893 O O . VAL A 1 378 ? -0.975 -2.732 -21.047 1.00 96.62 378 VAL A O 1
ATOM 2896 N N . ASP A 1 379 ? -0.975 -1.489 -22.895 1.00 96.31 379 ASP A N 1
ATOM 2897 C CA . ASP A 1 379 ? -1.597 -0.328 -22.240 1.00 96.31 379 ASP A CA 1
ATOM 2898 C C . ASP A 1 379 ? -3.124 -0.473 -22.062 1.00 96.31 379 ASP A C 1
ATOM 2900 O O . ASP A 1 379 ? -3.849 -0.920 -22.966 1.00 96.31 379 ASP A O 1
ATOM 2904 N N . GLN A 1 380 ? -3.636 -0.046 -20.907 1.00 95.50 380 GLN A N 1
ATOM 2905 C CA . GLN A 1 380 ? -5.054 -0.115 -20.537 1.00 95.50 380 GLN A CA 1
ATOM 2906 C C . GLN A 1 380 ? -5.944 0.649 -21.526 1.00 95.50 380 GLN A C 1
ATOM 2908 O O . GLN A 1 380 ? -6.945 0.124 -22.039 1.00 95.50 380 GLN A O 1
ATOM 2913 N N . MET A 1 381 ? -5.581 1.898 -21.817 1.00 93.81 381 MET A N 1
ATOM 2914 C CA . MET A 1 381 ? -6.428 2.791 -22.603 1.00 93.81 381 MET A CA 1
ATOM 2915 C C . MET A 1 381 ? -6.206 2.634 -24.105 1.00 93.81 381 MET A C 1
ATOM 2917 O O . MET A 1 381 ? -7.114 2.918 -24.888 1.00 93.81 381 MET A O 1
ATOM 2921 N N . ARG A 1 382 ? -5.051 2.104 -24.528 1.00 93.94 382 ARG A N 1
ATOM 2922 C CA . ARG A 1 382 ? -4.781 1.822 -25.945 1.00 93.94 382 ARG A CA 1
ATOM 2923 C C . ARG A 1 382 ? -5.244 0.438 -26.372 1.00 93.94 382 ARG A C 1
ATOM 2925 O O . ARG A 1 382 ? -5.953 0.318 -27.370 1.00 93.94 382 ARG A O 1
ATOM 2932 N N . HIS A 1 383 ? -4.826 -0.599 -25.656 1.00 95.38 383 HIS A N 1
ATOM 2933 C CA . HIS A 1 383 ? -4.963 -1.981 -26.100 1.00 95.38 383 HIS A CA 1
ATOM 2934 C C . HIS A 1 383 ? -6.217 -2.626 -25.527 1.00 95.38 383 HIS A C 1
ATOM 2936 O O . HIS A 1 383 ? -7.090 -3.033 -26.291 1.00 95.38 383 HIS A O 1
ATOM 2942 N N . ILE A 1 384 ? -6.373 -2.644 -24.200 1.00 94.69 384 ILE A N 1
ATOM 2943 C CA . ILE A 1 384 ? -7.529 -3.295 -23.562 1.00 94.69 384 ILE A CA 1
ATOM 2944 C C . ILE A 1 384 ? -8.839 -2.632 -23.998 1.00 94.69 384 ILE A C 1
ATOM 2946 O O . ILE A 1 384 ? -9.793 -3.327 -24.350 1.00 94.69 384 ILE A O 1
ATOM 2950 N N . THR A 1 385 ? -8.865 -1.299 -24.076 1.00 94.94 385 THR A N 1
ATOM 2951 C CA . THR A 1 385 ? -10.033 -0.561 -24.579 1.00 94.94 385 THR A CA 1
ATOM 2952 C C . THR A 1 385 ? -10.342 -0.904 -26.037 1.00 94.94 385 THR A C 1
ATOM 2954 O O . THR A 1 385 ? -11.500 -1.149 -26.371 1.00 94.94 385 THR A O 1
ATOM 2957 N N . LYS A 1 386 ? -9.328 -0.957 -26.912 1.00 94.56 386 LYS A N 1
ATOM 2958 C CA . LYS A 1 386 ? -9.520 -1.246 -28.341 1.00 94.56 386 LYS A CA 1
ATOM 2959 C C . LYS A 1 386 ? -9.937 -2.695 -28.596 1.00 94.56 386 LYS A C 1
ATOM 2961 O O . LYS A 1 386 ? -10.762 -2.936 -29.469 1.00 94.56 386 LYS A O 1
ATOM 2966 N N . TRP A 1 387 ? -9.363 -3.650 -27.869 1.00 94.19 387 TRP A N 1
ATOM 2967 C CA . TRP A 1 387 ? -9.582 -5.080 -28.099 1.00 94.19 387 TRP A CA 1
ATOM 2968 C C . TRP A 1 387 ? -10.819 -5.626 -27.386 1.00 94.19 387 TRP A C 1
ATOM 2970 O O . TRP A 1 387 ? -11.437 -6.562 -27.884 1.00 94.19 387 TRP A O 1
ATOM 2980 N N . PHE A 1 388 ? -11.183 -5.067 -26.229 1.00 93.75 388 PHE A N 1
ATOM 2981 C CA . PHE A 1 388 ? -12.226 -5.625 -25.359 1.00 93.75 388 PHE A CA 1
ATOM 2982 C C . PHE A 1 388 ? -13.264 -4.596 -24.887 1.00 93.75 388 PHE A C 1
ATOM 2984 O O . PHE A 1 388 ? -14.155 -4.934 -24.104 1.00 93.75 388 PHE A O 1
ATOM 2991 N N . GLY A 1 389 ? -13.167 -3.347 -25.348 1.00 95.81 389 GLY A N 1
ATOM 2992 C CA . GLY A 1 389 ? -14.093 -2.268 -25.020 1.00 95.81 389 GLY A CA 1
ATOM 2993 C C . GLY A 1 389 ? -13.820 -1.584 -23.676 1.00 95.81 389 GLY A C 1
ATOM 2994 O O . GLY A 1 389 ? -13.118 -2.092 -22.798 1.00 95.81 389 GLY A O 1
ATOM 2995 N N . ARG A 1 390 ? -14.432 -0.406 -23.504 1.00 94.62 390 ARG A N 1
ATOM 2996 C CA . ARG A 1 390 ? -14.273 0.460 -22.321 1.00 94.62 390 ARG A CA 1
ATOM 2997 C C . ARG A 1 390 ? -14.655 -0.232 -21.010 1.00 94.62 390 ARG A C 1
ATOM 2999 O O . ARG A 1 390 ? -13.968 -0.045 -20.013 1.00 94.62 390 ARG A O 1
ATOM 3006 N N . THR A 1 391 ? -15.720 -1.034 -21.008 1.00 94.12 391 THR A N 1
ATOM 3007 C CA . THR A 1 391 ? -16.174 -1.756 -19.807 1.00 94.12 391 THR A CA 1
ATOM 3008 C C . THR A 1 391 ? -15.098 -2.701 -19.280 1.00 94.12 391 THR A C 1
ATOM 3010 O O . THR A 1 391 ? -14.844 -2.722 -18.081 1.00 94.12 391 THR A O 1
ATOM 3013 N N . SER A 1 392 ? -14.413 -3.427 -20.170 1.00 92.44 392 SER A N 1
ATOM 3014 C CA . SER A 1 392 ? -13.295 -4.293 -19.787 1.00 92.44 392 SER A CA 1
ATOM 3015 C C . SER A 1 392 ? -12.118 -3.466 -19.264 1.00 92.44 392 SER A C 1
ATOM 3017 O O . SER A 1 392 ? -11.580 -3.762 -18.203 1.00 92.44 392 SER A O 1
ATOM 3019 N N . ALA A 1 393 ? -11.744 -2.398 -19.973 1.00 93.75 393 ALA A N 1
ATOM 3020 C CA . ALA A 1 393 ? -10.594 -1.574 -19.605 1.00 93.75 393 ALA A CA 1
ATOM 3021 C C . ALA A 1 393 ? -10.740 -0.878 -18.245 1.00 93.75 393 ALA A C 1
ATOM 3023 O O . ALA A 1 393 ? -9.760 -0.785 -17.515 1.00 93.75 393 ALA A O 1
ATOM 3024 N N . LEU A 1 394 ? -11.939 -0.402 -17.897 1.00 91.88 394 LEU A N 1
ATOM 3025 C CA . LEU A 1 394 ? -12.190 0.299 -16.630 1.00 91.88 394 LEU A CA 1
ATOM 3026 C C . LEU A 1 394 ? -12.644 -0.632 -15.494 1.00 91.88 394 LEU A C 1
ATOM 3028 O O . LEU A 1 394 ? -12.560 -0.255 -14.326 1.00 91.88 394 LEU A O 1
ATOM 3032 N N . GLY A 1 395 ? -13.135 -1.829 -15.825 1.00 90.44 395 GLY A N 1
ATOM 3033 C CA . GLY A 1 395 ? -13.470 -2.876 -14.862 1.00 90.44 395 GLY A CA 1
ATOM 3034 C C . GLY A 1 395 ? -12.244 -3.673 -14.410 1.00 90.44 395 GLY A C 1
ATOM 3035 O O . GLY A 1 395 ? -11.103 -3.270 -14.614 1.00 90.44 395 GLY A O 1
ATOM 3036 N N . ASP A 1 396 ? -12.467 -4.840 -13.808 1.00 88.62 396 ASP A N 1
ATOM 3037 C CA . ASP A 1 396 ? -11.387 -5.681 -13.264 1.00 88.62 396 ASP A CA 1
ATOM 3038 C C . ASP A 1 396 ? -10.441 -6.245 -14.334 1.00 88.62 396 ASP A C 1
ATOM 3040 O O . ASP A 1 396 ? -9.294 -6.572 -14.039 1.00 88.62 396 ASP A O 1
ATOM 3044 N N . ASP A 1 397 ? -10.875 -6.324 -15.597 1.00 88.19 397 ASP A N 1
ATOM 3045 C CA . ASP A 1 397 ? -10.034 -6.834 -16.683 1.00 88.19 397 ASP A CA 1
ATOM 3046 C C . ASP A 1 397 ? -8.826 -5.925 -16.972 1.00 88.19 397 ASP A C 1
ATOM 3048 O O . ASP A 1 397 ? -7.790 -6.421 -17.414 1.00 88.19 397 ASP A O 1
ATOM 3052 N N . GLY A 1 398 ? -8.946 -4.619 -16.712 1.00 93.12 398 GLY A N 1
ATOM 3053 C CA . GLY A 1 398 ? -7.859 -3.645 -16.848 1.00 93.12 398 GLY A CA 1
ATOM 3054 C C . GLY A 1 398 ? -6.843 -3.658 -15.702 1.00 93.12 398 GLY A C 1
ATOM 3055 O O . GLY A 1 398 ? -5.884 -2.895 -15.748 1.00 93.12 398 GLY A O 1
ATOM 3056 N N . TYR A 1 399 ? -7.044 -4.504 -14.690 1.00 94.19 399 TYR A N 1
ATOM 3057 C CA . TYR A 1 399 ? -6.217 -4.574 -13.483 1.00 94.19 399 TYR A CA 1
ATOM 3058 C C . TYR A 1 399 ? -5.851 -6.020 -13.154 1.00 94.19 399 TYR A C 1
ATOM 3060 O O . TYR A 1 399 ? -5.896 -6.445 -12.005 1.00 94.19 399 TYR A O 1
ATOM 3068 N N . ARG A 1 400 ? -5.547 -6.825 -14.173 1.00 90.50 400 ARG A N 1
ATOM 3069 C CA . ARG A 1 400 ? -5.099 -8.210 -14.000 1.00 90.50 400 ARG A CA 1
ATOM 3070 C C . ARG A 1 400 ? -4.263 -8.673 -15.185 1.00 90.50 400 ARG A C 1
ATOM 3072 O O . ARG A 1 400 ? -4.210 -8.015 -16.223 1.00 90.50 400 ARG A O 1
ATOM 3079 N N . ILE A 1 401 ? -3.693 -9.869 -15.062 1.00 91.81 401 ILE A N 1
ATOM 3080 C CA . ILE A 1 401 ? -3.063 -10.558 -16.188 1.00 91.81 401 ILE A CA 1
ATOM 3081 C C . ILE A 1 401 ? -4.148 -11.067 -17.138 1.00 91.81 401 ILE A C 1
ATOM 3083 O O . ILE A 1 401 ? -5.074 -11.781 -16.740 1.00 91.81 401 ILE A O 1
ATOM 3087 N N . ASN A 1 402 ? -4.017 -10.725 -18.415 1.00 90.62 402 ASN A N 1
ATOM 3088 C CA . ASN A 1 402 ? -4.872 -11.248 -19.475 1.00 90.62 402 ASN A CA 1
ATOM 3089 C C . ASN A 1 402 ? -4.039 -12.154 -20.376 1.00 90.62 402 ASN A C 1
ATOM 3091 O O . ASN A 1 402 ? -2.963 -11.768 -20.809 1.00 90.62 402 ASN A O 1
ATOM 3095 N N . GLN A 1 403 ? -4.514 -13.360 -20.669 1.00 92.12 403 GLN A N 1
ATOM 3096 C CA . GLN A 1 403 ? -3.890 -14.185 -21.695 1.00 92.12 403 GLN A CA 1
ATOM 3097 C C . GLN A 1 403 ? -4.547 -13.878 -23.038 1.00 92.12 403 GLN A C 1
ATOM 3099 O O . GLN A 1 403 ? -5.753 -14.075 -23.201 1.00 92.12 403 GLN A O 1
ATOM 3104 N N . ILE A 1 404 ? -3.741 -13.402 -23.983 1.00 89.69 404 ILE A N 1
ATOM 3105 C CA . ILE A 1 404 ? -4.143 -13.024 -25.334 1.00 89.69 404 ILE A CA 1
ATOM 3106 C C . ILE A 1 404 ? -3.333 -13.898 -26.289 1.00 89.69 404 ILE A C 1
ATOM 3108 O O . ILE A 1 404 ? -2.112 -13.779 -26.378 1.00 89.69 404 ILE A O 1
ATOM 3112 N N . ASN A 1 405 ? -4.017 -14.813 -26.978 1.00 85.56 405 ASN A N 1
ATOM 3113 C CA . ASN A 1 405 ? -3.388 -15.919 -27.707 1.00 85.56 405 ASN A CA 1
ATOM 3114 C C . ASN A 1 405 ? -2.493 -16.771 -26.774 1.00 85.56 405 ASN A C 1
ATOM 3116 O O . ASN A 1 405 ? -2.953 -17.243 -25.729 1.00 85.56 405 ASN A O 1
ATOM 3120 N N . ALA A 1 406 ? -1.228 -16.981 -27.147 1.00 85.75 406 ALA A N 1
ATOM 3121 C CA . ALA A 1 406 ? -0.249 -17.739 -26.371 1.00 85.75 406 ALA A CA 1
ATOM 3122 C C . ALA A 1 406 ? 0.479 -16.902 -25.298 1.00 85.75 406 ALA A C 1
ATOM 3124 O O . ALA A 1 406 ? 1.215 -17.468 -24.493 1.00 85.75 406 ALA A O 1
ATOM 3125 N N . THR A 1 407 ? 0.247 -15.585 -25.242 1.00 93.62 407 THR A N 1
ATOM 3126 C CA . THR A 1 407 ? 1.059 -14.653 -24.443 1.00 93.62 407 THR A CA 1
ATOM 3127 C C . THR A 1 407 ? 0.232 -14.013 -23.340 1.00 93.62 407 THR A C 1
ATOM 3129 O O . THR A 1 407 ? -0.916 -13.606 -23.539 1.00 93.62 407 THR A O 1
ATOM 3132 N N . LYS A 1 408 ? 0.805 -13.922 -22.142 1.00 95.38 408 LYS A N 1
ATOM 3133 C CA . LYS A 1 408 ? 0.173 -13.276 -20.991 1.00 95.38 408 LYS A CA 1
ATOM 3134 C C . LYS A 1 408 ? 0.589 -11.813 -20.943 1.00 95.38 408 LYS A C 1
ATOM 3136 O O . LYS A 1 408 ? 1.747 -11.479 -21.154 1.00 95.38 408 LYS A O 1
ATOM 3141 N N . THR A 1 409 ? -0.348 -10.924 -20.666 1.00 95.38 409 THR A N 1
ATOM 3142 C CA . THR A 1 409 ? -0.105 -9.486 -20.702 1.00 95.38 409 THR A CA 1
ATOM 3143 C C . THR A 1 409 ? -0.436 -8.858 -19.361 1.00 95.38 409 THR A C 1
ATOM 3145 O O . THR A 1 409 ? -1.586 -8.938 -18.909 1.00 95.38 409 THR A O 1
ATOM 3148 N N . PHE A 1 410 ? 0.555 -8.211 -18.755 1.00 96.06 410 PHE A N 1
ATOM 3149 C CA . PHE A 1 410 ? 0.329 -7.201 -17.730 1.00 96.06 410 PHE A CA 1
ATOM 3150 C C . PHE A 1 410 ? -0.270 -5.957 -18.385 1.00 96.06 410 PHE A C 1
ATOM 3152 O O . PHE A 1 410 ? 0.072 -5.620 -19.521 1.00 96.06 410 PHE A O 1
ATOM 3159 N N . VAL A 1 411 ? -1.184 -5.296 -17.681 1.00 95.88 411 VAL A N 1
ATOM 3160 C CA . VAL A 1 411 ? -1.852 -4.097 -18.186 1.00 95.88 411 VAL A CA 1
ATOM 3161 C C . VAL A 1 411 ? -1.230 -2.877 -17.526 1.00 95.88 411 VAL A C 1
ATOM 3163 O O . VAL A 1 411 ? -1.372 -2.710 -16.321 1.00 95.88 411 VAL A O 1
ATOM 3166 N N . VAL A 1 412 ? -0.565 -2.028 -18.307 1.00 97.31 412 VAL A N 1
ATOM 3167 C CA . VAL A 1 412 ? -0.068 -0.731 -17.833 1.00 97.31 412 VAL A CA 1
ATOM 3168 C C . VAL A 1 412 ? -1.258 0.194 -17.608 1.00 97.31 412 VAL A C 1
ATOM 3170 O O . VAL A 1 412 ? -2.073 0.405 -18.509 1.00 97.31 412 VAL A O 1
ATOM 3173 N N . ASN A 1 413 ? -1.382 0.731 -16.395 1.00 96.19 413 ASN A N 1
ATOM 3174 C CA . ASN A 1 413 ? -2.474 1.620 -16.022 1.00 96.19 413 ASN A CA 1
ATOM 3175 C C . ASN A 1 413 ? -2.089 3.072 -16.317 1.00 96.19 413 ASN A C 1
ATOM 3177 O O . ASN A 1 413 ? -1.694 3.823 -15.424 1.00 96.19 413 ASN A O 1
ATOM 3181 N N . ASP A 1 414 ? -2.202 3.452 -17.592 1.00 84.81 414 ASP A N 1
ATOM 3182 C CA . ASP A 1 414 ? -1.706 4.714 -18.164 1.00 84.81 414 ASP A CA 1
ATOM 3183 C C . ASP A 1 414 ? -2.079 5.943 -17.325 1.00 84.81 414 ASP A C 1
ATOM 3185 O O . ASP A 1 414 ? -1.219 6.695 -16.875 1.00 84.81 414 ASP A O 1
ATOM 3189 N N . SER A 1 415 ? -3.373 6.121 -17.042 1.00 82.44 415 SER A N 1
ATOM 3190 C CA . SER A 1 415 ? -3.864 7.279 -16.285 1.00 82.44 415 SER A CA 1
ATOM 3191 C C . SER A 1 415 ? -3.442 7.268 -14.816 1.00 82.44 415 SER A C 1
ATOM 3193 O O . SER A 1 415 ? -3.389 8.325 -14.198 1.00 82.44 415 SER A O 1
ATOM 3195 N N . ALA A 1 416 ? -3.163 6.091 -14.252 1.00 89.12 416 ALA A N 1
ATOM 3196 C CA . ALA A 1 416 ? -2.764 5.956 -12.857 1.00 89.12 416 ALA A CA 1
ATOM 3197 C C . ALA A 1 416 ? -1.250 6.135 -12.661 1.00 89.12 416 ALA A C 1
ATOM 3199 O O . ALA A 1 416 ? -0.819 6.531 -11.584 1.00 89.12 416 ALA A O 1
ATOM 3200 N N . SER A 1 417 ? -0.446 5.889 -13.700 1.00 90.38 417 SER A N 1
ATOM 3201 C CA . SER A 1 417 ? 1.023 5.973 -13.645 1.00 90.38 417 SER A CA 1
ATOM 3202 C C . SER A 1 417 ? 1.518 7.355 -13.223 1.00 90.38 417 SER A C 1
ATOM 3204 O O . SER A 1 417 ? 2.351 7.459 -12.324 1.00 90.38 417 SER A O 1
ATOM 3206 N N . SER A 1 418 ? 0.898 8.422 -13.739 1.00 87.38 418 SER A N 1
ATOM 3207 C CA . SER A 1 418 ? 1.245 9.798 -13.361 1.00 87.38 418 SER A CA 1
ATOM 3208 C C . SER A 1 418 ? 1.022 10.127 -11.882 1.00 87.38 418 SER A C 1
ATOM 3210 O O . SER A 1 418 ? 1.580 11.106 -11.389 1.00 87.38 418 SER A O 1
ATOM 3212 N N . TYR A 1 419 ? 0.214 9.345 -11.158 1.00 92.50 419 TYR A N 1
ATOM 3213 C CA . TYR A 1 419 ? -0.071 9.628 -9.753 1.00 92.50 419 TYR A CA 1
ATOM 3214 C C . TYR A 1 419 ? 1.140 9.395 -8.844 1.00 92.50 419 TYR A C 1
ATOM 3216 O O . TYR A 1 419 ? 1.216 10.021 -7.792 1.00 92.50 419 TYR A O 1
ATOM 3224 N N . LEU A 1 420 ? 2.117 8.572 -9.250 1.00 93.69 420 LEU A N 1
ATOM 3225 C CA . LEU A 1 420 ? 3.339 8.368 -8.460 1.00 93.69 420 LEU A CA 1
ATOM 3226 C C . LEU A 1 420 ? 4.218 9.625 -8.366 1.00 93.69 420 LEU A C 1
ATOM 3228 O O . LEU A 1 420 ? 5.066 9.705 -7.486 1.00 93.69 420 LEU A O 1
ATOM 3232 N N . PHE A 1 421 ? 3.999 10.622 -9.226 1.00 95.31 421 PHE A N 1
ATOM 3233 C CA . PHE A 1 421 ? 4.707 11.907 -9.191 1.00 95.31 421 PHE A CA 1
ATOM 3234 C C . PHE A 1 421 ? 3.844 13.057 -8.667 1.00 95.31 421 PHE A C 1
ATOM 3236 O O . PHE A 1 421 ? 4.208 14.227 -8.789 1.00 95.31 421 PHE A O 1
ATOM 3243 N N . GLN A 1 422 ? 2.704 12.735 -8.064 1.00 95.06 422 GLN A N 1
ATOM 3244 C CA . GLN A 1 422 ? 1.819 13.674 -7.386 1.00 95.06 422 GLN A CA 1
ATOM 3245 C C . GLN A 1 422 ? 1.744 13.299 -5.902 1.00 95.06 422 GLN A C 1
ATOM 3247 O O . GLN A 1 422 ? 2.042 12.168 -5.526 1.00 95.06 422 GLN A O 1
ATOM 3252 N N . SER A 1 423 ? 1.329 14.230 -5.051 1.00 93.81 423 SER A N 1
ATOM 3253 C CA . SER A 1 423 ? 1.074 13.955 -3.635 1.00 93.81 423 SER A CA 1
ATOM 3254 C C . SER A 1 423 ? -0.053 14.844 -3.137 1.00 93.81 423 SER A C 1
ATOM 3256 O O . SER A 1 423 ? -0.049 16.036 -3.448 1.00 93.81 423 SER A O 1
ATOM 3258 N N . ASP A 1 424 ? -0.924 14.292 -2.304 1.00 92.12 424 ASP A N 1
ATOM 3259 C CA . ASP A 1 424 ? -1.807 15.056 -1.421 1.00 92.12 424 ASP A CA 1
ATOM 3260 C C . ASP A 1 424 ? -1.237 14.929 -0.006 1.00 92.12 424 ASP A C 1
ATOM 3262 O O . ASP A 1 424 ? -0.670 13.884 0.284 1.00 92.12 424 ASP A O 1
ATOM 3266 N N . ASP A 1 425 ? -1.284 15.994 0.810 1.00 88.38 425 ASP A N 1
ATOM 3267 C CA . ASP A 1 425 ? -0.877 16.010 2.239 1.00 88.38 425 ASP A CA 1
ATOM 3268 C C . ASP A 1 425 ? 0.422 15.251 2.609 1.00 88.38 425 ASP A C 1
ATOM 3270 O O . ASP A 1 425 ? 0.561 14.727 3.703 1.00 88.38 425 ASP A O 1
ATOM 3274 N N . ASN A 1 426 ? 1.415 15.266 1.709 1.00 90.06 426 ASN A N 1
ATOM 3275 C CA . ASN A 1 426 ? 2.675 14.503 1.780 1.00 90.06 426 ASN A CA 1
ATOM 3276 C C . ASN A 1 426 ? 2.554 12.971 1.660 1.00 90.06 426 ASN A C 1
ATOM 3278 O O . ASN A 1 426 ? 3.594 12.310 1.635 1.00 90.06 426 ASN A O 1
ATOM 3282 N N . GLY A 1 427 ? 1.351 12.424 1.499 1.00 90.31 427 GLY A N 1
ATOM 3283 C CA . GLY A 1 427 ? 1.090 11.031 1.151 1.00 90.31 427 GLY A CA 1
ATOM 3284 C C . GLY A 1 427 ? 0.812 10.802 -0.342 1.00 90.31 427 GLY A C 1
ATOM 3285 O O . GLY A 1 427 ? 1.060 11.649 -1.207 1.00 90.31 427 GLY A O 1
ATOM 3286 N N . SER A 1 428 ? 0.279 9.618 -0.661 1.00 94.44 428 SER A N 1
ATOM 3287 C CA . SER A 1 428 ? -0.160 9.284 -2.026 1.00 94.44 428 SER A CA 1
ATOM 3288 C C . SER A 1 428 ? -1.395 10.111 -2.425 1.00 94.44 428 SER A C 1
ATOM 3290 O O . SER A 1 428 ? -2.201 10.399 -1.546 1.00 94.44 428 SER A O 1
ATOM 3292 N N . PRO A 1 429 ? -1.620 10.485 -3.699 1.00 95.19 429 PRO A N 1
ATOM 3293 C CA . PRO A 1 429 ? -2.823 11.223 -4.101 1.00 95.19 429 PRO A CA 1
ATOM 3294 C C . PRO A 1 429 ? -4.125 10.475 -3.796 1.00 95.19 429 PRO A C 1
ATOM 3296 O O . PRO A 1 429 ? -4.187 9.249 -3.937 1.00 95.19 429 PRO A O 1
ATOM 3299 N N . LEU A 1 430 ? -5.208 11.196 -3.491 1.00 93.88 430 LEU A N 1
ATOM 3300 C CA . LEU A 1 430 ? -6.512 10.608 -3.147 1.00 93.88 430 LEU A CA 1
ATOM 3301 C C . LEU A 1 430 ? -7.024 9.617 -4.202 1.00 93.88 430 LEU A C 1
ATOM 3303 O O . LEU A 1 430 ? -7.570 8.566 -3.860 1.00 93.88 430 LEU A O 1
ATOM 3307 N N . LEU A 1 431 ? -6.807 9.904 -5.489 1.00 93.62 431 LEU A N 1
ATOM 3308 C CA . LEU A 1 431 ? -7.203 9.007 -6.581 1.00 93.62 431 LEU A CA 1
ATOM 3309 C C . LEU A 1 431 ? -6.455 7.665 -6.540 1.00 93.62 431 LEU A C 1
ATOM 3311 O O . LEU A 1 431 ? -7.066 6.623 -6.795 1.00 93.62 431 LEU A O 1
ATOM 3315 N N . SER A 1 432 ? -5.170 7.666 -6.168 1.00 94.62 432 SER A N 1
ATOM 3316 C CA . SER A 1 432 ? -4.393 6.441 -5.941 1.00 94.62 432 SER A CA 1
ATOM 3317 C C . SER A 1 432 ? -4.926 5.672 -4.743 1.00 94.62 432 SER A C 1
ATOM 3319 O O . SER A 1 432 ? -5.178 4.470 -4.862 1.00 94.62 432 SER A O 1
ATOM 3321 N N . ARG A 1 433 ? -5.177 6.363 -3.620 1.00 95.06 433 ARG A N 1
ATOM 3322 C CA . ARG A 1 433 ? -5.744 5.750 -2.409 1.00 95.06 433 ARG A CA 1
ATOM 3323 C C . ARG A 1 433 ? -7.054 5.034 -2.745 1.00 95.06 433 ARG A C 1
ATOM 3325 O O . ARG A 1 433 ? -7.192 3.842 -2.487 1.00 95.06 433 ARG A O 1
ATOM 3332 N N . GLN A 1 434 ? -7.984 5.724 -3.408 1.00 93.94 434 GLN A N 1
ATOM 3333 C CA . GLN A 1 434 ? -9.285 5.179 -3.813 1.00 93.94 434 GLN A CA 1
ATOM 3334 C C . GLN A 1 434 ? -9.175 4.025 -4.815 1.00 93.94 434 GLN A C 1
ATOM 3336 O O . GLN A 1 434 ? -9.937 3.057 -4.738 1.00 93.94 434 GLN A O 1
ATOM 3341 N N . LEU A 1 435 ? -8.271 4.115 -5.795 1.00 94.44 435 LEU A N 1
ATOM 3342 C CA . LEU A 1 435 ? -8.044 3.038 -6.756 1.00 94.44 435 LEU A CA 1
ATOM 3343 C C . LEU A 1 435 ? -7.575 1.769 -6.040 1.00 94.44 435 LEU A C 1
ATOM 3345 O O . LEU A 1 435 ? -8.205 0.722 -6.177 1.00 94.44 435 LEU A O 1
ATOM 3349 N N . LEU A 1 436 ? -6.506 1.872 -5.256 1.00 95.06 436 LEU A N 1
ATOM 3350 C CA . LEU A 1 436 ? -5.876 0.732 -4.596 1.00 95.06 436 LEU A CA 1
ATOM 3351 C C . LEU A 1 436 ? -6.805 0.116 -3.544 1.00 95.06 436 LEU A C 1
ATOM 3353 O O . LEU A 1 436 ? -6.977 -1.100 -3.520 1.00 95.06 436 LEU A O 1
ATOM 3357 N N . SER A 1 437 ? -7.477 0.958 -2.757 1.00 92.44 437 SER A N 1
ATOM 3358 C CA . SER A 1 437 ? -8.490 0.585 -1.761 1.00 92.44 437 SER A CA 1
ATOM 3359 C C . SER A 1 437 ? -9.628 -0.232 -2.398 1.00 92.44 437 SER A C 1
ATOM 3361 O O . SER A 1 437 ? -9.936 -1.339 -1.953 1.00 92.44 437 SER A O 1
ATOM 3363 N N . ARG A 1 438 ? -10.193 0.233 -3.526 1.00 91.75 438 ARG A N 1
ATOM 3364 C CA . ARG A 1 438 ? -11.217 -0.523 -4.275 1.00 91.75 438 ARG A CA 1
ATOM 3365 C C . ARG A 1 438 ? -10.691 -1.847 -4.817 1.00 91.75 438 ARG A C 1
ATOM 3367 O O . ARG A 1 438 ? -11.412 -2.840 -4.800 1.00 91.75 438 ARG A O 1
ATOM 3374 N N . LYS A 1 439 ? -9.452 -1.869 -5.310 1.00 92.81 439 LYS A N 1
ATOM 3375 C CA . LYS A 1 439 ? -8.858 -3.063 -5.920 1.00 92.81 439 LYS A CA 1
ATOM 3376 C C . LYS A 1 439 ? -8.481 -4.123 -4.890 1.00 92.81 439 LYS A C 1
ATOM 3378 O O . LYS A 1 439 ? -8.681 -5.302 -5.156 1.00 92.81 439 LYS A O 1
ATOM 3383 N N . ALA A 1 440 ? -8.054 -3.729 -3.695 1.00 91.38 440 ALA A N 1
ATOM 3384 C CA . ALA A 1 440 ? -7.814 -4.659 -2.594 1.00 91.38 440 ALA A CA 1
ATOM 3385 C C . ALA A 1 440 ? -9.106 -5.348 -2.112 1.00 91.38 440 ALA A C 1
ATOM 3387 O O . ALA A 1 440 ? -9.073 -6.509 -1.708 1.00 91.38 440 ALA A O 1
ATOM 3388 N N . ARG A 1 441 ? -10.251 -4.654 -2.203 1.00 86.88 441 ARG A N 1
ATOM 3389 C CA . ARG A 1 441 ? -11.579 -5.164 -1.815 1.00 86.88 441 ARG A CA 1
ATOM 3390 C C . ARG A 1 441 ? -12.376 -5.812 -2.950 1.00 86.88 441 ARG A C 1
ATOM 3392 O O . ARG A 1 441 ? -13.522 -6.206 -2.732 1.00 86.88 441 ARG A O 1
ATOM 3399 N N . ALA A 1 442 ? -11.813 -5.920 -4.152 1.00 86.50 442 ALA A N 1
ATOM 3400 C CA . ALA A 1 442 ? -12.518 -6.527 -5.275 1.00 86.50 442 ALA A CA 1
ATOM 3401 C C . ALA A 1 442 ? -12.918 -7.980 -4.955 1.00 86.50 442 ALA A C 1
ATOM 3403 O O . ALA A 1 442 ? -12.173 -8.731 -4.321 1.00 86.50 442 ALA A O 1
ATOM 3404 N N . THR A 1 443 ? -14.109 -8.385 -5.401 1.00 80.56 443 THR A N 1
ATOM 3405 C CA . THR A 1 443 ? -14.589 -9.769 -5.243 1.00 80.56 443 THR A CA 1
ATOM 3406 C C . THR A 1 443 ? -13.778 -10.739 -6.093 1.00 80.56 443 THR A C 1
ATOM 3408 O O . THR A 1 443 ? -13.557 -11.881 -5.692 1.00 80.56 443 THR A O 1
ATOM 3411 N N . GLN A 1 444 ? -13.296 -10.278 -7.251 1.00 77.56 444 GLN A N 1
ATOM 3412 C CA . GLN A 1 444 ? -12.251 -10.972 -7.983 1.00 77.56 444 GLN A CA 1
ATOM 3413 C C . GLN A 1 444 ? -10.924 -10.741 -7.274 1.00 77.56 444 GLN A C 1
ATOM 3415 O O . GLN A 1 444 ? -10.368 -9.640 -7.298 1.00 77.56 444 GLN A O 1
ATOM 3420 N N . HIS A 1 445 ? -10.420 -11.813 -6.671 1.00 67.56 445 HIS A N 1
ATOM 3421 C CA . HIS A 1 445 ? -9.051 -11.880 -6.194 1.00 67.56 445 HIS A CA 1
ATOM 3422 C C . HIS A 1 445 ? -8.077 -11.527 -7.337 1.00 67.56 445 HIS A C 1
ATOM 3424 O O . HIS A 1 445 ? -8.431 -11.592 -8.516 1.00 67.56 445 HIS A O 1
ATOM 3430 N N . ASP A 1 446 ? -6.850 -11.142 -6.978 1.00 76.75 446 ASP A N 1
ATOM 3431 C CA . ASP A 1 446 ? -5.728 -10.991 -7.915 1.00 76.75 446 ASP A CA 1
ATOM 3432 C C . ASP A 1 446 ? -5.669 -9.705 -8.750 1.00 76.75 446 ASP A C 1
ATOM 3434 O O . ASP A 1 446 ? -5.113 -9.687 -9.853 1.00 76.75 446 ASP A O 1
ATOM 3438 N N . GLN A 1 447 ? -6.190 -8.606 -8.203 1.00 91.19 447 GLN A N 1
ATOM 3439 C CA . GLN A 1 447 ? -6.020 -7.292 -8.816 1.00 91.19 447 GLN A CA 1
ATOM 3440 C C . GLN A 1 447 ? -4.545 -6.857 -8.799 1.00 91.19 447 GLN A C 1
ATOM 3442 O O . GLN A 1 447 ? -3.863 -6.949 -7.774 1.00 91.19 447 GLN A O 1
ATOM 3447 N N . ILE A 1 448 ? -4.075 -6.354 -9.938 1.00 94.19 448 ILE A N 1
ATOM 3448 C CA . ILE A 1 448 ? -2.733 -5.829 -10.176 1.00 94.19 448 ILE A CA 1
ATOM 3449 C C . ILE A 1 448 ? -2.868 -4.417 -10.746 1.00 94.19 448 ILE A C 1
ATOM 3451 O O . ILE A 1 448 ? -3.543 -4.221 -11.757 1.00 94.19 448 ILE A O 1
ATOM 3455 N N . VAL A 1 449 ? -2.208 -3.450 -10.114 1.00 96.62 449 VAL A N 1
ATOM 3456 C CA . VAL A 1 449 ? -2.026 -2.097 -10.648 1.00 96.62 449 VAL A CA 1
ATOM 3457 C C . VAL A 1 449 ? -0.580 -1.960 -11.111 1.00 96.62 449 VAL A C 1
ATOM 3459 O O . VAL A 1 449 ? 0.339 -2.090 -10.304 1.00 96.62 449 VAL A O 1
ATOM 3462 N N . THR A 1 450 ? -0.362 -1.729 -12.403 1.00 97.38 450 THR A N 1
ATOM 3463 C CA . THR A 1 450 ? 0.979 -1.554 -12.974 1.00 97.38 450 THR A CA 1
ATOM 3464 C C . THR A 1 450 ? 1.200 -0.090 -13.313 1.00 97.38 450 THR A C 1
ATOM 3466 O O . THR A 1 450 ? 0.645 0.422 -14.288 1.00 97.38 450 THR A O 1
ATOM 3469 N N . PHE A 1 451 ? 2.024 0.570 -12.504 1.00 97.19 451 PHE A N 1
ATOM 3470 C CA . PHE A 1 451 ? 2.516 1.912 -12.771 1.00 97.19 451 PHE A CA 1
ATOM 3471 C C . PHE A 1 451 ? 3.774 1.807 -13.633 1.00 97.19 451 PHE A C 1
ATOM 3473 O O . PHE A 1 451 ? 4.722 1.130 -13.243 1.00 97.19 451 PHE A O 1
ATOM 3480 N N . MET A 1 452 ? 3.780 2.455 -14.796 1.00 95.88 452 MET A N 1
ATOM 3481 C CA . MET A 1 452 ? 4.945 2.523 -15.679 1.00 95.88 452 MET A CA 1
ATOM 3482 C C . MET A 1 452 ? 5.368 3.977 -15.833 1.00 95.88 452 MET A C 1
ATOM 3484 O O . MET A 1 452 ? 4.533 4.826 -16.132 1.00 95.88 452 MET A O 1
ATOM 3488 N N . ASN A 1 453 ? 6.654 4.253 -15.641 1.00 95.25 453 ASN A N 1
ATOM 3489 C CA . ASN A 1 453 ? 7.201 5.595 -15.780 1.00 95.25 453 ASN A CA 1
ATOM 3490 C C . ASN A 1 453 ? 8.529 5.574 -16.530 1.00 95.25 453 ASN A C 1
ATOM 3492 O O . ASN A 1 453 ? 9.355 4.688 -16.309 1.00 95.25 453 ASN A O 1
ATOM 3496 N N . ASP A 1 454 ? 8.759 6.591 -17.353 1.00 95.44 454 ASP A N 1
ATOM 3497 C CA . ASP A 1 454 ? 10.063 6.819 -17.969 1.00 95.44 454 ASP A CA 1
ATOM 3498 C C . ASP A 1 454 ? 11.057 7.300 -16.906 1.00 95.44 454 ASP A C 1
ATOM 3500 O O . ASP A 1 454 ? 10.721 8.142 -16.057 1.00 95.44 454 ASP A O 1
ATOM 3504 N N . TRP A 1 455 ? 12.287 6.785 -16.940 1.00 96.81 455 TRP A N 1
ATOM 3505 C CA . TRP A 1 455 ? 13.311 7.089 -15.936 1.00 96.81 455 TRP A CA 1
ATOM 3506 C C . TRP A 1 455 ? 13.689 8.579 -15.926 1.00 96.81 455 TRP A C 1
ATOM 3508 O O . TRP A 1 455 ? 14.025 9.147 -14.886 1.00 96.81 455 TRP A O 1
ATOM 3518 N N . GLU A 1 456 ? 13.543 9.256 -17.064 1.00 95.62 456 GLU A N 1
ATOM 3519 C CA . GLU A 1 456 ? 13.750 10.695 -17.248 1.00 95.62 456 GLU A CA 1
ATOM 3520 C C . GLU A 1 456 ? 12.832 11.538 -16.354 1.00 95.62 456 GLU A C 1
ATOM 3522 O O . GLU A 1 456 ? 13.179 12.666 -15.992 1.00 95.62 456 GLU A O 1
ATOM 3527 N N . THR A 1 457 ? 11.686 10.995 -15.932 1.00 95.69 457 THR A N 1
ATOM 3528 C CA . THR A 1 457 ? 10.723 11.708 -15.079 1.00 95.69 457 THR A CA 1
ATOM 3529 C C . THR A 1 457 ? 11.316 12.070 -13.713 1.00 95.69 457 THR A C 1
ATOM 3531 O O . THR A 1 457 ? 10.905 13.059 -13.100 1.00 95.69 457 THR A O 1
ATOM 3534 N N . PHE A 1 458 ? 12.343 11.340 -13.265 1.00 97.31 458 PHE A N 1
ATOM 3535 C CA . PHE A 1 458 ? 13.089 11.603 -12.031 1.00 97.31 458 PHE A CA 1
ATOM 3536 C C . PHE A 1 458 ? 14.077 12.773 -12.148 1.00 97.31 458 PHE A C 1
ATOM 3538 O O . PHE A 1 458 ? 14.704 13.152 -11.159 1.00 97.31 458 PHE A O 1
ATOM 3545 N N . GLY A 1 459 ? 14.210 13.388 -13.327 1.00 96.00 459 GLY A N 1
ATOM 3546 C CA . GLY A 1 459 ? 15.135 14.493 -13.587 1.00 96.00 459 GLY A CA 1
ATOM 3547 C C . GLY A 1 459 ? 14.840 15.788 -12.819 1.00 96.00 459 GLY A C 1
ATOM 3548 O O . GLY A 1 459 ? 15.643 16.718 -12.878 1.00 96.00 459 GLY A O 1
ATOM 3549 N N . THR A 1 460 ? 13.728 15.873 -12.080 1.00 96.75 460 THR A N 1
ATOM 3550 C CA . THR A 1 460 ? 13.410 17.010 -11.204 1.00 96.75 460 THR A CA 1
ATOM 3551 C C . THR A 1 460 ? 13.262 16.569 -9.754 1.00 96.75 460 THR A C 1
ATOM 3553 O O . THR A 1 460 ? 12.719 15.500 -9.468 1.00 96.75 460 THR A O 1
ATOM 3556 N N . LYS A 1 461 ? 13.688 17.434 -8.823 1.00 97.12 461 LYS A N 1
ATOM 3557 C CA . LYS A 1 461 ? 13.535 17.191 -7.384 1.00 97.12 461 LYS A CA 1
ATOM 3558 C C . LYS A 1 461 ? 12.078 16.941 -6.998 1.00 97.12 461 LYS A C 1
ATOM 3560 O O . LYS A 1 461 ? 11.808 16.025 -6.236 1.00 97.12 461 LYS A O 1
ATOM 3565 N N . THR A 1 462 ? 11.149 17.733 -7.531 1.00 97.06 462 THR A N 1
ATOM 3566 C CA . THR A 1 462 ? 9.721 17.633 -7.201 1.00 97.06 462 THR A CA 1
ATOM 3567 C C . THR A 1 462 ? 9.146 16.265 -7.546 1.00 97.06 462 THR A C 1
ATOM 3569 O O . THR A 1 462 ? 8.499 15.654 -6.700 1.00 97.06 462 THR A O 1
ATOM 3572 N N . ASN A 1 463 ? 9.412 15.756 -8.752 1.00 97.31 463 ASN A N 1
ATOM 3573 C CA . ASN A 1 463 ? 8.936 14.430 -9.137 1.00 97.31 463 ASN A CA 1
ATOM 3574 C C . ASN A 1 463 ? 9.575 13.351 -8.264 1.00 97.31 463 ASN A C 1
ATOM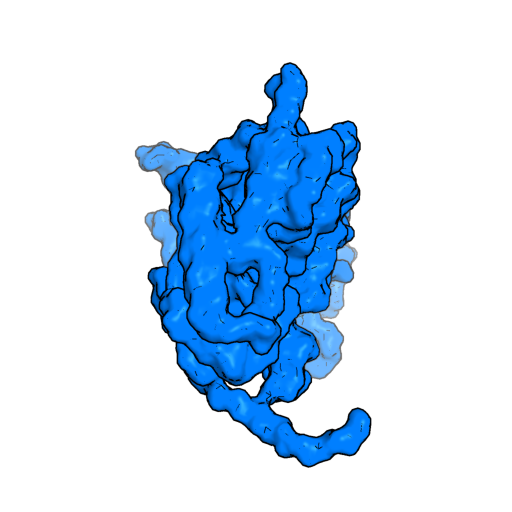 3576 O O . ASN A 1 463 ? 8.870 12.498 -7.736 1.00 97.31 463 ASN A O 1
ATOM 3580 N N . ALA A 1 464 ? 10.891 13.416 -8.066 1.00 97.12 464 ALA A N 1
ATOM 3581 C CA . ALA A 1 464 ? 11.598 12.438 -7.255 1.00 97.12 464 ALA A CA 1
ATOM 3582 C C . ALA A 1 464 ? 11.105 12.415 -5.793 1.00 97.12 464 ALA A C 1
ATOM 3584 O O . ALA A 1 464 ? 10.840 11.348 -5.256 1.00 97.12 464 ALA A O 1
ATOM 3585 N N . ASP A 1 465 ? 10.882 13.576 -5.172 1.00 97.50 465 ASP A N 1
ATOM 3586 C CA . ASP A 1 465 ? 10.329 13.657 -3.815 1.00 97.50 465 ASP A CA 1
ATOM 3587 C C . ASP A 1 465 ? 8.904 13.082 -3.734 1.00 97.50 465 ASP A C 1
ATOM 3589 O O . ASP A 1 465 ? 8.554 12.422 -2.756 1.00 97.50 465 ASP A O 1
ATOM 3593 N N . ASN A 1 466 ? 8.067 13.324 -4.749 1.00 97.56 466 ASN A N 1
ATOM 3594 C CA . ASN A 1 466 ? 6.718 12.757 -4.793 1.00 97.56 466 ASN A CA 1
ATOM 3595 C C . ASN A 1 466 ? 6.749 11.238 -4.986 1.00 97.56 466 ASN A C 1
ATOM 3597 O O . ASN A 1 466 ? 5.948 10.534 -4.370 1.00 97.56 466 ASN A O 1
ATOM 3601 N N . TYR A 1 467 ? 7.691 10.725 -5.777 1.00 97.44 467 TYR A N 1
ATOM 3602 C CA . TYR A 1 467 ? 7.890 9.288 -5.921 1.00 97.44 467 TYR A CA 1
ATOM 3603 C C . TYR A 1 467 ? 8.271 8.642 -4.585 1.00 97.44 467 TYR A C 1
ATOM 3605 O O . TYR A 1 467 ? 7.647 7.658 -4.189 1.00 97.44 467 TYR A O 1
ATOM 3613 N N . ASP A 1 468 ? 9.209 9.239 -3.843 1.00 96.88 468 ASP A N 1
ATOM 3614 C CA . ASP A 1 468 ? 9.623 8.752 -2.522 1.00 96.88 468 ASP A CA 1
ATOM 3615 C C . ASP A 1 468 ? 8.440 8.703 -1.545 1.00 96.88 468 ASP A C 1
ATOM 3617 O O . ASP A 1 468 ? 8.219 7.691 -0.877 1.00 96.88 468 ASP A O 1
ATOM 3621 N N . LYS A 1 469 ? 7.633 9.772 -1.498 1.00 97.19 469 LYS A N 1
ATOM 3622 C CA . LYS A 1 469 ? 6.409 9.833 -0.682 1.00 97.19 469 LYS A CA 1
ATOM 3623 C C . LYS A 1 469 ? 5.433 8.715 -1.039 1.00 97.19 469 LYS A C 1
ATOM 3625 O O . LYS A 1 469 ? 4.914 8.045 -0.147 1.00 97.19 469 LYS A O 1
ATOM 3630 N N . ASN A 1 470 ? 5.208 8.478 -2.332 1.00 97.19 470 ASN A N 1
ATOM 3631 C CA . ASN A 1 470 ? 4.324 7.408 -2.783 1.00 97.19 470 ASN A CA 1
ATOM 3632 C C . ASN A 1 470 ? 4.880 6.023 -2.433 1.00 97.19 470 ASN A C 1
ATOM 3634 O O . ASN A 1 470 ? 4.122 5.194 -1.938 1.00 97.19 470 ASN A O 1
ATOM 3638 N N . MET A 1 471 ? 6.176 5.762 -2.630 1.00 96.69 471 MET A N 1
ATOM 3639 C CA . MET A 1 471 ? 6.774 4.469 -2.270 1.00 96.69 471 MET A CA 1
ATOM 3640 C C . MET A 1 471 ? 6.705 4.212 -0.763 1.00 96.69 471 MET A C 1
ATOM 3642 O O . MET A 1 471 ? 6.320 3.116 -0.355 1.00 96.69 471 MET A O 1
ATOM 3646 N N . ARG A 1 472 ? 6.966 5.235 0.062 1.00 96.50 472 ARG A N 1
ATOM 3647 C CA . ARG A 1 472 ? 6.784 5.170 1.519 1.00 96.50 472 ARG A CA 1
ATOM 3648 C C . ARG A 1 472 ? 5.343 4.825 1.889 1.00 96.50 472 ARG A C 1
ATOM 3650 O O . ARG A 1 472 ? 5.110 3.926 2.695 1.00 96.50 472 ARG A O 1
ATOM 3657 N N . TRP A 1 473 ? 4.378 5.535 1.301 1.00 96.81 473 TRP A N 1
ATOM 3658 C CA . TRP A 1 473 ? 2.958 5.328 1.579 1.00 96.81 473 TRP A CA 1
ATOM 3659 C C . TRP A 1 473 ? 2.531 3.908 1.196 1.00 96.81 473 TRP A C 1
ATOM 3661 O O . TRP A 1 473 ? 2.006 3.183 2.039 1.00 96.81 473 TRP A O 1
ATOM 3671 N N . LEU A 1 474 ? 2.841 3.474 -0.031 1.00 96.06 474 LEU A N 1
ATOM 3672 C CA . LEU A 1 474 ? 2.498 2.146 -0.546 1.00 96.06 474 LEU A CA 1
ATOM 3673 C C . LEU A 1 474 ? 3.147 1.020 0.271 1.00 96.06 474 LEU A C 1
ATOM 3675 O O . LEU A 1 474 ? 2.467 0.058 0.623 1.00 96.06 474 LEU A O 1
ATOM 3679 N N . GLY A 1 475 ? 4.438 1.149 0.598 1.00 94.62 475 GLY A N 1
ATOM 3680 C CA . GLY A 1 475 ? 5.187 0.158 1.378 1.00 94.62 475 GLY A CA 1
ATOM 3681 C C . GLY A 1 475 ? 4.697 0.016 2.820 1.00 94.62 475 GLY A C 1
ATOM 3682 O O . GLY A 1 475 ? 4.819 -1.049 3.417 1.00 94.62 475 GLY A O 1
ATOM 3683 N N . SER A 1 476 ? 4.069 1.057 3.373 1.00 93.44 476 SER A N 1
ATOM 3684 C CA . SER A 1 476 ? 3.565 1.043 4.748 1.00 93.44 476 SER A CA 1
ATOM 3685 C C . SER A 1 476 ? 2.251 0.277 4.942 1.00 93.44 476 SER A C 1
ATOM 3687 O O . SER A 1 476 ? 1.808 0.152 6.084 1.00 93.44 476 SER A O 1
ATOM 3689 N N . ARG A 1 477 ? 1.582 -0.185 3.870 1.00 92.06 477 ARG A N 1
ATOM 3690 C CA . ARG A 1 477 ? 0.221 -0.748 3.941 1.00 92.06 477 ARG A CA 1
ATOM 3691 C C . ARG A 1 477 ? 0.199 -2.263 3.735 1.00 92.06 477 ARG A C 1
ATOM 3693 O O . ARG A 1 477 ? 0.381 -2.724 2.612 1.00 92.06 477 ARG A O 1
ATOM 3700 N N . PRO A 1 478 ? -0.148 -3.062 4.761 1.00 89.25 478 PRO A N 1
ATOM 3701 C CA . PRO A 1 478 ? -0.218 -4.517 4.617 1.00 89.25 478 PRO A CA 1
ATOM 3702 C C . PRO A 1 478 ? -1.216 -5.047 3.571 1.00 89.25 478 PRO A C 1
ATOM 3704 O O . PRO A 1 478 ? -1.021 -6.165 3.086 1.00 89.25 478 PRO A O 1
ATOM 3707 N N . TRP A 1 479 ? -2.266 -4.290 3.219 1.00 91.19 479 TRP A N 1
ATOM 3708 C CA . TRP A 1 479 ? -3.219 -4.629 2.143 1.00 91.19 479 TRP A CA 1
ATOM 3709 C C . TRP A 1 479 ? -2.713 -4.273 0.730 1.00 91.19 479 TRP A C 1
ATOM 3711 O O . TRP A 1 479 ? -3.399 -4.539 -0.260 1.00 91.19 479 TRP A O 1
ATOM 3721 N N . ILE A 1 480 ? -1.503 -3.722 0.613 1.00 94.25 480 ILE A N 1
AT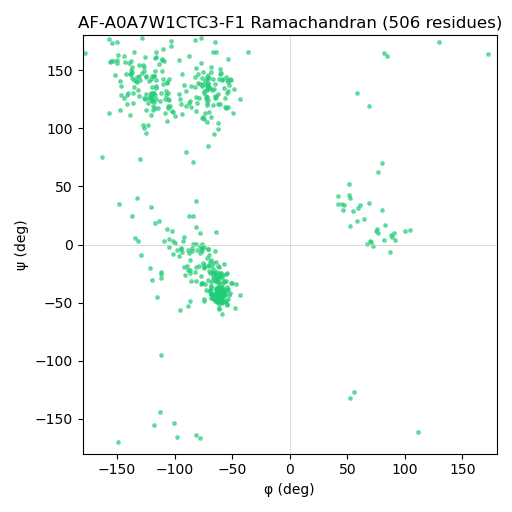OM 3722 C CA . ILE A 1 480 ? -0.783 -3.525 -0.645 1.00 94.25 480 ILE A CA 1
ATOM 3723 C C . ILE A 1 480 ? 0.403 -4.486 -0.670 1.00 94.25 480 ILE A C 1
ATOM 3725 O O . ILE A 1 480 ? 1.091 -4.695 0.326 1.00 94.25 480 ILE A O 1
ATOM 3729 N N . GLN A 1 481 ? 0.641 -5.101 -1.822 1.00 94.06 481 GLN A N 1
ATOM 3730 C CA . GLN A 1 481 ? 1.831 -5.903 -2.058 1.00 94.06 481 GLN A CA 1
ATOM 3731 C C . GLN A 1 481 ? 2.572 -5.345 -3.269 1.00 94.06 481 GLN A C 1
ATOM 3733 O O . GLN A 1 481 ? 2.155 -5.576 -4.404 1.00 94.06 481 GLN A O 1
ATOM 3738 N N . ILE A 1 482 ? 3.662 -4.614 -3.038 1.00 95.56 482 ILE A N 1
ATOM 3739 C CA . ILE A 1 482 ? 4.553 -4.218 -4.131 1.00 95.56 482 ILE A CA 1
ATOM 3740 C C . ILE A 1 482 ? 5.329 -5.460 -4.569 1.00 95.56 482 ILE A C 1
ATOM 3742 O O . ILE A 1 482 ? 5.918 -6.157 -3.744 1.00 95.56 482 ILE A O 1
ATOM 3746 N N . VAL A 1 483 ? 5.257 -5.771 -5.857 1.00 95.38 483 VAL A N 1
ATOM 3747 C CA . VAL A 1 483 ? 5.820 -6.975 -6.470 1.00 95.38 483 VAL A CA 1
ATOM 3748 C C . VAL A 1 483 ? 6.352 -6.656 -7.856 1.00 95.38 483 VAL A C 1
ATOM 3750 O O . VAL A 1 483 ? 5.958 -5.677 -8.490 1.00 95.38 483 VAL A O 1
ATOM 3753 N N . THR A 1 484 ? 7.192 -7.540 -8.368 1.00 96.00 484 THR A N 1
ATOM 3754 C CA . THR A 1 484 ? 7.641 -7.501 -9.757 1.00 96.00 484 THR A CA 1
ATOM 3755 C C . THR A 1 484 ? 6.800 -8.436 -10.637 1.00 96.00 484 THR A C 1
ATOM 3757 O O . THR A 1 484 ? 6.191 -9.401 -10.154 1.00 96.00 484 THR A O 1
ATOM 3760 N N . PRO A 1 485 ? 6.785 -8.213 -11.960 1.00 94.81 485 PRO A N 1
ATOM 3761 C CA . PRO A 1 485 ? 6.205 -9.117 -12.943 1.00 94.81 485 PRO A CA 1
ATOM 3762 C C . PRO A 1 485 ? 6.684 -10.564 -12.822 1.00 94.81 485 PRO A C 1
ATOM 3764 O O . PRO A 1 485 ? 5.898 -11.471 -13.074 1.00 94.81 485 PRO A O 1
ATOM 3767 N N . ASP A 1 486 ? 7.934 -10.806 -12.418 1.00 91.44 486 ASP A N 1
ATOM 3768 C CA . ASP A 1 486 ? 8.484 -12.158 -12.289 1.00 91.44 486 ASP A CA 1
ATOM 3769 C C . ASP A 1 486 ? 8.111 -12.860 -10.980 1.00 91.44 486 ASP A C 1
ATOM 3771 O O . ASP A 1 486 ? 8.066 -14.095 -10.930 1.00 91.44 486 ASP A O 1
ATOM 3775 N N . GLN A 1 487 ? 7.782 -12.102 -9.933 1.00 89.75 487 GLN A N 1
ATOM 3776 C CA . GLN A 1 487 ? 7.293 -12.638 -8.663 1.00 89.75 487 GLN A CA 1
ATOM 3777 C C . GLN A 1 487 ? 5.828 -13.090 -8.752 1.00 89.75 487 GLN A C 1
ATOM 3779 O O . GLN A 1 487 ? 5.440 -14.075 -8.118 1.00 89.75 487 GLN A O 1
ATOM 3784 N N . ILE A 1 488 ? 5.004 -12.421 -9.568 1.00 85.25 488 ILE A N 1
ATOM 3785 C CA . ILE A 1 488 ? 3.560 -12.702 -9.648 1.00 85.25 488 ILE A CA 1
ATOM 3786 C C . ILE A 1 488 ? 3.258 -14.145 -10.112 1.00 85.25 488 ILE A C 1
ATOM 3788 O O . ILE A 1 488 ? 2.459 -14.814 -9.452 1.00 85.25 488 ILE A O 1
ATOM 3792 N N . PRO A 1 489 ? 3.877 -14.682 -11.184 1.00 69.00 489 PRO A N 1
ATOM 3793 C CA . PRO A 1 489 ? 3.660 -16.060 -11.623 1.00 69.00 489 PRO A CA 1
ATOM 3794 C C . PRO A 1 489 ? 4.107 -17.116 -10.607 1.00 69.00 489 PRO A C 1
ATOM 3796 O O . PRO A 1 489 ? 3.511 -18.192 -10.549 1.00 69.00 489 PRO A O 1
ATOM 3799 N N . ARG A 1 490 ? 5.142 -16.819 -9.807 1.00 58.28 490 ARG A N 1
ATOM 3800 C CA . ARG A 1 490 ? 5.718 -17.742 -8.812 1.00 58.28 490 ARG A CA 1
ATOM 3801 C C . ARG A 1 490 ? 4.825 -17.897 -7.575 1.00 58.28 490 ARG A C 1
ATOM 3803 O O . ARG A 1 490 ? 4.892 -18.916 -6.896 1.00 58.28 490 ARG A O 1
ATOM 3810 N N . ALA A 1 491 ? 3.920 -16.949 -7.332 1.00 52.31 491 ALA A N 1
ATOM 3811 C CA . ALA A 1 491 ? 2.998 -16.929 -6.194 1.00 52.31 491 ALA A CA 1
ATOM 3812 C C . ALA A 1 491 ? 1.689 -17.747 -6.388 1.00 52.31 491 ALA A C 1
ATOM 3814 O O . ALA A 1 491 ? 0.705 -17.481 -5.705 1.00 52.31 491 ALA A O 1
ATOM 3815 N N . ARG A 1 492 ? 1.685 -18.772 -7.266 1.00 39.97 492 ARG A N 1
ATOM 3816 C CA . ARG A 1 492 ? 0.515 -19.472 -7.869 1.00 39.97 492 ARG A CA 1
ATOM 3817 C C . ARG A 1 492 ? -0.266 -18.581 -8.848 1.00 39.97 492 ARG A C 1
ATOM 3819 O O . ARG A 1 492 ? -0.776 -17.523 -8.501 1.00 39.97 492 ARG A O 1
ATOM 3826 N N . SER A 1 493 ? -0.323 -19.020 -10.109 1.00 46.50 493 SER A N 1
ATOM 3827 C CA . SER A 1 493 ? -0.729 -18.187 -11.244 1.00 46.50 493 SER A CA 1
ATOM 3828 C C . SER A 1 493 ? -2.237 -18.045 -11.435 1.00 46.50 493 SER A C 1
ATOM 3830 O O . SER A 1 493 ? -2.996 -19.007 -11.332 1.00 46.50 493 SER A O 1
ATOM 3832 N N . ILE A 1 494 ? -2.585 -16.840 -11.869 1.00 54.91 494 ILE A N 1
ATOM 3833 C CA . ILE A 1 494 ? -3.903 -16.256 -12.089 1.00 54.91 494 ILE A CA 1
ATOM 3834 C C . ILE A 1 494 ? -4.012 -16.026 -13.588 1.00 54.91 494 ILE A C 1
ATOM 3836 O O . ILE A 1 494 ? -3.197 -15.289 -14.145 1.00 54.91 494 ILE A O 1
ATOM 3840 N N . LEU A 1 495 ? -4.950 -16.682 -14.268 1.00 49.44 495 LEU A N 1
ATOM 3841 C CA . LEU A 1 495 ? -5.047 -16.608 -15.725 1.00 49.44 495 LEU A CA 1
ATOM 3842 C C . LEU A 1 495 ? -6.497 -16.534 -16.176 1.00 49.44 495 LEU A C 1
ATOM 3844 O O . LEU A 1 495 ? -7.313 -17.377 -15.815 1.00 49.44 495 LEU A O 1
ATOM 3848 N N . ARG A 1 496 ? -6.787 -15.566 -17.049 1.00 52.00 496 ARG A N 1
ATOM 3849 C CA . ARG A 1 496 ? -7.986 -15.585 -17.885 1.00 52.00 496 ARG A CA 1
ATOM 3850 C C . ARG A 1 496 ? -7.574 -15.646 -19.347 1.00 52.00 496 ARG A C 1
ATOM 3852 O O . ARG A 1 496 ? -6.956 -14.709 -19.849 1.00 52.00 496 ARG A O 1
ATOM 3859 N N . SER A 1 497 ? -7.949 -16.728 -20.020 1.00 51.91 497 SER A N 1
ATOM 3860 C CA . SER A 1 497 ? -7.796 -16.883 -21.464 1.00 51.91 497 SER A CA 1
ATOM 3861 C C . SER A 1 497 ? -8.833 -16.045 -22.207 1.00 51.91 497 SER A C 1
ATOM 3863 O O . SER A 1 497 ? -10.022 -16.058 -21.874 1.00 51.91 497 SER A O 1
ATOM 3865 N N . ARG A 1 498 ? -8.384 -15.281 -23.208 1.00 53.72 498 ARG A N 1
ATOM 3866 C CA . ARG A 1 498 ? -9.264 -14.512 -24.089 1.00 53.72 498 ARG A CA 1
ATOM 3867 C C . ARG A 1 498 ? -8.772 -14.544 -25.538 1.00 53.72 498 ARG A C 1
ATOM 3869 O O . ARG A 1 498 ? -7.615 -14.214 -25.794 1.00 53.72 498 ARG A O 1
ATOM 3876 N N . PRO A 1 499 ? -9.644 -14.886 -26.500 1.00 46.78 499 PRO A N 1
ATOM 3877 C CA . PRO A 1 499 ? -9.359 -14.640 -27.906 1.00 46.78 499 PRO A CA 1
ATOM 3878 C C . PRO A 1 499 ? -9.450 -13.135 -28.199 1.00 46.78 499 PRO A C 1
ATOM 3880 O O . PRO A 1 499 ? -10.287 -12.431 -27.628 1.00 46.78 499 PRO A O 1
ATOM 3883 N N . MET A 1 500 ? -8.593 -12.633 -29.090 1.00 43.69 500 MET A N 1
ATOM 3884 C CA . MET A 1 500 ? -8.676 -11.254 -29.577 1.00 43.69 500 MET A CA 1
ATOM 3885 C C . MET A 1 500 ? -9.982 -11.087 -30.370 1.00 43.69 500 MET A C 1
ATOM 3887 O O . MET A 1 500 ? -10.253 -11.862 -31.289 1.00 43.69 500 MET A O 1
ATOM 3891 N N . ALA A 1 501 ? -10.810 -10.099 -30.018 1.00 44.84 501 ALA A N 1
ATOM 3892 C CA . ALA A 1 501 ? -11.980 -9.777 -30.825 1.00 44.84 501 ALA A CA 1
ATOM 3893 C C . ALA A 1 501 ? -11.491 -9.144 -32.132 1.00 44.84 501 ALA A C 1
ATOM 3895 O O . ALA A 1 501 ? -10.893 -8.066 -32.127 1.00 44.84 501 ALA A O 1
ATOM 3896 N N . TRP A 1 502 ? -11.716 -9.826 -33.253 1.00 34.06 502 TRP A N 1
ATOM 3897 C CA . TRP A 1 502 ? -11.492 -9.249 -34.570 1.00 34.06 502 TRP A CA 1
ATOM 3898 C C . TRP A 1 502 ? -12.442 -8.064 -34.719 1.00 34.06 502 TRP A C 1
ATOM 3900 O O . TRP A 1 502 ? -13.645 -8.241 -34.895 1.00 34.06 502 TRP A O 1
ATOM 3910 N N . ALA A 1 503 ? -11.908 -6.847 -34.618 1.00 32.62 503 ALA A N 1
ATOM 3911 C CA . ALA A 1 503 ? -12.614 -5.671 -35.086 1.00 32.62 503 ALA A CA 1
ATOM 3912 C C . ALA A 1 503 ? -12.798 -5.854 -36.594 1.00 32.62 503 ALA A C 1
ATOM 3914 O O . ALA A 1 503 ? -11.861 -5.663 -37.372 1.00 32.62 503 ALA A O 1
ATOM 3915 N N . THR A 1 504 ? -13.989 -6.289 -37.004 1.00 29.33 504 THR A N 1
ATOM 3916 C CA . THR A 1 504 ? -14.401 -6.210 -38.399 1.00 29.33 504 THR A CA 1
ATOM 3917 C C . THR A 1 504 ? -14.234 -4.764 -38.826 1.00 29.33 504 THR A C 1
ATOM 3919 O O . THR A 1 504 ? -14.825 -3.852 -38.246 1.00 29.33 504 THR A O 1
ATOM 3922 N N . SER A 1 505 ? -13.364 -4.574 -39.804 1.00 31.50 505 SER A N 1
ATOM 3923 C CA . SER A 1 505 ? -13.105 -3.320 -40.480 1.00 31.50 505 SER A CA 1
ATOM 3924 C C . SER A 1 505 ? -14.397 -2.566 -40.803 1.00 31.50 505 SER A C 1
ATOM 3926 O O . SER A 1 505 ? -15.233 -3.058 -41.559 1.00 31.50 505 SER A O 1
ATOM 3928 N N . SER A 1 506 ? -14.485 -1.319 -40.361 1.00 27.23 506 SER A N 1
ATOM 3929 C CA . SER A 1 506 ? -15.055 -0.268 -41.196 1.00 27.23 506 SER A CA 1
ATOM 3930 C C . SER A 1 506 ? -14.204 0.980 -41.021 1.00 27.23 506 SER A C 1
ATOM 3932 O O . SER A 1 506 ? -14.136 1.557 -39.937 1.00 27.23 506 SER A O 1
ATOM 3934 N N . ALA A 1 507 ? -13.510 1.327 -42.098 1.00 31.64 507 ALA A N 1
ATOM 3935 C CA . ALA A 1 507 ? -12.728 2.534 -42.260 1.00 31.64 507 ALA A CA 1
ATOM 3936 C C . ALA A 1 507 ? -13.547 3.806 -41.981 1.00 31.64 507 ALA A C 1
ATOM 3938 O O . ALA A 1 507 ? -14.696 3.903 -42.417 1.00 31.64 507 ALA A O 1
ATOM 3939 N N . ARG A 1 508 ? -12.911 4.788 -41.339 1.00 32.66 508 ARG A N 1
ATOM 3940 C CA . ARG A 1 508 ? -12.587 6.104 -41.912 1.00 32.66 508 ARG A CA 1
ATOM 3941 C C . ARG A 1 508 ? -11.418 6.713 -41.155 1.00 32.66 508 ARG A C 1
ATOM 3943 O O . ARG A 1 508 ? -11.368 6.511 -39.922 1.00 32.66 508 ARG A O 1
#

Mean predicted aligned error: 5.84 Å